Protein AF-A0A453QGR0-F1 (afdb_monomer_lite)

Sequence (540 aa):
MISFAPNSTGDYLLHRFCDADTSASVDKYVRNVTDSYTDTSNESSMVAASVIMFALAGIFFNLNLFSRFSDVSAILDPKVRLFLSSLLSLFLPVMSYLFSEAKNAGKVAAAAGAARREEPDLSLQAGLILLWMLLVELLRKKVDEIRMRGYSGTIQRAGRVVWLGSLVFFNLKRVGRKAVFGIFWVLCATKVVQRIAFTEVGKRSYAHGKNTRLITSYMSQILQQGRPQPQDQQEPHQHHSPSTHVLDVEDVEHRATARNNQGGGGEAMLKSCRFIVMGEEDLVIEPTADGYKLKDISPNDTVLTVGKIWDHAYSNLEQDLRLRLRRLCLSFALFKLLRRRFEHLPPVTKEETRECRDLLFDGIYHDRSEKAAAELFQMMNDEVNFLCEYYHSVIPVVLASPFFLLANYVLLPVVVLGLCLMTVVLCGFGDAGFAFSSITTDNFAIKSGVVNTTMCLLIKSISSPSAFFTTVDFAITFLLLAIFFYEEMWEFIVFLLSNWFMVSLVHNYVTKRWWRDSKMFRSSVHPCQKAPNTPSWNRL

InterPro domains:
  IPR025315 Domain of unknown function DUF4220 [PF13968] (178-537)

Foldseek 3Di:
DPDDDPPDPLVVLCCVQVPPVLVVLLVVVLCLQCVQCPPVVLVVLLVVLLVLLLVVLVVLVCCLVVCPPDLPNPPVPVVSLVVVVVSLVVLLVSLVVSLVVQQVVVQVVVVVPDDDDDGDAGRVSSLLSLLSLLLVLLSCLVSLQQDPPDPVSLVVSLVSLVVSLCVLPVRGQQLQSSLVSLLSSLSSNLSSVVQVVLVVCQCVDCLHNQVLLLQVVVVVVVVVVVDDDPDDDDDDDDDDDDDDDDDDPPVVPVVLVVPLPDPCQQLVLQLVFFQWQDDSVVQFDDADPRGGHGDDDDPQDLTDTSNLLSPPPDPVDDPVVSVVLSLLSVLSSVLSVVVNVVVPHDDDDPVNVVSVVCNLCCHQCVVVDPVSVVSSVVSPVSNVLVVCCSVRNDSLQLVQAPVSCCVPVPVSVVVSVVSSLVSLCVSVVNPSVCSVVSNCVVDSCNVSDVVSSLSNLVSCLVPDVSSVSVNSSSVSSVSSVVSSVVVVVVVSVLNLLHSSNSSNLSSCCSNPPVNVPDPVSVVSVVVSVPPPDSDRSSND

Structure (mmCIF, N/CA/C/O backbone):
data_AF-A0A453QGR0-F1
#
_entry.id   AF-A0A453QGR0-F1
#
loop_
_atom_site.group_PDB
_atom_site.id
_atom_site.type_symbol
_atom_site.label_atom_id
_atom_site.label_alt_id
_atom_site.label_comp_id
_atom_site.label_asym_id
_atom_site.label_entity_id
_atom_site.label_seq_id
_atom_site.pdbx_PDB_ins_code
_atom_site.Cartn_x
_atom_site.Cartn_y
_atom_site.Cartn_z
_atom_site.occupancy
_atom_site.B_iso_or_equiv
_atom_site.auth_seq_id
_atom_site.auth_comp_id
_atom_site.auth_asym_id
_atom_site.auth_atom_id
_atom_site.pdbx_PDB_model_num
ATOM 1 N N . MET A 1 1 ? 41.671 17.217 -18.585 1.00 34.44 1 MET A N 1
ATOM 2 C CA . MET A 1 1 ? 42.363 15.929 -18.369 1.00 34.44 1 MET A CA 1
ATOM 3 C C . MET A 1 1 ? 42.975 15.953 -16.980 1.00 34.44 1 MET A C 1
ATOM 5 O O . MET A 1 1 ? 44.007 16.581 -16.800 1.00 34.44 1 MET A O 1
ATOM 9 N N . ILE A 1 2 ? 42.317 15.354 -15.987 1.00 34.88 2 ILE A N 1
ATOM 10 C CA . ILE A 1 2 ? 42.956 15.101 -14.689 1.00 34.88 2 ILE A CA 1
ATOM 11 C C . ILE A 1 2 ? 43.654 13.750 -14.849 1.00 34.88 2 ILE A C 1
ATOM 13 O O . ILE A 1 2 ? 42.992 12.721 -14.931 1.00 34.88 2 ILE A O 1
ATOM 17 N N . SER A 1 3 ? 44.976 13.770 -15.014 1.00 33.78 3 SER A N 1
ATOM 18 C CA . SER A 1 3 ? 45.786 12.551 -15.034 1.00 33.78 3 SER A CA 1
ATOM 19 C C . SER A 1 3 ? 45.883 12.037 -13.603 1.00 33.78 3 SER A C 1
ATOM 21 O O . SER A 1 3 ? 46.528 12.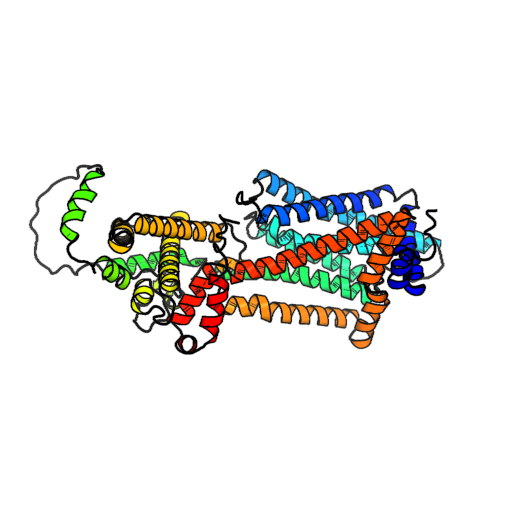671 -12.769 1.00 33.78 3 SER A O 1
ATOM 23 N N . PHE A 1 4 ? 45.234 10.912 -13.305 1.00 41.66 4 PHE A N 1
ATOM 24 C CA . PHE A 1 4 ? 45.495 10.186 -12.065 1.00 41.66 4 PHE A CA 1
ATOM 25 C C . PHE A 1 4 ? 46.917 9.610 -12.128 1.00 41.66 4 PHE A C 1
ATOM 27 O O . PHE A 1 4 ? 47.367 9.153 -13.179 1.00 41.66 4 PHE A O 1
ATOM 34 N N . ALA A 1 5 ? 47.665 9.731 -11.031 1.00 39.62 5 ALA A N 1
ATOM 35 C CA . ALA A 1 5 ? 49.004 9.164 -10.926 1.00 39.62 5 ALA A CA 1
ATOM 36 C C . ALA A 1 5 ? 48.911 7.627 -10.870 1.00 39.62 5 ALA A C 1
ATOM 38 O O . ALA A 1 5 ? 48.032 7.127 -10.160 1.00 39.62 5 ALA A O 1
ATOM 39 N N . PRO A 1 6 ? 49.816 6.892 -11.548 1.00 43.66 6 PRO A N 1
ATOM 40 C CA . PRO A 1 6 ? 49.800 5.434 -11.548 1.00 43.66 6 PRO A CA 1
ATOM 41 C C . PRO A 1 6 ? 50.002 4.923 -10.113 1.00 43.66 6 PRO A C 1
ATOM 43 O O . PRO A 1 6 ? 50.990 5.287 -9.477 1.00 43.66 6 PRO A O 1
ATOM 46 N N . ASN A 1 7 ? 49.066 4.097 -9.626 1.00 52.94 7 ASN A N 1
ATOM 47 C CA . ASN A 1 7 ? 48.919 3.578 -8.244 1.00 52.94 7 ASN A CA 1
ATOM 48 C C . ASN A 1 7 ? 48.096 4.436 -7.265 1.00 52.94 7 ASN A C 1
ATOM 50 O O . ASN A 1 7 ? 48.251 4.315 -6.047 1.00 52.94 7 ASN A O 1
ATOM 54 N N . SER A 1 8 ? 47.173 5.266 -7.747 1.00 59.84 8 SER A N 1
ATOM 55 C CA . SER A 1 8 ? 46.161 5.854 -6.860 1.00 59.84 8 SER A CA 1
ATOM 56 C C . SER A 1 8 ? 45.017 4.870 -6.567 1.00 59.84 8 SER A C 1
ATOM 58 O O . SER A 1 8 ? 44.700 3.990 -7.369 1.00 59.84 8 SER A O 1
ATOM 60 N N . THR A 1 9 ? 44.314 5.051 -5.444 1.00 59.28 9 THR A N 1
ATOM 61 C CA . THR A 1 9 ? 43.050 4.349 -5.138 1.00 59.28 9 THR A CA 1
ATOM 62 C C . THR A 1 9 ? 42.020 4.489 -6.270 1.00 59.28 9 THR A C 1
ATOM 64 O O . THR A 1 9 ? 41.170 3.616 -6.437 1.00 59.28 9 THR A O 1
ATOM 67 N N . GLY A 1 10 ? 42.117 5.557 -7.074 1.00 59.78 10 GLY A N 1
ATOM 68 C CA . GLY A 1 10 ? 41.303 5.791 -8.266 1.00 59.78 10 GLY A CA 1
ATOM 69 C C . GLY A 1 10 ? 41.568 4.797 -9.400 1.00 59.78 10 GLY A C 1
ATOM 70 O O . GLY A 1 10 ? 40.606 4.305 -9.982 1.00 59.78 10 GLY A O 1
ATOM 71 N N . ASP A 1 11 ? 42.825 4.421 -9.659 1.00 60.94 11 ASP A N 1
ATOM 72 C CA . ASP A 1 11 ? 43.172 3.437 -10.702 1.00 60.94 11 ASP A CA 1
ATOM 73 C C . ASP A 1 11 ? 42.670 2.038 -10.338 1.00 60.94 11 ASP A C 1
ATOM 75 O O . ASP A 1 11 ? 42.154 1.309 -11.185 1.00 60.94 11 ASP A O 1
ATOM 79 N N . TYR A 1 12 ? 42.752 1.680 -9.052 1.00 66.44 12 TYR A N 1
ATOM 80 C CA . TYR A 1 12 ? 42.217 0.415 -8.551 1.00 66.44 12 TYR A CA 1
ATOM 81 C C . TYR A 1 12 ? 40.686 0.354 -8.673 1.00 66.44 12 TYR A C 1
ATOM 83 O O . TYR A 1 12 ? 40.136 -0.665 -9.091 1.00 66.44 12 TYR A O 1
ATOM 91 N N . LEU A 1 13 ? 39.979 1.442 -8.345 1.00 65.06 13 LEU A N 1
ATOM 92 C CA . LEU A 1 13 ? 38.522 1.522 -8.505 1.00 65.06 13 LEU A CA 1
ATOM 93 C C . LEU A 1 13 ? 38.103 1.518 -9.981 1.00 65.06 13 LEU A C 1
ATOM 95 O O . LEU A 1 13 ? 37.126 0.855 -10.332 1.00 65.06 13 LEU A O 1
ATOM 99 N N . LEU A 1 14 ? 38.856 2.202 -10.846 1.00 66.44 14 LEU A N 1
ATOM 100 C CA . LEU A 1 14 ? 38.618 2.237 -12.286 1.00 66.44 14 LEU A CA 1
ATOM 101 C C . LEU A 1 14 ? 38.830 0.850 -12.910 1.00 66.44 14 LEU A C 1
ATOM 103 O O . LEU A 1 14 ? 37.952 0.377 -13.619 1.00 66.44 14 LEU A O 1
ATOM 107 N N . HIS A 1 15 ? 39.898 0.131 -12.560 1.00 68.06 15 HIS A N 1
ATOM 108 C CA . HIS A 1 15 ? 40.114 -1.239 -13.042 1.00 68.06 15 HIS A CA 1
ATOM 109 C C . HIS A 1 15 ? 39.107 -2.250 -12.454 1.00 68.06 15 HIS A C 1
ATOM 111 O O . HIS A 1 15 ? 38.796 -3.262 -13.080 1.00 68.06 15 HIS A O 1
ATOM 117 N N . ARG A 1 16 ? 38.575 -2.001 -11.248 1.00 74.31 16 ARG A N 1
ATOM 118 C CA . ARG A 1 16 ? 37.612 -2.897 -10.583 1.00 74.31 16 ARG A CA 1
ATOM 119 C C . ARG A 1 16 ? 36.175 -2.734 -11.081 1.00 74.31 16 ARG A C 1
ATOM 121 O O . ARG A 1 16 ? 35.446 -3.721 -11.131 1.00 74.31 16 ARG A O 1
ATOM 128 N N . PHE A 1 17 ? 35.753 -1.511 -11.401 1.00 74.31 17 PHE A N 1
ATOM 129 C CA . PHE A 1 17 ? 34.364 -1.210 -11.777 1.00 74.31 17 PHE A CA 1
ATOM 130 C C . PHE A 1 17 ? 34.187 -0.786 -13.245 1.00 74.31 17 PHE A C 1
ATOM 132 O O . PHE A 1 17 ? 33.090 -0.944 -13.776 1.00 74.31 17 PHE A O 1
ATOM 139 N N . CYS A 1 18 ? 35.238 -0.304 -13.917 1.00 78.25 18 CYS A N 1
ATOM 140 C CA . CYS A 1 18 ? 35.265 0.034 -15.346 1.00 78.25 18 CYS A CA 1
ATOM 141 C C . CYS A 1 18 ? 36.212 -0.893 -16.128 1.00 78.25 18 CYS A C 1
ATOM 143 O O . CYS A 1 18 ? 37.132 -0.418 -16.796 1.00 78.25 18 CYS A O 1
ATOM 145 N N . ASP A 1 19 ? 35.983 -2.206 -16.090 1.00 81.12 19 ASP A N 1
ATOM 146 C CA . ASP A 1 19 ? 36.697 -3.112 -17.002 1.00 81.12 19 ASP A CA 1
ATOM 147 C C . ASP A 1 19 ? 36.414 -2.739 -18.475 1.00 81.12 19 ASP A C 1
ATOM 149 O O . ASP A 1 19 ? 35.403 -2.090 -18.766 1.00 81.12 19 ASP A O 1
ATOM 153 N N . ALA A 1 20 ? 37.286 -3.128 -19.407 1.00 76.19 20 ALA A N 1
ATOM 154 C CA . ALA A 1 20 ? 37.270 -2.689 -20.805 1.00 76.19 20 ALA A CA 1
ATOM 155 C C . ALA A 1 20 ? 35.892 -2.869 -21.471 1.00 76.19 20 ALA A C 1
ATOM 157 O O . ALA A 1 20 ? 35.375 -1.938 -22.097 1.00 76.19 20 ALA A O 1
ATOM 158 N N . ASP A 1 21 ? 35.249 -4.015 -21.242 1.00 76.44 21 ASP A N 1
ATOM 159 C CA . ASP A 1 21 ? 33.909 -4.311 -21.756 1.00 76.44 21 ASP A CA 1
ATOM 160 C C . ASP A 1 21 ? 32.832 -3.420 -21.127 1.00 76.44 21 ASP A C 1
ATOM 162 O O . ASP A 1 21 ? 31.967 -2.880 -21.823 1.00 76.44 21 ASP A O 1
ATOM 166 N N . THR A 1 22 ? 32.901 -3.200 -19.810 1.00 77.69 22 THR A N 1
ATOM 167 C CA . THR A 1 22 ? 31.953 -2.335 -19.089 1.00 77.69 22 THR A CA 1
ATOM 168 C C . THR A 1 22 ? 32.114 -0.887 -19.542 1.00 77.69 22 THR A C 1
ATOM 170 O O . THR A 1 22 ? 31.129 -0.234 -19.879 1.00 77.69 22 THR A O 1
ATOM 173 N N . SER A 1 23 ? 33.352 -0.408 -19.641 1.00 80.00 23 SER A N 1
ATOM 174 C CA . SER A 1 23 ? 33.710 0.938 -20.085 1.00 80.00 23 SER A CA 1
ATOM 175 C C . SER A 1 23 ? 33.214 1.228 -21.506 1.00 80.00 23 SER A C 1
ATOM 177 O O . SER A 1 23 ? 32.519 2.228 -21.708 1.00 80.00 23 SER A O 1
ATOM 179 N N . ALA A 1 24 ? 33.481 0.329 -22.463 1.00 80.00 24 ALA A N 1
ATOM 180 C CA . ALA A 1 24 ? 33.025 0.460 -23.848 1.00 80.00 24 ALA A CA 1
ATOM 181 C C . ALA A 1 24 ? 31.493 0.419 -23.954 1.00 80.00 24 ALA A C 1
ATOM 183 O O . ALA A 1 24 ? 30.883 1.156 -24.736 1.00 80.00 24 ALA A O 1
ATOM 184 N N . SER A 1 25 ? 30.858 -0.421 -23.133 1.00 77.31 25 SER A N 1
ATOM 185 C CA . SER A 1 25 ? 29.405 -0.505 -23.056 1.00 77.31 25 SER A CA 1
ATOM 186 C C . SER A 1 25 ? 28.798 0.809 -22.531 1.00 77.31 25 SER A C 1
ATOM 188 O O . SER A 1 25 ? 27.865 1.335 -23.142 1.00 77.31 25 SER A O 1
ATOM 190 N N . VAL A 1 26 ? 29.377 1.392 -21.473 1.00 80.62 26 VAL A N 1
ATOM 191 C CA . VAL A 1 26 ? 28.964 2.679 -20.891 1.00 80.62 26 VAL A CA 1
ATOM 192 C C . VAL A 1 26 ? 29.129 3.809 -21.900 1.00 80.62 26 VAL A C 1
ATOM 194 O O . VAL A 1 26 ? 28.202 4.592 -22.069 1.00 80.62 26 VAL A O 1
ATOM 197 N N . ASP A 1 27 ? 30.229 3.858 -22.651 1.00 81.56 27 ASP A N 1
ATOM 198 C CA . ASP A 1 27 ? 30.435 4.902 -23.666 1.00 81.56 27 ASP A CA 1
ATOM 199 C C . ASP A 1 27 ? 29.442 4.812 -24.823 1.00 81.56 27 ASP A C 1
ATOM 201 O O . ASP A 1 27 ? 29.064 5.830 -25.408 1.00 81.56 27 ASP A O 1
ATOM 205 N N . LYS A 1 28 ? 29.014 3.597 -25.179 1.00 81.56 28 LYS A N 1
ATOM 206 C CA . LYS A 1 28 ? 27.957 3.391 -26.174 1.00 81.56 28 LYS A CA 1
ATOM 207 C C . LYS A 1 28 ? 26.598 3.838 -25.639 1.00 81.56 28 LYS A C 1
ATOM 209 O O . LYS A 1 28 ? 25.822 4.435 -26.379 1.00 81.56 28 LYS A O 1
ATOM 214 N N . TYR A 1 29 ? 26.312 3.568 -24.367 1.00 78.56 29 TYR A N 1
ATOM 215 C CA . TYR A 1 29 ? 25.078 4.010 -23.726 1.00 78.56 29 TYR A CA 1
ATOM 216 C C . TYR A 1 29 ? 25.021 5.535 -23.589 1.00 78.56 29 TYR A C 1
ATOM 218 O O . TYR A 1 29 ? 24.040 6.138 -24.012 1.00 78.56 29 TYR A O 1
ATOM 226 N N . VAL A 1 30 ? 26.086 6.157 -23.068 1.00 80.12 30 VAL A N 1
ATOM 227 C CA . VAL A 1 30 ? 26.194 7.616 -22.918 1.00 80.12 30 VAL A CA 1
ATOM 228 C C . VAL A 1 30 ? 26.016 8.294 -24.270 1.00 80.12 30 VAL A C 1
ATOM 230 O O . VAL A 1 30 ? 25.226 9.225 -24.355 1.00 80.12 30 VAL A O 1
ATOM 233 N N . ARG A 1 31 ? 26.657 7.799 -25.338 1.00 77.69 31 ARG A N 1
ATOM 234 C CA . ARG A 1 31 ? 26.425 8.315 -26.696 1.00 77.69 31 ARG A CA 1
ATOM 235 C C . ARG A 1 31 ? 24.973 8.152 -27.125 1.00 77.69 31 ARG A C 1
ATOM 237 O O . ARG A 1 31 ? 24.322 9.149 -27.360 1.00 77.69 31 ARG A O 1
ATOM 244 N N . ASN A 1 32 ? 24.393 6.956 -27.068 1.00 76.62 32 ASN A N 1
ATOM 245 C CA . ASN A 1 32 ? 23.004 6.764 -27.504 1.00 76.62 32 ASN A CA 1
ATOM 246 C C . ASN A 1 32 ? 21.959 7.577 -26.710 1.00 76.62 32 ASN A C 1
ATOM 248 O O . ASN A 1 32 ? 20.872 7.836 -27.225 1.00 76.62 32 ASN A O 1
ATOM 252 N N . VAL A 1 33 ? 22.232 7.913 -25.446 1.00 72.06 33 VAL A N 1
ATOM 253 C CA . VAL A 1 33 ? 21.373 8.796 -24.640 1.00 72.06 33 VAL A CA 1
ATOM 254 C C . VAL A 1 33 ? 21.660 10.270 -24.940 1.00 72.06 33 VAL A C 1
ATOM 256 O O . VAL A 1 33 ? 20.735 11.077 -24.928 1.00 72.06 33 VAL A O 1
ATOM 259 N N . THR A 1 34 ? 22.912 10.614 -25.257 1.00 70.50 34 THR A N 1
ATOM 260 C CA . THR A 1 34 ? 23.364 11.998 -25.459 1.00 70.50 34 THR A CA 1
ATOM 261 C C . THR A 1 34 ? 23.356 12.478 -26.898 1.00 70.50 34 THR A C 1
ATOM 263 O O . THR A 1 34 ? 23.297 13.680 -27.116 1.00 70.50 34 THR A O 1
ATOM 266 N N . ASP A 1 35 ? 23.284 11.591 -27.881 1.00 65.38 35 ASP A N 1
ATOM 267 C CA . ASP A 1 35 ? 23.170 11.964 -29.292 1.00 65.38 35 ASP A CA 1
ATOM 268 C C . ASP A 1 35 ? 21.918 12.833 -29.529 1.00 65.38 35 ASP A C 1
ATOM 270 O O . ASP A 1 35 ? 21.903 13.682 -30.414 1.00 65.38 35 ASP A O 1
ATOM 274 N N . SER A 1 36 ? 20.898 12.698 -28.671 1.00 55.50 36 SER A N 1
ATOM 275 C CA . SER A 1 36 ? 19.724 13.575 -28.657 1.00 55.50 36 SER A CA 1
ATOM 276 C C . SER A 1 36 ? 19.924 14.884 -27.862 1.00 55.50 36 SER A C 1
ATOM 278 O O . SER A 1 36 ? 19.245 15.860 -28.162 1.00 55.50 36 SER A O 1
ATOM 280 N N . TYR A 1 37 ? 20.855 14.953 -26.894 1.00 53.75 37 TYR A N 1
ATOM 281 C CA . TYR A 1 37 ? 21.258 16.212 -26.229 1.00 53.75 37 TYR A CA 1
ATOM 282 C C . TYR A 1 37 ? 22.087 17.108 -27.165 1.00 53.75 37 TYR A C 1
ATOM 284 O O . TYR A 1 37 ? 22.084 18.320 -27.003 1.00 53.75 37 TYR A O 1
ATOM 292 N N . THR A 1 38 ? 22.805 16.527 -28.131 1.00 51.34 38 THR A N 1
ATOM 293 C CA . THR A 1 38 ? 23.657 17.270 -29.076 1.00 51.34 38 THR A CA 1
ATOM 294 C C . THR A 1 38 ? 22.913 17.827 -30.291 1.00 51.34 38 THR A C 1
ATOM 296 O O . THR A 1 38 ? 23.473 18.648 -31.016 1.00 51.34 38 THR A O 1
ATOM 299 N N . ASP A 1 39 ? 21.670 17.395 -30.528 1.00 54.53 39 ASP A N 1
ATOM 300 C CA . ASP A 1 39 ? 20.838 17.903 -31.618 1.00 54.53 39 ASP A CA 1
ATOM 301 C C . ASP A 1 39 ? 20.026 19.117 -31.128 1.00 54.53 39 ASP A C 1
ATOM 303 O O . ASP A 1 39 ? 19.103 19.003 -30.317 1.00 54.53 39 ASP A O 1
ATOM 307 N N . THR A 1 40 ? 20.414 20.308 -31.592 1.00 54.16 40 THR A N 1
ATOM 308 C CA . THR A 1 40 ? 19.971 21.624 -31.073 1.00 54.16 40 THR A CA 1
ATOM 309 C C . THR A 1 40 ? 18.452 21.845 -31.018 1.00 54.16 40 THR A C 1
ATOM 311 O O . THR A 1 40 ? 17.993 22.741 -30.311 1.00 54.16 40 THR A O 1
ATOM 314 N N . SER A 1 41 ? 17.644 21.047 -31.725 1.00 58.66 41 SER A N 1
ATOM 315 C CA . SER A 1 41 ? 16.184 21.193 -31.727 1.00 58.66 41 SER A CA 1
ATOM 316 C C . SER A 1 41 ? 15.498 20.633 -30.477 1.00 58.66 41 SER A C 1
ATOM 318 O O . SER A 1 41 ? 14.414 21.100 -30.138 1.00 58.66 41 SER A O 1
ATOM 320 N N . ASN A 1 42 ? 16.101 19.651 -29.792 1.00 60.53 42 ASN A N 1
ATOM 321 C CA . ASN A 1 42 ? 15.453 18.912 -28.695 1.00 60.53 42 ASN A CA 1
ATOM 322 C C . ASN A 1 42 ? 16.160 19.079 -27.340 1.00 60.53 42 ASN A C 1
ATOM 324 O O . ASN A 1 42 ? 15.610 18.690 -26.316 1.00 60.53 42 ASN A O 1
ATOM 328 N N . GLU A 1 43 ? 17.343 19.697 -27.299 1.00 64.56 43 GLU A N 1
ATOM 329 C CA . GLU A 1 43 ? 18.157 19.870 -26.085 1.00 64.56 43 GLU A CA 1
ATOM 330 C C . GLU A 1 43 ? 17.361 20.451 -24.894 1.00 64.56 43 GLU A C 1
ATOM 332 O O . GLU A 1 43 ? 17.457 19.968 -23.762 1.00 64.56 43 GLU A O 1
ATOM 337 N N . SER A 1 44 ? 16.502 21.442 -25.158 1.00 66.19 44 SER A N 1
ATOM 338 C CA . SER A 1 44 ? 15.732 22.143 -24.123 1.00 66.19 44 SER A CA 1
ATOM 339 C C . SER A 1 44 ? 14.679 21.265 -23.438 1.00 66.19 44 SER A C 1
ATOM 341 O O . SER A 1 44 ? 14.530 21.329 -22.214 1.00 66.19 44 SER A O 1
ATOM 343 N N . SER A 1 45 ? 13.974 20.410 -24.185 1.00 67.81 45 SER A N 1
ATOM 344 C CA . SER A 1 45 ? 12.929 19.546 -23.626 1.00 67.81 45 SER A CA 1
ATOM 345 C C . SER A 1 45 ? 13.522 18.381 -22.830 1.00 67.81 45 SER A C 1
ATOM 347 O O . SER A 1 45 ? 12.959 17.948 -21.821 1.00 67.81 45 SER A O 1
ATOM 349 N N . MET A 1 46 ? 14.718 17.935 -23.211 1.00 69.19 46 MET A N 1
ATOM 350 C CA . MET A 1 46 ? 15.433 16.852 -22.542 1.00 69.19 46 MET A CA 1
ATOM 351 C C . MET A 1 46 ? 15.999 17.263 -21.188 1.00 69.19 46 MET A C 1
ATOM 353 O O . MET A 1 46 ? 15.748 16.590 -20.188 1.00 69.19 46 MET A O 1
ATOM 357 N N . VAL A 1 47 ? 16.698 18.400 -21.134 1.00 74.94 47 VAL A N 1
ATOM 358 C CA . VAL A 1 47 ? 17.207 18.952 -19.871 1.00 74.94 47 VAL A CA 1
ATOM 359 C C . VAL A 1 47 ? 16.043 19.280 -18.933 1.00 74.94 47 VAL A C 1
ATOM 361 O O . VAL A 1 47 ? 16.113 18.990 -17.737 1.00 74.94 47 VAL A O 1
ATOM 364 N N . ALA A 1 48 ? 14.932 19.799 -19.469 1.00 76.88 48 ALA A N 1
ATOM 365 C CA . ALA A 1 48 ? 13.729 20.049 -18.682 1.00 76.88 48 ALA A CA 1
ATOM 366 C C . ALA A 1 48 ? 13.182 18.770 -18.019 1.00 76.88 48 ALA A C 1
ATOM 368 O O . ALA A 1 48 ? 12.819 18.814 -16.843 1.00 76.88 48 ALA A O 1
ATOM 369 N N . ALA A 1 49 ? 13.172 17.626 -18.717 1.00 81.00 49 ALA A N 1
ATOM 370 C CA . ALA A 1 49 ? 12.713 16.349 -18.161 1.00 81.00 49 ALA A CA 1
ATOM 371 C C . ALA A 1 49 ? 13.534 15.929 -16.930 1.00 81.00 49 ALA A C 1
ATOM 373 O O . ALA A 1 49 ? 12.966 15.666 -15.866 1.00 81.00 49 ALA A O 1
ATOM 374 N N . SER A 1 50 ? 14.864 15.909 -17.055 1.00 84.25 50 SER A N 1
ATOM 375 C CA . SER A 1 50 ? 15.765 15.504 -15.970 1.00 84.25 50 SER A CA 1
ATOM 376 C C . SER A 1 50 ? 15.724 16.485 -14.797 1.00 84.25 50 SER A C 1
ATOM 378 O O . SER A 1 50 ? 15.718 16.052 -13.647 1.00 84.25 50 SER A O 1
ATOM 380 N N . VAL A 1 51 ? 15.604 17.794 -15.049 1.00 86.19 51 VAL A N 1
ATOM 381 C CA . VAL A 1 51 ? 15.462 18.812 -13.990 1.00 86.19 51 VAL A CA 1
ATOM 382 C C . VAL A 1 51 ? 14.146 18.649 -13.226 1.00 86.19 51 VAL A C 1
ATOM 384 O O . VAL A 1 51 ? 14.152 18.631 -11.993 1.00 86.19 51 VAL A O 1
ATOM 387 N N . ILE A 1 52 ? 13.021 18.483 -13.933 1.00 85.88 52 ILE A N 1
ATOM 388 C CA . ILE A 1 52 ? 11.709 18.242 -13.311 1.00 85.88 52 ILE A CA 1
ATOM 389 C C . ILE A 1 52 ? 11.764 16.977 -12.453 1.00 85.88 52 ILE A C 1
ATOM 391 O O . ILE A 1 52 ? 11.296 16.973 -11.313 1.00 85.88 52 ILE A O 1
ATOM 395 N N . MET A 1 53 ? 12.361 15.909 -12.980 1.00 88.88 53 MET A N 1
ATOM 396 C CA . MET A 1 53 ? 12.474 14.636 -12.279 1.00 88.88 53 MET A CA 1
ATOM 397 C C . MET A 1 53 ? 13.411 14.691 -11.081 1.00 88.88 53 MET A C 1
ATOM 399 O O . MET A 1 53 ? 13.084 14.116 -10.047 1.00 88.88 53 MET A O 1
ATOM 403 N N . PHE A 1 54 ? 14.531 15.404 -11.179 1.00 88.94 54 PHE A N 1
ATOM 404 C CA . PHE A 1 54 ? 15.438 15.621 -10.059 1.00 88.94 54 PHE A CA 1
ATOM 405 C C . PHE A 1 54 ? 14.740 16.375 -8.925 1.00 88.94 54 PHE A C 1
ATOM 407 O O . PHE A 1 54 ? 14.781 15.938 -7.775 1.00 88.94 54 PHE A O 1
ATOM 414 N N . ALA A 1 55 ? 14.024 17.455 -9.255 1.00 88.12 55 ALA A N 1
ATOM 415 C CA . ALA A 1 55 ? 13.233 18.202 -8.285 1.00 88.12 55 ALA A CA 1
ATOM 416 C C . ALA A 1 55 ? 12.153 17.318 -7.641 1.00 88.12 55 ALA A C 1
ATOM 418 O O . ALA A 1 55 ? 12.020 17.300 -6.420 1.00 88.12 55 ALA A O 1
ATOM 419 N N . LEU A 1 56 ? 11.420 16.532 -8.436 1.00 86.75 56 LEU A N 1
ATOM 420 C CA . LEU A 1 56 ? 10.374 15.636 -7.940 1.00 86.75 56 LEU A CA 1
ATOM 421 C C . LEU A 1 56 ? 10.935 14.524 -7.040 1.00 86.75 56 LEU A C 1
ATOM 423 O O . LEU A 1 56 ? 10.375 14.240 -5.984 1.00 86.75 56 LEU A O 1
ATOM 427 N N . ALA A 1 57 ? 12.044 13.905 -7.443 1.00 87.25 57 ALA A N 1
ATOM 428 C CA . ALA A 1 57 ? 12.713 12.856 -6.686 1.00 87.25 57 ALA A CA 1
ATOM 429 C C . ALA A 1 57 ? 13.264 13.409 -5.362 1.00 87.25 57 ALA A C 1
ATOM 431 O O . ALA A 1 57 ? 13.059 12.799 -4.313 1.00 87.25 57 ALA A O 1
ATOM 432 N N . GLY A 1 58 ? 13.861 14.606 -5.388 1.00 85.75 58 GLY A N 1
ATOM 433 C CA . GLY A 1 58 ? 14.274 15.335 -4.191 1.00 85.75 58 GLY A CA 1
ATOM 434 C C . GLY A 1 58 ? 13.095 15.660 -3.275 1.00 85.75 58 GLY A C 1
ATOM 435 O O . GLY A 1 58 ? 13.171 15.415 -2.074 1.00 85.75 58 GLY A O 1
ATOM 436 N N . ILE A 1 59 ? 11.974 16.138 -3.820 1.00 83.12 59 ILE A N 1
ATOM 437 C CA . ILE A 1 59 ? 10.745 16.381 -3.053 1.00 83.12 59 ILE A CA 1
ATOM 438 C C . ILE A 1 59 ? 10.260 15.084 -2.397 1.00 83.12 59 ILE A C 1
ATOM 440 O O . ILE A 1 59 ? 10.050 15.071 -1.190 1.00 83.12 59 ILE A O 1
ATOM 444 N N . PHE A 1 60 ? 10.131 13.981 -3.141 1.00 81.31 60 PHE A N 1
ATOM 445 C CA . PHE A 1 60 ? 9.720 12.698 -2.564 1.00 81.31 60 PHE A CA 1
ATOM 446 C C . PHE A 1 60 ? 10.687 12.207 -1.490 1.00 81.31 60 PHE A C 1
ATOM 448 O O . PHE A 1 60 ? 10.239 11.752 -0.443 1.00 81.31 60 PHE A O 1
ATOM 455 N N . PHE A 1 61 ? 11.994 12.315 -1.711 1.00 82.19 61 PHE A N 1
ATOM 456 C CA . PHE A 1 61 ? 12.990 11.923 -0.720 1.00 82.19 61 PHE A CA 1
ATOM 457 C C . PHE A 1 61 ? 12.825 12.711 0.582 1.00 82.19 61 PHE A C 1
ATOM 459 O O . PHE A 1 61 ? 12.687 12.120 1.650 1.00 82.19 61 PHE A O 1
ATOM 466 N N . ASN A 1 62 ? 12.756 14.040 0.481 1.00 78.25 62 ASN A N 1
ATOM 467 C CA . ASN A 1 62 ? 12.568 14.913 1.633 1.00 78.25 62 ASN A CA 1
ATOM 468 C C . ASN A 1 62 ? 11.235 14.632 2.330 1.00 78.25 62 ASN A C 1
ATOM 470 O O . ASN A 1 62 ? 11.202 14.532 3.547 1.00 78.25 62 ASN A O 1
ATOM 474 N N . LEU A 1 63 ? 10.142 14.435 1.593 1.00 73.69 63 LEU A N 1
ATOM 475 C CA . LEU A 1 63 ? 8.850 14.111 2.197 1.00 73.69 63 LEU A CA 1
ATOM 476 C C . LEU A 1 63 ? 8.882 12.786 2.950 1.00 73.69 63 LEU A C 1
ATOM 478 O O . LEU A 1 63 ? 8.379 12.724 4.065 1.00 73.69 63 LEU A O 1
ATOM 482 N N . ASN A 1 64 ? 9.473 11.739 2.381 1.00 71.06 64 ASN A N 1
ATOM 483 C CA . ASN A 1 64 ? 9.530 10.436 3.042 1.00 71.06 64 ASN A CA 1
ATOM 484 C C . ASN A 1 64 ? 10.490 10.437 4.240 1.00 71.06 64 ASN A C 1
ATOM 486 O O . ASN A 1 64 ? 10.235 9.731 5.209 1.00 71.06 64 ASN A O 1
ATOM 490 N N . LEU A 1 65 ? 11.543 11.262 4.215 1.00 68.44 65 LEU A N 1
ATOM 491 C CA . LEU A 1 65 ? 12.446 11.454 5.350 1.00 68.44 65 LEU A CA 1
ATOM 492 C C . LEU A 1 65 ? 11.794 12.308 6.455 1.00 68.44 65 LEU A C 1
ATOM 494 O O . LEU A 1 65 ? 11.702 11.879 7.600 1.00 68.44 65 LEU A O 1
ATOM 498 N N . PHE A 1 66 ? 11.296 13.501 6.122 1.00 59.12 66 PHE A N 1
ATOM 499 C CA . PHE A 1 66 ? 10.751 14.454 7.094 1.00 59.12 66 PHE A CA 1
ATOM 500 C C . PHE A 1 66 ? 9.386 14.051 7.645 1.00 59.12 66 PHE A C 1
ATOM 502 O O . PHE A 1 66 ? 9.130 14.298 8.815 1.00 59.12 66 PHE A O 1
ATOM 509 N N . SER A 1 67 ? 8.525 13.384 6.868 1.00 57.38 67 SER A N 1
ATOM 510 C CA . SER A 1 67 ? 7.223 12.920 7.381 1.00 57.38 67 SER A CA 1
ATOM 511 C C . SER A 1 67 ? 7.314 11.857 8.474 1.00 57.38 67 SER A C 1
ATOM 513 O O . SER A 1 67 ? 6.276 11.481 9.002 1.00 57.38 67 SER A O 1
ATOM 515 N N . ARG A 1 68 ? 8.516 11.352 8.777 1.00 56.16 68 ARG A N 1
ATOM 516 C CA . ARG A 1 68 ? 8.716 10.201 9.663 1.00 56.16 68 ARG A CA 1
ATOM 517 C C . ARG A 1 68 ? 9.648 10.459 10.848 1.00 56.16 68 ARG A C 1
ATOM 519 O O . ARG A 1 68 ? 9.763 9.585 11.697 1.00 56.16 68 ARG A O 1
ATOM 526 N N . PHE A 1 69 ? 10.347 11.598 10.891 1.00 50.97 69 PHE A N 1
ATOM 527 C CA . PHE A 1 69 ? 11.300 11.937 11.963 1.00 50.97 69 PHE A CA 1
ATOM 528 C C . PHE A 1 69 ? 10.882 13.142 12.817 1.00 50.97 69 PHE A C 1
ATOM 530 O O . PHE A 1 69 ? 11.532 13.411 13.825 1.00 50.97 69 PHE A O 1
ATOM 537 N N . SER A 1 70 ? 9.830 13.876 12.451 1.00 43.72 70 SER A N 1
ATOM 538 C CA . SER A 1 70 ? 9.327 14.990 13.258 1.00 43.72 70 SER A CA 1
ATOM 539 C C . SER A 1 70 ? 7.976 14.646 13.888 1.00 43.72 70 SER A C 1
ATOM 541 O O . SER A 1 70 ? 7.024 14.417 13.157 1.00 43.72 70 SER A O 1
ATOM 543 N N . ASP A 1 71 ? 7.871 14.732 15.225 1.00 40.50 71 ASP A N 1
ATOM 544 C CA . ASP A 1 71 ? 6.604 14.695 16.000 1.00 40.50 71 ASP A CA 1
ATOM 545 C C . ASP A 1 71 ? 5.587 15.757 15.537 1.00 40.50 71 ASP A C 1
ATOM 547 O O . ASP A 1 71 ? 4.384 15.665 15.782 1.00 40.50 71 ASP A O 1
ATOM 551 N N . VAL A 1 72 ? 6.057 16.768 14.800 1.00 40.97 72 VAL A N 1
ATOM 552 C CA . VAL A 1 72 ? 5.225 17.477 13.830 1.00 40.97 72 VAL A CA 1
ATOM 553 C C . VAL A 1 72 ? 5.029 16.516 12.679 1.00 40.97 72 VAL A C 1
ATOM 555 O O . VAL A 1 72 ? 5.735 16.590 11.672 1.00 40.97 72 VAL A O 1
ATOM 558 N N . SER A 1 73 ? 4.101 15.584 12.873 1.00 39.34 73 SER A N 1
ATOM 559 C CA . SER A 1 73 ? 3.573 14.750 11.818 1.00 39.34 73 SER A CA 1
ATOM 560 C C . SER A 1 73 ? 3.337 15.698 10.654 1.00 39.34 73 SER A C 1
ATOM 562 O O . SER A 1 73 ? 2.433 16.540 10.687 1.00 39.34 73 SER A O 1
ATOM 564 N N . ALA A 1 74 ? 4.190 15.627 9.635 1.00 40.75 74 ALA A N 1
ATOM 565 C CA . ALA A 1 74 ? 3.939 16.276 8.373 1.00 40.75 74 ALA A CA 1
ATOM 566 C C . ALA A 1 74 ? 2.810 15.469 7.712 1.00 40.75 74 ALA A C 1
ATOM 568 O O . ALA A 1 74 ? 2.912 14.967 6.593 1.00 40.75 74 ALA A O 1
ATOM 569 N N . ILE A 1 75 ? 1.635 15.473 8.353 1.00 43.69 75 ILE A N 1
ATOM 570 C CA . ILE A 1 75 ? 0.491 16.228 7.860 1.00 43.69 75 ILE A CA 1
ATOM 571 C C . ILE A 1 75 ? 1.005 17.516 7.233 1.00 43.69 75 ILE A C 1
ATOM 573 O O . ILE A 1 75 ? 0.896 18.616 7.753 1.00 43.69 75 ILE A O 1
ATOM 577 N N . LEU A 1 76 ? 1.617 17.311 6.075 1.00 48.47 76 LEU A N 1
ATOM 578 C CA . LEU A 1 76 ? 1.832 18.242 5.019 1.00 48.47 76 LEU A CA 1
ATOM 579 C C . LEU A 1 76 ? 0.625 19.172 5.092 1.00 48.47 76 LEU A C 1
ATOM 581 O O . LEU A 1 76 ? -0.497 18.670 4.962 1.00 48.47 76 LEU A O 1
ATOM 585 N N . ASP A 1 77 ? 0.838 20.442 5.461 1.00 56.78 77 ASP A N 1
ATOM 586 C CA . ASP A 1 77 ? -0.234 21.438 5.566 1.00 56.78 77 ASP A CA 1
ATOM 587 C C . ASP A 1 77 ? -1.197 21.158 4.400 1.00 56.78 77 ASP A C 1
ATOM 589 O O . ASP A 1 77 ? -0.713 20.873 3.293 1.00 56.78 77 ASP A O 1
ATOM 593 N N . PRO A 1 78 ? -2.526 21.109 4.595 1.00 62.19 78 PRO A N 1
ATOM 594 C CA . PRO A 1 78 ? -3.464 20.905 3.494 1.00 62.19 78 PRO A CA 1
ATOM 595 C C . PRO A 1 78 ? -3.076 21.686 2.223 1.00 62.19 78 PRO A C 1
ATOM 597 O O . PRO A 1 78 ? -3.257 21.171 1.120 1.00 62.19 78 PRO A O 1
ATOM 600 N N . LYS A 1 79 ? -2.429 22.852 2.360 1.00 65.00 79 LYS A N 1
ATOM 601 C CA . LYS A 1 79 ? -1.783 23.602 1.271 1.00 65.00 79 LYS A CA 1
ATOM 602 C C . LYS A 1 79 ? -0.665 22.847 0.545 1.00 65.00 79 LYS A C 1
ATOM 604 O O . LYS A 1 79 ? -0.703 22.747 -0.678 1.00 65.00 79 LYS A O 1
ATOM 609 N N . VAL A 1 80 ? 0.314 22.295 1.257 1.00 69.75 80 VAL A N 1
ATOM 610 C CA . VAL A 1 80 ? 1.415 21.529 0.659 1.00 69.75 80 VAL A CA 1
ATOM 611 C C . VAL A 1 80 ? 0.894 20.202 0.068 1.00 69.75 80 VAL A C 1
ATOM 613 O O . VAL A 1 80 ? 1.338 19.794 -1.003 1.00 69.75 80 VAL A O 1
ATOM 616 N N . ARG A 1 81 ? -0.145 19.582 0.655 1.00 69.25 81 ARG A N 1
ATOM 617 C CA . ARG A 1 81 ? -0.858 18.420 0.060 1.00 69.25 81 ARG A CA 1
ATOM 618 C C . ARG A 1 81 ? -1.519 18.766 -1.266 1.00 69.25 81 ARG A C 1
ATOM 620 O O . ARG A 1 81 ? -1.390 18.025 -2.240 1.00 69.25 81 ARG A O 1
ATOM 627 N N . LEU A 1 82 ? -2.233 19.889 -1.303 1.00 69.62 82 LEU A N 1
ATOM 628 C CA . LEU A 1 82 ? -2.867 20.392 -2.518 1.00 69.62 82 LEU A CA 1
ATOM 629 C C . LEU A 1 82 ? -1.824 20.733 -3.581 1.00 69.62 82 LEU A C 1
ATOM 631 O O . LEU A 1 82 ? -2.011 20.366 -4.740 1.00 69.62 82 LEU A O 1
ATOM 635 N N . PHE A 1 83 ? -0.719 21.362 -3.180 1.00 75.69 83 PHE A N 1
ATOM 636 C CA . PHE A 1 83 ? 0.389 21.687 -4.068 1.00 75.69 83 PHE A CA 1
ATOM 637 C C . PHE A 1 83 ? 0.999 20.430 -4.700 1.00 75.69 83 PHE A C 1
ATOM 639 O O . PHE A 1 83 ? 1.071 20.345 -5.923 1.00 75.69 83 PHE A O 1
ATOM 646 N N . LEU A 1 84 ? 1.343 19.411 -3.904 1.00 74.69 84 LEU A N 1
ATOM 647 C CA . LEU A 1 84 ? 1.888 18.156 -4.435 1.00 74.69 84 LEU A CA 1
ATOM 648 C C . LEU A 1 84 ? 0.889 17.396 -5.305 1.00 74.69 84 LEU A C 1
ATOM 650 O O . LEU A 1 84 ? 1.259 16.876 -6.353 1.00 74.69 84 LEU A O 1
ATOM 654 N N . SER A 1 85 ? -0.380 17.331 -4.895 1.00 75.25 85 SER A N 1
ATOM 655 C CA . SER A 1 85 ? -1.427 16.691 -5.696 1.00 75.25 85 SER A CA 1
ATOM 656 C C . SER A 1 85 ? -1.594 17.399 -7.046 1.00 75.25 85 SER A C 1
ATOM 658 O O . SER A 1 85 ? -1.726 16.735 -8.074 1.00 75.25 85 SER A O 1
ATOM 660 N N . SER A 1 86 ? -1.518 18.734 -7.061 1.00 77.81 86 SER A N 1
ATOM 661 C CA . SER A 1 86 ? -1.536 19.539 -8.285 1.00 77.81 86 SER A CA 1
ATOM 662 C C . SER A 1 86 ? -0.310 19.260 -9.161 1.00 77.81 86 SER A C 1
ATOM 664 O O . SER A 1 86 ? -0.463 18.893 -10.328 1.00 77.81 86 SER A O 1
ATOM 666 N N . LEU A 1 87 ? 0.895 19.308 -8.585 1.00 81.31 87 LEU A N 1
ATOM 667 C CA . LEU A 1 87 ? 2.152 19.033 -9.287 1.00 81.31 87 LEU A CA 1
ATOM 668 C C . LEU A 1 87 ? 2.154 17.630 -9.915 1.00 81.31 87 LEU A C 1
ATOM 670 O O . LEU A 1 87 ? 2.457 17.465 -11.094 1.00 81.31 87 LEU A O 1
ATOM 674 N N . LEU A 1 88 ? 1.723 16.615 -9.163 1.00 82.25 88 LEU A N 1
ATOM 675 C CA . LEU A 1 88 ? 1.596 15.248 -9.668 1.00 82.25 88 LEU A CA 1
ATOM 676 C C . LEU A 1 88 ? 0.487 15.125 -10.717 1.00 82.2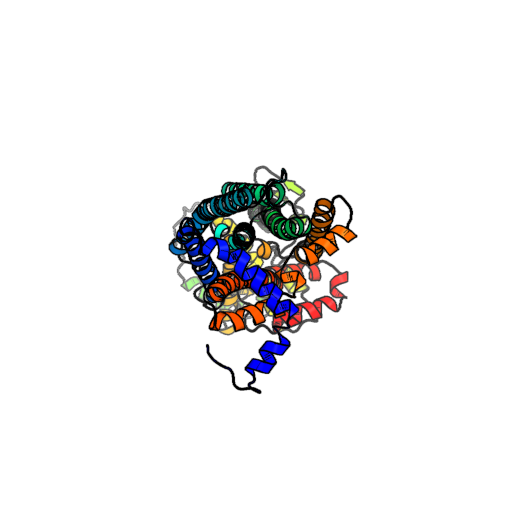5 88 LEU A C 1
ATOM 678 O O . LEU A 1 88 ? 0.613 14.344 -11.660 1.00 82.25 88 LEU A O 1
ATOM 682 N N . SER A 1 89 ? -0.607 15.877 -10.617 1.00 80.56 89 SER A N 1
ATOM 683 C 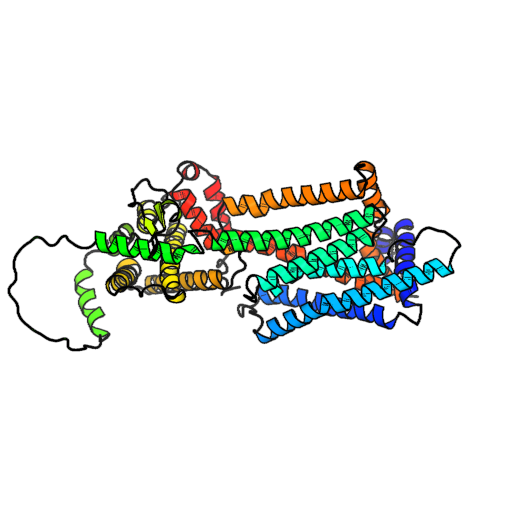CA . SER A 1 89 ? -1.638 15.852 -11.661 1.00 80.56 89 SER A CA 1
ATOM 684 C C . SER A 1 89 ? -1.112 16.360 -13.010 1.00 80.56 89 SER A C 1
ATOM 686 O O . SER A 1 89 ? -1.413 15.748 -14.033 1.00 80.56 89 SER A O 1
ATOM 688 N N . LEU A 1 90 ? -0.253 17.388 -12.996 1.00 84.12 90 LEU A N 1
ATOM 689 C CA . LEU A 1 90 ? 0.404 17.951 -14.183 1.00 84.12 90 LEU A CA 1
ATOM 690 C C . LEU A 1 90 ? 1.573 17.098 -14.688 1.00 84.12 90 LEU A C 1
ATOM 692 O O . LEU A 1 90 ? 1.894 17.133 -15.874 1.00 84.12 90 LEU A O 1
ATOM 696 N N . PHE A 1 91 ? 2.167 16.287 -13.814 1.00 87.88 91 PHE A N 1
ATOM 697 C CA . PHE A 1 91 ? 3.296 15.426 -14.152 1.00 87.88 91 PHE A CA 1
ATOM 698 C C . PHE A 1 91 ? 3.019 14.495 -15.338 1.00 87.88 91 PHE A C 1
ATOM 700 O O . PHE A 1 91 ? 3.812 14.440 -16.272 1.00 87.88 91 PHE A O 1
ATOM 707 N N . LEU A 1 92 ? 1.903 13.754 -15.318 1.00 86.31 92 LEU A N 1
ATOM 708 C CA . LEU A 1 92 ? 1.646 12.756 -16.360 1.00 86.31 92 LEU A CA 1
ATOM 709 C C . LEU A 1 92 ? 1.452 13.407 -17.748 1.00 86.31 92 LEU A C 1
ATOM 711 O O . LEU A 1 92 ? 2.069 12.913 -18.692 1.00 86.31 92 LEU A O 1
ATOM 715 N N . PRO A 1 93 ? 0.673 14.500 -17.905 1.00 88.81 93 PRO A N 1
ATOM 716 C CA . PRO A 1 93 ? 0.608 15.248 -19.163 1.00 88.81 93 PRO A CA 1
ATOM 717 C C . PRO A 1 93 ? 1.970 15.746 -19.660 1.00 88.81 93 PRO A C 1
ATOM 719 O O . PRO A 1 93 ? 2.322 15.480 -20.807 1.00 88.81 93 PRO A O 1
ATOM 722 N N . VAL A 1 94 ? 2.754 16.407 -18.799 1.00 89.06 94 VAL A N 1
ATOM 723 C CA . VAL A 1 94 ? 4.067 16.966 -19.172 1.00 89.06 94 VAL A CA 1
ATOM 724 C C . VAL A 1 94 ? 5.025 15.858 -19.605 1.00 89.06 94 VAL A C 1
ATOM 726 O O . VAL A 1 94 ? 5.616 15.931 -20.677 1.00 89.06 94 VAL A O 1
ATOM 729 N N . MET A 1 95 ? 5.123 14.775 -18.834 1.00 88.94 95 MET A N 1
ATOM 730 C CA . MET A 1 95 ? 5.999 13.656 -19.185 1.00 88.94 95 MET A CA 1
ATOM 731 C C . MET A 1 95 ? 5.512 12.883 -20.411 1.00 88.94 95 MET A C 1
ATOM 733 O O . MET A 1 95 ? 6.334 12.365 -21.158 1.00 88.94 95 MET A O 1
ATOM 737 N N . SER A 1 96 ? 4.200 12.834 -20.669 1.00 89.25 96 SER A N 1
ATOM 738 C CA . SER A 1 96 ? 3.662 12.234 -21.900 1.00 89.25 96 SER A CA 1
ATOM 739 C C . SER A 1 96 ? 4.023 13.059 -23.140 1.00 89.25 96 SER A C 1
ATOM 741 O O . SER A 1 96 ? 4.314 12.478 -24.184 1.00 89.25 96 SER A O 1
ATOM 743 N N . TYR A 1 97 ? 4.046 14.393 -23.027 1.00 89.38 97 TYR A N 1
ATOM 744 C CA . TYR A 1 97 ? 4.541 15.277 -24.086 1.00 89.38 97 TYR A CA 1
ATOM 745 C C . TYR A 1 97 ? 6.030 15.030 -24.356 1.00 89.38 97 TYR A C 1
ATOM 747 O O . TYR A 1 97 ? 6.405 14.719 -25.485 1.00 89.38 97 TYR A O 1
ATOM 755 N N . LEU A 1 98 ? 6.855 15.061 -23.304 1.00 87.06 98 LEU A N 1
ATOM 756 C CA . LEU A 1 98 ? 8.303 14.835 -23.403 1.00 87.06 98 LEU A CA 1
ATOM 757 C C . LEU A 1 98 ? 8.628 13.434 -23.943 1.00 87.06 98 LEU A C 1
ATOM 759 O O . LEU A 1 98 ? 9.528 13.265 -24.762 1.00 87.06 98 LEU A O 1
ATOM 763 N N . PHE A 1 99 ? 7.845 12.426 -23.549 1.00 87.56 99 PHE A N 1
ATOM 764 C CA . PHE A 1 99 ? 7.915 11.080 -24.113 1.00 87.56 99 PHE A CA 1
ATOM 765 C C . PHE A 1 99 ? 7.622 11.073 -25.618 1.00 87.56 99 PHE A C 1
ATOM 767 O O . PHE A 1 99 ? 8.323 10.409 -26.382 1.00 87.56 99 PHE A O 1
ATOM 774 N N . SER A 1 100 ? 6.590 11.800 -26.055 1.00 87.12 100 SER A N 1
ATOM 775 C CA . SER A 1 100 ? 6.213 11.878 -27.467 1.00 87.12 100 SER A CA 1
ATOM 776 C C . SER A 1 100 ? 7.288 12.565 -28.312 1.00 87.12 100 SER A C 1
ATOM 778 O O . SER A 1 100 ? 7.590 12.078 -29.401 1.00 87.12 100 SER A O 1
ATOM 780 N N . GLU A 1 101 ? 7.895 13.649 -27.824 1.00 84.00 101 GLU A N 1
ATOM 781 C CA . GLU A 1 101 ? 9.026 14.292 -28.506 1.00 84.00 101 GLU A CA 1
ATOM 782 C C . GLU A 1 101 ? 10.231 13.357 -28.610 1.00 84.00 101 GLU A C 1
ATOM 784 O O . GLU A 1 101 ? 10.713 13.104 -29.715 1.00 84.00 101 GLU A O 1
ATOM 789 N N . ALA A 1 102 ? 10.659 12.757 -27.494 1.00 80.31 102 ALA A N 1
ATOM 790 C CA . ALA A 1 102 ? 11.801 11.841 -27.469 1.00 80.31 102 ALA A CA 1
ATOM 791 C C . ALA A 1 102 ? 11.588 10.604 -28.364 1.00 80.31 102 ALA A C 1
ATOM 793 O O . ALA A 1 102 ? 12.536 10.051 -28.935 1.00 80.31 102 ALA A O 1
ATOM 794 N N . LYS A 1 103 ? 10.334 10.157 -28.510 1.00 82.06 103 LYS A N 1
ATOM 795 C CA . LYS A 1 103 ? 9.947 9.094 -29.445 1.00 82.06 103 LYS A CA 1
ATOM 796 C C . LYS A 1 103 ? 10.056 9.555 -30.901 1.00 82.06 103 LYS A C 1
ATOM 798 O O . LYS A 1 103 ? 10.574 8.808 -31.732 1.00 82.06 103 LYS A O 1
ATOM 803 N N . ASN A 1 104 ? 9.558 10.748 -31.223 1.00 81.19 104 ASN A N 1
ATOM 804 C CA . ASN A 1 104 ? 9.560 11.274 -32.588 1.00 81.19 104 ASN A CA 1
ATOM 805 C C . ASN A 1 104 ? 10.977 11.608 -33.069 1.00 81.19 104 ASN A C 1
ATOM 807 O O . ASN A 1 104 ? 11.322 11.254 -34.195 1.00 81.19 104 ASN A O 1
ATOM 811 N N . ALA A 1 105 ? 11.821 12.171 -32.201 1.00 73.00 105 ALA A N 1
ATOM 812 C CA . ALA A 1 105 ? 13.238 12.407 -32.475 1.00 73.00 105 ALA A CA 1
ATOM 813 C C . ALA A 1 105 ? 13.963 11.112 -32.887 1.00 73.00 105 ALA A C 1
ATOM 815 O O . ALA A 1 105 ? 14.644 11.065 -33.910 1.00 73.00 105 ALA A O 1
ATOM 816 N N . GLY A 1 106 ? 13.719 10.016 -32.157 1.00 68.44 106 GLY A N 1
ATOM 817 C CA . GLY A 1 106 ? 14.279 8.703 -32.489 1.00 68.44 106 GLY A CA 1
ATOM 818 C C . GLY A 1 106 ? 13.812 8.154 -33.844 1.00 68.44 106 GLY A C 1
ATOM 819 O O . GLY A 1 106 ? 14.592 7.513 -34.548 1.00 68.44 106 GLY A O 1
ATOM 820 N N . LYS A 1 107 ? 12.562 8.429 -34.247 1.00 72.44 107 LYS A N 1
ATOM 821 C CA . LYS A 1 107 ? 12.052 8.046 -35.576 1.00 72.44 107 LYS A CA 1
ATOM 822 C C . LYS A 1 107 ? 12.720 8.840 -36.701 1.00 72.44 107 LYS A C 1
ATOM 824 O O . LYS A 1 107 ? 13.048 8.251 -37.727 1.00 72.44 107 LYS A O 1
ATOM 829 N N . VAL A 1 108 ? 12.936 10.142 -36.507 1.00 71.44 108 VAL A N 1
ATOM 830 C CA . VAL A 1 108 ? 13.588 11.018 -37.495 1.00 71.44 108 VAL A CA 1
ATOM 831 C C . VAL A 1 108 ? 15.055 10.627 -37.691 1.00 71.44 108 VAL A C 1
ATOM 833 O O . VAL A 1 108 ? 15.483 10.434 -38.828 1.00 71.44 108 VAL A O 1
ATOM 836 N N . ALA A 1 109 ? 15.797 10.398 -36.602 1.00 65.31 109 ALA A N 1
ATOM 837 C CA . ALA A 1 109 ? 17.190 9.949 -36.664 1.00 65.31 109 ALA A CA 1
ATOM 838 C C . ALA A 1 109 ? 17.342 8.590 -37.377 1.00 65.31 109 ALA A C 1
ATOM 840 O O . ALA A 1 109 ? 18.251 8.399 -38.183 1.00 65.31 109 ALA A O 1
ATOM 841 N N . ALA A 1 110 ? 16.419 7.652 -37.140 1.00 65.00 110 ALA A N 1
ATOM 842 C CA . ALA A 1 110 ? 16.419 6.357 -37.820 1.00 65.00 110 ALA A CA 1
ATOM 843 C C . ALA A 1 110 ? 16.097 6.467 -39.322 1.00 65.00 110 ALA A C 1
ATOM 845 O O . ALA A 1 110 ? 16.671 5.733 -40.126 1.00 65.00 110 ALA A O 1
ATOM 846 N N . ALA A 1 111 ? 15.208 7.390 -39.709 1.00 64.88 111 ALA A N 1
ATOM 847 C CA . ALA A 1 111 ? 14.850 7.630 -41.106 1.00 64.88 111 ALA A CA 1
ATOM 848 C C . ALA A 1 111 ? 15.994 8.271 -41.915 1.00 64.88 111 ALA A C 1
ATOM 850 O O . ALA A 1 111 ? 16.113 8.008 -43.110 1.00 64.88 111 ALA A O 1
ATOM 851 N N . ALA A 1 112 ? 16.858 9.062 -41.269 1.00 64.31 112 ALA A N 1
ATOM 852 C CA . ALA A 1 112 ? 18.026 9.681 -41.900 1.00 64.31 112 ALA A CA 1
ATOM 853 C C . ALA A 1 112 ? 19.189 8.696 -42.165 1.00 64.31 112 ALA A C 1
ATOM 855 O O . ALA A 1 112 ? 20.066 8.994 -42.974 1.00 64.31 112 ALA A O 1
ATOM 856 N N . GLY A 1 113 ? 19.213 7.531 -41.499 1.00 60.19 113 GLY A N 1
ATOM 857 C CA . GLY A 1 113 ? 20.378 6.637 -41.458 1.00 60.19 113 GLY A CA 1
ATOM 858 C C . GLY A 1 113 ? 20.391 5.429 -42.409 1.00 60.19 113 GLY A C 1
ATOM 859 O O . GLY A 1 113 ? 21.480 4.974 -42.749 1.00 60.19 113 GLY A O 1
ATOM 860 N N . ALA A 1 114 ? 19.254 4.868 -42.846 1.00 50.50 114 ALA A N 1
ATOM 861 C CA . ALA A 1 114 ? 19.247 3.747 -43.805 1.00 50.50 114 ALA A CA 1
ATOM 862 C C . ALA A 1 114 ? 17.861 3.413 -44.384 1.00 50.50 114 ALA A C 1
ATOM 864 O O . ALA A 1 114 ? 16.844 3.426 -43.695 1.00 50.50 114 ALA A O 1
ATOM 865 N N . ALA A 1 115 ? 17.860 2.960 -45.641 1.00 50.12 115 ALA A N 1
ATOM 866 C CA . ALA A 1 115 ? 16.741 2.316 -46.320 1.00 50.12 115 ALA A CA 1
ATOM 867 C C . ALA A 1 115 ? 16.404 0.936 -45.709 1.00 50.12 115 ALA A C 1
ATOM 869 O O . ALA A 1 115 ? 16.917 -0.079 -46.175 1.00 50.12 115 ALA A O 1
ATOM 870 N N . ARG A 1 116 ? 15.527 0.852 -44.695 1.00 42.47 116 ARG A N 1
ATOM 871 C CA . ARG A 1 116 ? 14.851 -0.407 -44.300 1.00 42.47 116 ARG A CA 1
ATOM 872 C C . ARG A 1 116 ? 13.426 -0.187 -43.778 1.00 42.47 116 ARG A C 1
ATOM 874 O O . ARG A 1 116 ? 13.115 0.815 -43.153 1.00 42.47 116 ARG A O 1
ATOM 881 N N . ARG A 1 117 ? 12.577 -1.184 -44.057 1.00 44.78 117 ARG A N 1
ATOM 882 C CA . ARG A 1 117 ? 11.115 -1.271 -43.845 1.00 44.78 117 ARG A CA 1
ATOM 883 C C . ARG A 1 117 ? 10.667 -1.605 -42.406 1.00 44.78 117 ARG A C 1
ATOM 885 O O . ARG A 1 117 ? 9.481 -1.836 -42.199 1.00 44.78 117 ARG A O 1
ATOM 892 N N . GLU A 1 118 ? 11.567 -1.651 -41.425 1.00 49.94 118 GLU A N 1
ATOM 893 C CA . GLU A 1 118 ? 11.231 -1.978 -40.028 1.00 49.94 118 GLU A CA 1
ATOM 894 C C . GLU A 1 118 ? 11.220 -0.703 -39.180 1.00 49.94 118 GLU A C 1
ATOM 896 O O . GLU A 1 118 ? 12.229 0.002 -39.146 1.00 49.94 118 GLU A O 1
ATOM 901 N N . GLU A 1 119 ? 10.110 -0.367 -38.495 1.00 55.53 119 GLU A N 1
ATOM 902 C CA . GLU A 1 119 ? 10.164 0.838 -37.656 1.00 55.53 119 GLU A CA 1
ATOM 903 C C . GLU A 1 119 ? 11.103 0.627 -36.454 1.00 55.53 119 GLU A C 1
ATOM 905 O O . GLU A 1 119 ? 10.981 -0.403 -35.774 1.00 55.53 119 GLU A O 1
ATOM 910 N N . PRO A 1 120 ? 11.937 1.629 -36.131 1.00 63.22 120 PRO A N 1
ATOM 911 C CA . PRO A 1 120 ? 12.922 1.566 -35.058 1.00 63.22 120 PRO A CA 1
ATOM 912 C C . PRO A 1 120 ? 12.283 1.293 -33.691 1.00 63.22 120 PRO A C 1
ATOM 914 O O . PRO A 1 120 ? 11.158 1.712 -33.403 1.00 63.22 120 PRO A O 1
ATOM 917 N N . ASP A 1 121 ? 13.036 0.600 -32.837 1.00 67.44 121 ASP A N 1
ATOM 918 C CA . ASP A 1 121 ? 12.731 0.469 -31.414 1.00 67.44 121 ASP A CA 1
ATOM 919 C C . ASP A 1 121 ? 12.644 1.838 -30.725 1.00 67.44 121 ASP A C 1
ATOM 921 O O . ASP A 1 121 ? 13.253 2.819 -31.154 1.00 67.44 121 ASP A O 1
ATOM 925 N N . LEU A 1 122 ? 11.934 1.887 -29.595 1.00 78.19 122 LEU A N 1
ATOM 926 C CA . LEU A 1 122 ? 11.868 3.077 -28.751 1.00 78.19 122 LEU A CA 1
ATOM 927 C C . LEU A 1 122 ? 13.279 3.549 -28.355 1.00 78.19 122 LEU A C 1
ATOM 929 O O . LEU A 1 122 ? 14.078 2.745 -27.857 1.00 78.19 122 LEU A O 1
ATOM 933 N N . SER A 1 123 ? 13.561 4.849 -28.501 1.00 79.81 123 SER A N 1
ATOM 934 C CA . SER A 1 123 ? 14.830 5.444 -28.062 1.00 79.81 123 SER A CA 1
ATOM 935 C C . SER A 1 123 ? 15.104 5.119 -26.584 1.00 79.81 123 SER A C 1
ATOM 937 O O . SER A 1 123 ? 14.180 4.908 -25.785 1.00 79.81 123 SER A O 1
ATOM 939 N N . LEU A 1 124 ? 16.382 5.002 -26.200 1.00 78.50 124 LEU A N 1
ATOM 940 C CA . LEU A 1 124 ? 16.752 4.697 -24.807 1.00 78.50 124 LEU A CA 1
ATOM 941 C C . LEU A 1 124 ? 16.205 5.760 -23.849 1.00 78.50 124 LEU A C 1
ATOM 943 O O . LEU A 1 124 ? 15.679 5.428 -22.790 1.00 78.50 124 LEU A O 1
ATOM 947 N N . GLN A 1 125 ? 16.232 7.013 -24.288 1.00 79.00 125 GLN A N 1
ATOM 948 C CA . GLN A 1 125 ? 15.718 8.156 -23.556 1.00 79.00 125 GLN A CA 1
ATOM 949 C C . GLN A 1 125 ? 14.192 8.137 -23.381 1.00 79.00 125 GLN A C 1
ATOM 951 O O . GLN A 1 125 ? 13.709 8.311 -22.265 1.00 79.00 125 GLN A O 1
ATOM 956 N N . ALA A 1 126 ? 13.411 7.871 -24.436 1.00 84.56 126 ALA A N 1
ATOM 957 C CA . ALA A 1 126 ? 11.962 7.719 -24.279 1.00 84.56 126 ALA A CA 1
ATOM 958 C C . ALA A 1 126 ? 11.630 6.531 -23.353 1.00 84.56 126 ALA A C 1
ATOM 960 O O . ALA A 1 126 ? 10.668 6.581 -22.587 1.00 84.56 126 ALA A O 1
ATOM 961 N N . GLY A 1 127 ? 12.471 5.490 -23.356 1.00 87.38 127 GLY A N 1
ATOM 962 C CA . GLY A 1 127 ? 12.427 4.422 -22.358 1.00 87.38 127 GLY A CA 1
ATOM 963 C C . GLY A 1 127 ? 12.647 4.925 -20.927 1.00 87.38 127 GLY A C 1
ATOM 964 O O . GLY A 1 127 ? 11.871 4.583 -20.042 1.00 87.38 127 GLY A O 1
ATOM 965 N N . LEU A 1 128 ? 13.661 5.756 -20.688 1.00 87.69 128 LEU A N 1
ATOM 966 C CA . LEU A 1 128 ? 13.944 6.330 -19.368 1.00 87.69 128 LEU A CA 1
ATOM 967 C C . LEU A 1 128 ? 12.783 7.200 -18.851 1.00 87.69 128 LEU A C 1
ATOM 969 O O . LEU A 1 128 ? 12.348 7.029 -17.714 1.00 87.69 128 LEU A O 1
ATOM 973 N N . ILE A 1 129 ? 12.216 8.056 -19.707 1.00 89.38 129 ILE A N 1
ATOM 974 C CA . ILE A 1 129 ? 11.035 8.872 -19.380 1.00 89.38 129 ILE A CA 1
ATOM 975 C C . ILE A 1 129 ? 9.856 7.975 -18.983 1.00 89.38 129 ILE A C 1
ATOM 977 O O . ILE A 1 129 ? 9.212 8.208 -17.960 1.00 89.38 129 ILE A O 1
ATOM 981 N N . LEU A 1 130 ? 9.595 6.912 -19.749 1.00 91.88 130 LEU A N 1
ATOM 982 C CA . LEU A 1 130 ? 8.530 5.958 -19.439 1.00 91.88 130 LEU A CA 1
ATOM 983 C C . LEU A 1 130 ? 8.775 5.225 -18.108 1.00 91.88 130 LEU A C 1
ATOM 985 O O . LEU A 1 130 ? 7.830 4.987 -17.355 1.00 91.88 130 LEU A O 1
ATOM 989 N N . LEU A 1 131 ? 10.032 4.901 -17.786 1.00 92.44 131 LEU A N 1
ATOM 990 C CA . LEU A 1 131 ? 10.399 4.282 -16.512 1.00 92.44 131 LEU A CA 1
ATOM 991 C C . LEU A 1 131 ? 10.112 5.235 -15.348 1.00 92.44 131 LEU A C 1
ATOM 993 O O . LEU A 1 131 ? 9.494 4.832 -14.364 1.00 92.44 131 LEU A O 1
ATOM 997 N N . TRP A 1 132 ? 10.487 6.507 -15.475 1.00 93.12 132 TRP A N 1
ATOM 998 C CA . TRP A 1 132 ? 10.153 7.532 -14.489 1.00 93.12 132 TRP A CA 1
ATOM 999 C C . TRP A 1 132 ? 8.648 7.705 -14.315 1.00 93.12 132 TRP A C 1
ATOM 1001 O O . TRP A 1 132 ? 8.178 7.801 -13.184 1.00 93.12 132 TRP A O 1
ATOM 1011 N N . MET A 1 133 ? 7.875 7.677 -15.402 1.00 92.94 133 MET A N 1
ATOM 1012 C CA . MET A 1 133 ? 6.415 7.737 -15.321 1.00 92.94 133 MET A CA 1
ATOM 1013 C C . MET A 1 133 ? 5.833 6.570 -14.509 1.00 92.94 133 MET A C 1
ATOM 1015 O O . MET A 1 133 ? 4.946 6.788 -13.683 1.00 92.94 133 MET A O 1
ATOM 1019 N N . LEU A 1 134 ? 6.352 5.352 -14.696 1.00 93.81 134 LEU A N 1
ATOM 1020 C CA . LEU A 1 134 ? 5.941 4.169 -13.932 1.00 93.81 134 LEU A CA 1
ATOM 1021 C C . LEU A 1 134 ? 6.349 4.268 -12.454 1.00 93.81 134 LEU A C 1
ATOM 1023 O O . LEU A 1 134 ? 5.513 4.063 -11.576 1.00 93.81 134 LEU A O 1
ATOM 1027 N N . LEU A 1 135 ? 7.602 4.636 -12.168 1.00 92.19 135 LEU A N 1
ATOM 1028 C CA . LEU A 1 135 ? 8.109 4.784 -10.797 1.00 92.19 135 LEU A CA 1
ATOM 1029 C C . LEU A 1 135 ? 7.358 5.870 -10.022 1.00 92.19 135 LEU A C 1
ATOM 1031 O O . LEU A 1 135 ? 6.978 5.669 -8.870 1.00 92.19 135 LEU A O 1
ATOM 1035 N N . VAL A 1 136 ? 7.084 7.008 -10.657 1.00 90.75 136 VAL A N 1
ATOM 1036 C CA . VAL A 1 136 ? 6.310 8.081 -10.032 1.00 90.75 136 VAL A CA 1
ATOM 1037 C C . VAL A 1 136 ? 4.863 7.654 -9.798 1.00 90.75 136 VAL A C 1
ATOM 1039 O O . VAL A 1 136 ? 4.307 8.020 -8.768 1.00 90.75 136 VAL A O 1
ATOM 1042 N N . GLU A 1 137 ? 4.235 6.865 -10.679 1.00 89.56 137 GLU A N 1
ATOM 1043 C CA . GLU A 1 137 ? 2.882 6.345 -10.415 1.00 89.56 137 GLU A CA 1
ATOM 1044 C C . GLU A 1 137 ? 2.865 5.333 -9.251 1.00 89.56 137 GLU A C 1
ATOM 1046 O O . GLU A 1 137 ? 1.912 5.353 -8.469 1.00 89.56 137 GLU A O 1
ATOM 1051 N N . LEU A 1 138 ? 3.928 4.536 -9.055 1.00 87.75 138 LEU A N 1
ATOM 1052 C CA . LEU A 1 138 ? 4.093 3.701 -7.851 1.00 87.75 138 LEU A CA 1
ATOM 1053 C C . LEU A 1 138 ? 4.181 4.554 -6.578 1.00 87.75 138 LEU A C 1
ATOM 1055 O O . LEU A 1 138 ? 3.472 4.295 -5.603 1.00 87.75 138 LEU A O 1
ATOM 1059 N N . LEU A 1 139 ? 4.997 5.610 -6.602 1.00 83.88 139 LEU A N 1
ATOM 1060 C CA . LEU A 1 139 ? 5.200 6.515 -5.463 1.00 83.88 139 LEU A CA 1
ATOM 1061 C C . LEU A 1 139 ? 4.006 7.440 -5.197 1.00 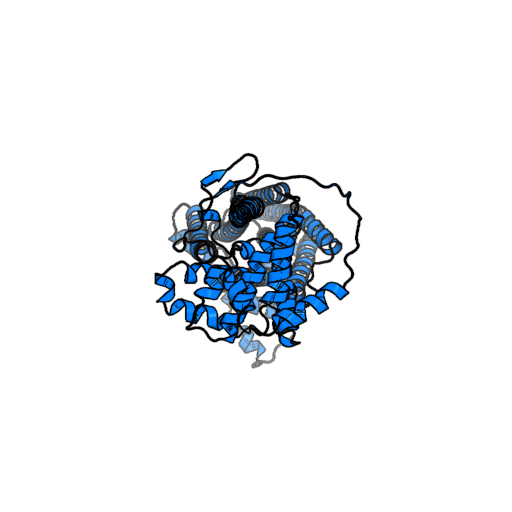83.88 139 LEU A C 1
ATOM 1063 O O . LEU A 1 139 ? 3.788 7.890 -4.071 1.00 83.88 139 LEU A O 1
ATOM 1067 N N . ARG A 1 140 ? 3.162 7.683 -6.207 1.00 77.75 140 ARG A N 1
ATOM 1068 C CA . ARG A 1 140 ? 1.951 8.505 -6.088 1.00 77.75 140 ARG A CA 1
ATOM 1069 C C . ARG A 1 140 ? 0.954 7.927 -5.078 1.00 77.75 140 ARG A C 1
ATOM 1071 O O . ARG A 1 140 ? 0.052 8.653 -4.647 1.00 77.75 140 ARG A O 1
ATOM 1078 N N . LYS A 1 141 ? 1.083 6.644 -4.688 1.00 66.56 141 LYS A N 1
ATOM 1079 C CA . LYS A 1 141 ? 0.172 5.937 -3.765 1.00 66.56 141 LYS A CA 1
ATOM 1080 C C . LYS A 1 141 ? -0.163 6.767 -2.525 1.00 66.56 141 LYS A C 1
ATOM 1082 O O . LYS A 1 141 ? -1.342 7.052 -2.336 1.00 66.56 141 LYS A O 1
ATOM 1087 N N . LYS A 1 142 ? 0.848 7.251 -1.800 1.00 56.16 142 LYS A N 1
ATOM 1088 C CA . LYS A 1 142 ? 0.691 8.030 -0.560 1.00 56.16 142 LYS A CA 1
ATOM 1089 C C . LYS A 1 142 ? 0.117 9.438 -0.773 1.00 56.16 142 LYS A C 1
ATOM 1091 O O . LYS A 1 142 ? -0.698 9.880 0.028 1.00 56.16 142 LYS A O 1
ATOM 1096 N N . VAL A 1 143 ? 0.481 10.138 -1.855 1.00 55.56 143 VAL A N 1
ATOM 1097 C CA . VAL A 1 143 ? 0.070 11.546 -2.067 1.00 55.56 143 VAL A CA 1
ATOM 1098 C C . VAL A 1 143 ? -1.406 11.680 -2.474 1.00 55.56 143 VAL A C 1
ATOM 1100 O O . VAL A 1 143 ? -2.091 12.589 -2.008 1.00 55.56 143 VAL A O 1
ATOM 1103 N N . ASP A 1 144 ? -1.932 10.753 -3.284 1.00 51.84 144 ASP A N 1
ATOM 1104 C CA . ASP A 1 144 ? -3.354 10.746 -3.687 1.00 51.84 144 ASP A CA 1
ATOM 1105 C C . ASP A 1 144 ? -4.286 10.101 -2.634 1.00 51.84 144 ASP A C 1
ATOM 1107 O O . ASP A 1 144 ? -5.511 10.197 -2.748 1.00 51.84 144 ASP A O 1
ATOM 1111 N N . GLU A 1 145 ? -3.745 9.393 -1.636 1.00 50.34 145 GLU A N 1
ATOM 1112 C CA . GLU A 1 14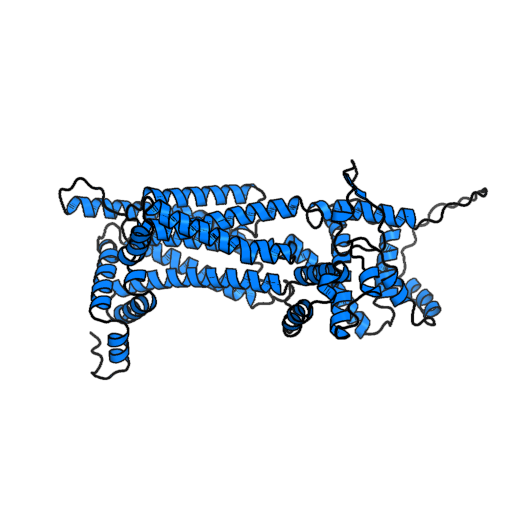5 ? -4.528 8.699 -0.596 1.00 50.34 145 GLU A CA 1
ATOM 1113 C C . GLU A 1 145 ? -5.007 9.609 0.534 1.00 50.34 145 GLU A C 1
ATOM 1115 O O . GLU A 1 145 ? -6.024 9.326 1.157 1.00 50.34 145 GLU A O 1
ATOM 1120 N N . ILE A 1 146 ? -4.353 10.750 0.719 1.00 47.38 146 ILE A N 1
ATOM 1121 C CA . ILE A 1 146 ? -4.666 11.723 1.770 1.00 47.38 146 ILE A CA 1
ATOM 1122 C C . ILE A 1 146 ? -5.925 12.548 1.451 1.00 47.38 146 ILE A C 1
ATOM 1124 O O . ILE A 1 146 ? -6.547 13.157 2.323 1.00 47.38 146 ILE A O 1
ATOM 1128 N N . ARG A 1 147 ? -6.336 12.570 0.183 1.00 42.38 147 ARG A N 1
ATOM 1129 C CA . ARG A 1 147 ? -7.570 13.215 -0.245 1.00 42.38 147 ARG A CA 1
ATOM 1130 C C . ARG A 1 147 ? -8.648 12.141 -0.275 1.00 42.38 147 ARG A C 1
ATOM 1132 O O . ARG A 1 147 ? -8.640 11.302 -1.173 1.00 42.38 147 ARG A O 1
ATOM 1139 N N . MET A 1 148 ? -9.595 12.187 0.664 1.00 43.25 148 MET A N 1
ATOM 1140 C CA . MET A 1 148 ? -10.847 11.412 0.631 1.00 43.25 148 MET A CA 1
ATOM 1141 C C . MET A 1 148 ? -11.724 11.819 -0.576 1.00 43.25 148 MET A C 1
ATOM 1143 O O . MET A 1 148 ? -12.867 12.240 -0.444 1.00 43.25 148 MET A O 1
ATOM 1147 N N . ARG A 1 149 ? -11.206 11.713 -1.802 1.00 43.72 149 ARG A N 1
ATOM 1148 C CA . ARG A 1 149 ? -11.929 11.927 -3.061 1.00 43.72 149 ARG A CA 1
ATOM 1149 C C . ARG A 1 149 ? -12.607 10.628 -3.514 1.00 43.72 149 ARG A C 1
ATOM 1151 O O . ARG A 1 149 ? -12.544 10.278 -4.687 1.00 43.72 149 ARG A O 1
ATOM 1158 N N . GLY A 1 150 ? -13.244 9.918 -2.579 1.00 53.66 150 GLY A N 1
ATOM 1159 C CA . GLY A 1 150 ? -14.134 8.776 -2.827 1.00 53.66 150 GLY A CA 1
ATOM 1160 C C . GLY A 1 150 ? -13.720 7.824 -3.964 1.00 53.66 150 GLY A C 1
ATOM 1161 O O . GLY A 1 150 ? -12.543 7.552 -4.189 1.00 53.66 150 GLY A O 1
ATOM 1162 N N . TYR A 1 151 ? -14.710 7.310 -4.701 1.00 60.06 151 TYR A N 1
ATOM 1163 C CA . TYR A 1 151 ? -14.489 6.445 -5.872 1.00 60.06 151 TYR A CA 1
ATOM 1164 C C . TYR A 1 151 ? -13.839 7.183 -7.060 1.00 60.06 151 TYR A C 1
ATOM 1166 O O . TYR A 1 151 ? -13.132 6.562 -7.852 1.00 60.06 151 TYR A O 1
ATOM 1174 N N . SER A 1 152 ? -14.021 8.505 -7.170 1.00 67.31 152 SER A N 1
ATOM 1175 C CA . SER A 1 152 ? -13.548 9.312 -8.307 1.00 67.31 152 SER A CA 1
ATOM 1176 C C . SER A 1 152 ? -12.018 9.316 -8.442 1.00 67.31 152 SER A C 1
ATOM 1178 O O . SER A 1 152 ? -11.495 9.109 -9.539 1.00 67.31 152 SER A O 1
ATOM 1180 N N . GLY A 1 153 ? -11.281 9.456 -7.332 1.00 72.38 153 GLY A N 1
ATOM 1181 C CA . GLY A 1 153 ? -9.813 9.448 -7.362 1.00 72.38 153 GLY A CA 1
ATOM 1182 C C . GLY A 1 153 ? -9.218 8.098 -7.782 1.00 72.38 153 GLY A C 1
ATOM 1183 O O . GLY A 1 153 ? -8.211 8.047 -8.490 1.00 72.38 153 GLY A O 1
ATOM 1184 N N . THR A 1 154 ? -9.860 6.996 -7.391 1.00 77.50 154 THR A N 1
ATOM 1185 C CA . THR A 1 154 ? -9.412 5.637 -7.725 1.00 77.50 154 THR A CA 1
ATOM 1186 C C . THR A 1 154 ? -9.635 5.312 -9.200 1.00 77.50 154 THR A C 1
ATOM 1188 O O . THR A 1 154 ? -8.751 4.735 -9.831 1.00 77.50 154 THR A O 1
ATOM 1191 N N . ILE A 1 155 ? -10.760 5.751 -9.775 1.00 82.69 155 ILE A N 1
ATOM 1192 C CA . ILE A 1 155 ? -11.047 5.598 -11.210 1.00 82.69 155 ILE A CA 1
ATOM 1193 C C . ILE A 1 155 ? -10.037 6.392 -12.046 1.00 82.69 155 ILE A C 1
ATOM 1195 O O . ILE A 1 155 ? -9.477 5.862 -13.004 1.00 82.69 155 ILE A O 1
ATOM 1199 N N . GLN A 1 156 ? -9.734 7.634 -11.651 1.00 83.12 156 GLN A N 1
ATOM 1200 C CA . GLN A 1 156 ? -8.738 8.444 -12.354 1.00 83.12 156 GLN A CA 1
ATOM 1201 C C . GLN A 1 156 ? -7.349 7.785 -12.325 1.00 83.12 156 GLN A C 1
ATOM 1203 O O . GLN A 1 156 ? -6.654 7.773 -13.339 1.00 83.12 156 GLN A O 1
ATOM 1208 N N . ARG A 1 157 ? -6.950 7.197 -11.188 1.00 84.38 157 ARG A N 1
ATOM 1209 C CA . ARG A 1 157 ? -5.703 6.421 -11.085 1.00 84.38 157 ARG A CA 1
ATOM 1210 C C . ARG A 1 157 ? -5.719 5.184 -11.986 1.00 84.38 157 ARG A C 1
ATOM 1212 O O . ARG A 1 157 ? -4.739 4.952 -12.688 1.00 84.38 157 ARG A O 1
ATOM 1219 N N . ALA A 1 158 ? -6.810 4.420 -12.003 1.00 89.19 158 ALA A N 1
ATOM 1220 C CA . ALA A 1 158 ? -6.937 3.253 -12.875 1.00 89.19 158 ALA A CA 1
ATOM 1221 C C . ALA A 1 158 ? -6.767 3.637 -14.355 1.00 89.19 158 ALA A C 1
ATOM 1223 O O . ALA A 1 158 ? -5.995 2.997 -15.065 1.00 89.19 158 ALA A O 1
ATOM 1224 N N . GLY A 1 159 ? -7.388 4.741 -14.791 1.00 90.31 159 GLY A N 1
ATOM 1225 C CA . GLY A 1 159 ? -7.224 5.272 -16.146 1.00 90.31 159 GLY A CA 1
ATOM 1226 C C . GLY A 1 159 ? -5.768 5.597 -16.500 1.00 90.31 159 GLY A C 1
ATOM 1227 O O . GLY A 1 159 ? -5.299 5.219 -17.572 1.00 90.31 159 GLY A O 1
ATOM 1228 N N . ARG A 1 160 ? -5.013 6.220 -15.581 1.00 90.50 160 ARG A N 1
ATOM 1229 C CA . ARG A 1 160 ? -3.576 6.494 -15.784 1.00 90.50 160 ARG A CA 1
ATOM 1230 C C . ARG A 1 160 ? -2.751 5.215 -15.918 1.00 90.50 160 ARG A C 1
ATOM 1232 O O . ARG A 1 160 ? -1.886 5.145 -16.783 1.00 90.50 160 ARG A O 1
ATOM 1239 N N . VAL A 1 161 ? -3.020 4.199 -15.099 1.00 93.38 161 VAL A N 1
ATOM 1240 C CA . VAL A 1 161 ? -2.292 2.920 -15.167 1.00 93.38 161 VAL A CA 1
ATOM 1241 C C . VAL A 1 161 ? -2.610 2.160 -16.454 1.00 93.38 161 VAL A C 1
ATOM 1243 O O . VAL A 1 161 ? -1.702 1.601 -17.067 1.00 93.38 161 VAL A O 1
ATOM 1246 N N . VAL A 1 162 ? -3.863 2.184 -16.919 1.00 94.38 162 VAL A N 1
ATOM 1247 C CA . VAL A 1 162 ? -4.239 1.619 -18.227 1.00 94.38 162 VAL A CA 1
ATOM 1248 C C . VAL A 1 162 ? -3.512 2.348 -19.361 1.00 94.38 162 VAL A C 1
ATOM 1250 O O . VAL A 1 162 ? -2.938 1.699 -20.236 1.00 94.38 162 VAL A O 1
ATOM 1253 N N . TRP A 1 163 ? -3.456 3.682 -19.312 1.00 93.50 163 TRP A N 1
ATOM 1254 C CA . TRP A 1 163 ? -2.698 4.487 -20.272 1.00 93.50 163 TRP A CA 1
ATOM 1255 C C . TRP A 1 163 ? -1.203 4.133 -20.285 1.00 93.50 163 TRP A C 1
ATOM 1257 O O . TRP A 1 163 ? -0.643 3.872 -21.348 1.00 93.50 163 TRP A O 1
ATOM 1267 N N . LEU A 1 164 ? -0.564 4.043 -19.114 1.00 93.50 164 LEU A N 1
ATOM 1268 C CA . LEU A 1 164 ? 0.841 3.635 -18.999 1.00 93.50 164 LEU A CA 1
ATOM 1269 C C . LEU A 1 164 ? 1.078 2.224 -19.554 1.00 93.50 164 LEU A C 1
ATOM 1271 O O . LEU A 1 164 ? 2.083 1.994 -20.220 1.00 93.50 164 LEU A O 1
ATOM 1275 N N . GLY A 1 165 ? 0.141 1.296 -19.340 1.00 93.31 165 GLY A N 1
ATOM 1276 C CA . GLY A 1 165 ? 0.204 -0.050 -19.916 1.00 93.31 165 GLY A CA 1
ATOM 1277 C C . GLY A 1 165 ? 0.179 -0.029 -21.437 1.00 93.31 165 GLY A C 1
ATOM 1278 O O . GLY A 1 165 ? 1.003 -0.678 -22.077 1.00 93.31 165 GLY A O 1
ATOM 1279 N N . SER A 1 166 ? -0.704 0.787 -22.017 1.00 92.69 166 SER A N 1
ATOM 1280 C CA . SER A 1 166 ? -0.729 1.026 -23.461 1.00 92.69 166 SER A CA 1
ATOM 1281 C C . SER A 1 166 ? 0.631 1.539 -23.955 1.00 92.69 166 SER A C 1
ATOM 1283 O O . SER A 1 166 ? 1.204 0.988 -24.898 1.00 92.69 166 SER A O 1
ATOM 1285 N N . LEU A 1 167 ? 1.232 2.514 -23.262 1.00 91.56 167 LEU A N 1
ATOM 1286 C CA . LEU A 1 167 ? 2.555 3.016 -23.638 1.00 91.56 167 LEU A CA 1
ATOM 1287 C C . LEU A 1 167 ? 3.634 1.923 -23.608 1.00 91.56 167 LEU A C 1
ATOM 1289 O O . LEU A 1 167 ? 4.412 1.827 -24.556 1.00 91.56 167 LEU A O 1
ATOM 1293 N N . VAL A 1 168 ? 3.649 1.075 -22.579 1.00 91.75 168 VAL A N 1
ATOM 1294 C CA . VAL A 1 168 ? 4.604 -0.036 -22.448 1.00 91.75 168 VAL A CA 1
ATOM 1295 C C . VAL A 1 168 ? 4.442 -1.053 -23.579 1.00 91.75 168 VAL A C 1
ATOM 1297 O O . VAL A 1 168 ? 5.406 -1.344 -24.288 1.00 91.75 168 VAL A O 1
ATOM 1300 N N . PHE A 1 169 ? 3.236 -1.588 -23.778 1.00 90.50 169 PHE A N 1
ATOM 1301 C CA . PHE A 1 169 ? 3.043 -2.749 -24.648 1.00 90.50 169 PHE A CA 1
ATOM 1302 C C . PHE A 1 169 ? 2.985 -2.414 -26.145 1.00 90.50 169 PHE A C 1
ATOM 1304 O O . PHE A 1 169 ? 3.323 -3.288 -26.948 1.00 90.50 169 PHE A O 1
ATOM 1311 N N . PHE A 1 170 ? 2.608 -1.184 -26.520 1.00 88.19 170 PHE A N 1
ATOM 1312 C CA . PHE A 1 170 ? 2.558 -0.754 -27.925 1.00 88.19 170 PHE A CA 1
ATOM 1313 C C . PHE A 1 170 ? 3.853 -0.109 -28.432 1.00 88.19 170 PHE A C 1
ATOM 1315 O O . PHE A 1 170 ? 4.100 -0.139 -29.635 1.00 88.19 170 PHE A O 1
ATOM 1322 N N . ASN A 1 171 ? 4.686 0.481 -27.563 1.00 87.00 171 ASN A N 1
ATOM 1323 C CA . ASN A 1 171 ? 5.889 1.199 -28.012 1.00 87.00 171 ASN A CA 1
ATOM 1324 C C . ASN A 1 171 ? 7.188 0.391 -27.878 1.00 87.00 171 ASN A C 1
ATOM 1326 O O . ASN A 1 171 ? 8.153 0.688 -28.581 1.00 87.00 171 ASN A O 1
ATOM 1330 N N . LEU A 1 172 ? 7.244 -0.615 -27.000 1.00 85.75 172 LEU A N 1
ATOM 1331 C CA . LEU A 1 172 ? 8.425 -1.468 -26.836 1.00 85.75 172 LEU A CA 1
ATOM 1332 C C . LEU A 1 172 ? 8.297 -2.722 -27.707 1.00 85.75 172 LEU A C 1
ATOM 1334 O O . LEU A 1 172 ? 7.406 -3.541 -27.477 1.00 85.75 172 LEU A O 1
ATOM 1338 N N . LYS A 1 173 ? 9.199 -2.889 -28.686 1.00 83.38 173 LYS A N 1
ATOM 1339 C CA . LYS A 1 173 ? 9.213 -4.072 -29.565 1.00 83.38 173 LYS A CA 1
ATOM 1340 C C . LYS A 1 173 ? 10.160 -5.161 -29.060 1.00 83.38 173 LYS A C 1
ATOM 1342 O O . LYS A 1 173 ? 9.795 -6.331 -29.112 1.00 83.38 173 LYS A O 1
ATOM 1347 N N . ARG A 1 174 ? 11.326 -4.798 -28.502 1.00 84.62 174 ARG A N 1
ATOM 1348 C CA . ARG A 1 174 ? 12.231 -5.776 -27.862 1.00 84.62 174 ARG A CA 1
ATOM 1349 C C . ARG A 1 174 ? 11.573 -6.496 -26.699 1.00 84.62 174 ARG A C 1
ATOM 1351 O O . ARG A 1 174 ? 11.116 -5.852 -25.752 1.00 84.62 174 ARG A O 1
ATOM 1358 N N . VAL A 1 175 ? 11.644 -7.822 -26.735 1.00 85.88 175 VAL A N 1
ATOM 1359 C CA . VAL A 1 175 ? 11.090 -8.724 -25.722 1.00 85.88 175 VAL A CA 1
ATOM 1360 C C . VAL A 1 175 ? 11.630 -8.395 -24.330 1.00 85.88 175 VAL A C 1
ATOM 1362 O O . VAL A 1 175 ? 10.843 -8.152 -23.417 1.00 85.88 175 VAL A O 1
ATOM 1365 N N . GLY A 1 176 ? 12.951 -8.274 -24.174 1.00 84.31 176 GLY A N 1
ATOM 1366 C CA . GLY A 1 176 ? 13.580 -8.041 -22.875 1.00 84.31 176 GLY A CA 1
ATOM 1367 C C . GLY A 1 176 ? 13.244 -6.685 -22.255 1.00 84.31 176 GLY A C 1
ATOM 1368 O O . GLY A 1 176 ? 13.010 -6.594 -21.049 1.00 84.31 176 GLY A O 1
ATOM 1369 N N . ARG A 1 177 ? 13.161 -5.619 -23.063 1.00 86.94 177 ARG A N 1
ATOM 1370 C CA . ARG A 1 177 ? 12.735 -4.291 -22.576 1.00 86.94 177 ARG A CA 1
ATOM 1371 C C . ARG A 1 177 ? 11.245 -4.285 -22.249 1.00 86.94 177 ARG A C 1
ATOM 1373 O O . ARG A 1 177 ? 10.856 -3.814 -21.185 1.00 86.94 177 ARG A O 1
ATOM 1380 N N . LYS A 1 178 ? 10.410 -4.843 -23.129 1.00 90.00 178 LYS A N 1
ATOM 1381 C CA . LYS A 1 178 ? 8.961 -4.957 -22.920 1.00 90.00 178 LYS A CA 1
ATOM 1382 C C . LYS A 1 178 ? 8.639 -5.726 -21.637 1.00 90.00 178 LYS A C 1
ATOM 1384 O O . LYS A 1 178 ? 7.777 -5.293 -20.881 1.00 90.00 178 LYS A O 1
ATOM 1389 N N . ALA A 1 179 ? 9.385 -6.791 -21.346 1.00 91.19 179 ALA A N 1
ATOM 1390 C CA . ALA A 1 179 ? 9.247 -7.575 -20.125 1.00 91.19 179 ALA A CA 1
ATOM 1391 C C . ALA A 1 179 ? 9.569 -6.762 -18.855 1.00 91.19 179 ALA A C 1
ATOM 1393 O O . ALA A 1 179 ? 8.755 -6.731 -17.935 1.00 91.19 179 ALA A O 1
ATOM 1394 N N . VAL A 1 180 ? 10.702 -6.045 -18.810 1.00 91.00 180 VAL A N 1
ATOM 1395 C CA . VAL A 1 180 ? 11.088 -5.229 -17.637 1.00 91.00 180 VAL A CA 1
ATOM 1396 C C . VAL A 1 180 ? 10.079 -4.112 -17.363 1.00 91.00 180 VAL A C 1
ATOM 1398 O O . VAL A 1 180 ? 9.638 -3.931 -16.229 1.00 91.00 180 VAL A O 1
ATOM 1401 N N . PHE A 1 181 ? 9.659 -3.383 -18.396 1.00 93.38 181 PHE A N 1
ATOM 1402 C CA . PHE A 1 181 ? 8.642 -2.339 -18.245 1.00 93.38 181 PHE A CA 1
ATOM 1403 C C . PHE A 1 181 ? 7.263 -2.924 -17.912 1.00 93.38 181 PHE A C 1
ATOM 1405 O O . PHE A 1 181 ? 6.510 -2.329 -17.142 1.00 93.38 181 PHE A O 1
ATOM 1412 N N . GLY A 1 182 ? 6.957 -4.113 -18.438 1.00 93.62 182 GLY A N 1
ATOM 1413 C CA . GLY A 1 182 ? 5.773 -4.889 -18.086 1.00 93.62 182 GLY A CA 1
ATOM 1414 C C . GLY A 1 182 ? 5.724 -5.224 -16.596 1.00 93.62 182 GLY A C 1
ATOM 1415 O O . GLY A 1 182 ? 4.679 -5.051 -15.981 1.00 93.62 182 GLY A O 1
ATOM 1416 N N . ILE A 1 183 ? 6.854 -5.604 -15.986 1.00 94.25 183 ILE A N 1
ATOM 1417 C CA . ILE A 1 183 ? 6.956 -5.843 -14.535 1.00 94.25 183 ILE A CA 1
ATOM 1418 C C . ILE A 1 183 ? 6.592 -4.579 -13.748 1.00 94.25 183 ILE A C 1
ATOM 1420 O O . ILE A 1 183 ? 5.727 -4.630 -12.874 1.00 94.25 183 ILE A O 1
ATOM 1424 N N . PHE A 1 184 ? 7.188 -3.428 -14.077 1.00 94.31 184 PHE A N 1
ATOM 1425 C CA . PHE A 1 184 ? 6.847 -2.160 -13.417 1.00 94.31 184 PHE A CA 1
ATOM 1426 C C . PHE A 1 184 ? 5.366 -1.799 -13.579 1.00 94.31 184 PHE A C 1
ATOM 1428 O O . PHE A 1 184 ? 4.729 -1.347 -12.627 1.00 94.31 184 PHE A O 1
ATOM 1435 N N . TRP A 1 185 ? 4.790 -2.048 -14.756 1.00 95.75 185 TRP A N 1
ATOM 1436 C CA . TRP A 1 185 ? 3.362 -1.848 -14.981 1.00 95.75 185 TRP A CA 1
ATOM 1437 C C . TRP A 1 185 ? 2.486 -2.794 -14.140 1.00 95.75 185 TRP A C 1
ATOM 1439 O O . TRP A 1 185 ? 1.499 -2.340 -13.558 1.00 95.75 185 TRP A O 1
ATOM 1449 N N . VAL A 1 186 ? 2.855 -4.074 -14.007 1.00 96.06 186 VAL A N 1
ATOM 1450 C CA . VAL A 1 186 ? 2.155 -5.041 -13.139 1.00 96.06 186 VAL A CA 1
ATOM 1451 C C . VAL A 1 186 ? 2.185 -4.586 -11.681 1.00 96.06 186 VAL A C 1
ATOM 1453 O O . VAL A 1 186 ? 1.162 -4.671 -10.996 1.00 96.06 186 VAL A O 1
ATOM 1456 N N . LEU A 1 187 ? 3.312 -4.046 -11.205 1.00 93.62 187 LEU A N 1
ATOM 1457 C CA . LEU A 1 187 ? 3.401 -3.459 -9.864 1.00 93.62 187 LEU A CA 1
ATOM 1458 C C . LEU A 1 187 ? 2.419 -2.285 -9.707 1.00 93.62 187 LEU A C 1
ATOM 1460 O O . LEU A 1 187 ? 1.675 -2.243 -8.724 1.00 93.62 187 LEU A O 1
ATOM 1464 N N . CYS A 1 188 ? 2.342 -1.382 -10.693 1.00 92.69 188 CYS A N 1
ATOM 1465 C CA . CYS A 1 188 ? 1.371 -0.281 -10.691 1.00 92.69 188 CYS A CA 1
ATOM 1466 C C . CYS A 1 188 ? -0.069 -0.803 -10.632 1.00 92.69 188 CYS A C 1
ATOM 1468 O O . CYS A 1 188 ? -0.847 -0.381 -9.775 1.00 92.69 188 CYS A O 1
ATOM 1470 N N . ALA A 1 189 ? -0.424 -1.739 -11.516 1.00 93.38 189 ALA A N 1
ATOM 1471 C CA . ALA A 1 189 ? -1.762 -2.318 -11.596 1.00 93.38 189 ALA A CA 1
ATOM 1472 C C . ALA A 1 189 ? -2.159 -3.010 -10.286 1.00 93.38 189 ALA A C 1
ATOM 1474 O O . ALA A 1 189 ? -3.245 -2.763 -9.759 1.00 93.38 189 ALA A O 1
ATOM 1475 N N . THR A 1 190 ? -1.246 -3.792 -9.708 1.00 92.06 190 THR A N 1
ATOM 1476 C CA . THR A 1 190 ? -1.444 -4.457 -8.416 1.00 92.06 190 THR A CA 1
ATOM 1477 C C . THR A 1 190 ? -1.768 -3.444 -7.325 1.00 92.06 190 THR A C 1
ATOM 1479 O O . THR A 1 190 ? -2.734 -3.632 -6.591 1.00 92.06 190 THR A O 1
ATOM 1482 N N . LYS A 1 191 ? -1.021 -2.337 -7.232 1.00 87.88 191 LYS A N 1
ATOM 1483 C CA . LYS A 1 191 ? -1.260 -1.299 -6.216 1.00 87.88 191 LYS A CA 1
ATOM 1484 C C . LYS A 1 191 ? -2.639 -0.647 -6.356 1.00 87.88 191 LYS A C 1
ATOM 1486 O O . LYS A 1 191 ? -3.273 -0.342 -5.344 1.00 87.88 191 LYS A O 1
ATOM 1491 N N . VAL A 1 192 ? -3.140 -0.465 -7.582 1.00 88.00 192 VAL A N 1
ATOM 1492 C CA . VAL A 1 192 ? -4.514 0.021 -7.817 1.00 88.00 192 VAL A CA 1
ATOM 1493 C C . VAL A 1 192 ? -5.544 -0.994 -7.333 1.00 88.00 192 VAL A C 1
ATOM 1495 O O . VAL A 1 192 ? -6.453 -0.630 -6.585 1.00 88.00 192 VAL A O 1
ATOM 1498 N N . VAL A 1 193 ? -5.389 -2.260 -7.726 1.00 88.69 193 VAL A N 1
ATOM 1499 C CA . VAL A 1 193 ? -6.301 -3.347 -7.341 1.00 88.69 193 VAL A CA 1
ATOM 1500 C C . VAL A 1 193 ? -6.318 -3.527 -5.826 1.00 88.69 193 VAL A C 1
ATOM 1502 O O . VAL A 1 193 ? -7.391 -3.598 -5.235 1.00 88.69 193 VAL A O 1
ATOM 1505 N N . GLN A 1 194 ? -5.150 -3.508 -5.185 1.00 86.88 194 GLN A N 1
ATOM 1506 C CA . GLN A 1 194 ? -4.994 -3.593 -3.736 1.00 86.88 194 GLN A CA 1
ATOM 1507 C C . GLN A 1 194 ? -5.768 -2.467 -3.031 1.00 86.88 194 GLN A C 1
ATOM 1509 O O . GLN A 1 194 ? -6.535 -2.729 -2.106 1.00 86.88 194 GLN A O 1
ATOM 1514 N N . ARG A 1 195 ? -5.656 -1.220 -3.512 1.00 82.62 195 ARG A N 1
ATOM 1515 C CA . ARG A 1 195 ? -6.403 -0.080 -2.954 1.00 82.62 195 ARG A CA 1
ATOM 1516 C C . ARG A 1 195 ? -7.918 -0.249 -3.092 1.00 82.62 195 ARG A C 1
ATOM 1518 O O . ARG A 1 195 ? -8.651 0.040 -2.143 1.00 82.62 195 ARG A O 1
ATOM 1525 N N . ILE A 1 196 ? -8.393 -0.703 -4.255 1.00 83.19 196 ILE A N 1
ATOM 1526 C CA . ILE A 1 196 ? -9.821 -0.974 -4.493 1.00 83.19 196 ILE A CA 1
ATOM 1527 C C . ILE A 1 196 ? -10.307 -2.072 -3.545 1.00 83.19 196 ILE A C 1
ATOM 1529 O O . ILE A 1 196 ? -11.300 -1.876 -2.846 1.00 83.19 196 ILE A O 1
ATOM 1533 N N . ALA A 1 197 ? -9.578 -3.188 -3.480 1.00 84.81 197 ALA A N 1
ATOM 1534 C CA . ALA A 1 197 ? -9.912 -4.332 -2.644 1.00 84.81 197 ALA A CA 1
ATOM 1535 C C . ALA A 1 197 ? -10.000 -3.936 -1.166 1.00 84.81 197 ALA A C 1
ATOM 1537 O O . ALA A 1 197 ? -10.999 -4.224 -0.517 1.00 84.81 197 ALA A O 1
ATOM 1538 N N . PHE A 1 198 ? -9.015 -3.206 -0.643 1.00 83.50 198 PHE A N 1
ATOM 1539 C CA . PHE A 1 198 ? -9.022 -2.764 0.752 1.00 83.50 198 PHE A CA 1
ATOM 1540 C C . PHE A 1 198 ? -10.144 -1.786 1.069 1.00 83.50 198 PHE A C 1
ATOM 1542 O O . PHE A 1 198 ? -10.773 -1.893 2.119 1.00 83.50 198 PHE A O 1
ATOM 1549 N N . THR A 1 199 ? -10.427 -0.859 0.154 1.00 79.00 199 THR A N 1
ATOM 1550 C CA . THR A 1 199 ? -11.540 0.081 0.317 1.00 79.00 199 THR A CA 1
ATOM 1551 C C . THR A 1 199 ? -12.873 -0.665 0.382 1.00 79.00 199 THR A C 1
ATOM 1553 O O . THR A 1 199 ? -13.721 -0.348 1.213 1.00 79.00 199 THR A O 1
ATOM 1556 N N . GLU A 1 200 ? -13.065 -1.666 -0.475 1.00 81.19 200 GLU A N 1
ATOM 1557 C CA . GLU A 1 200 ? -14.302 -2.445 -0.521 1.00 81.19 200 GLU A CA 1
ATOM 1558 C C . GLU A 1 200 ? -14.437 -3.383 0.686 1.00 81.19 200 GLU A C 1
ATOM 1560 O O . GLU A 1 200 ? -15.490 -3.422 1.325 1.00 81.19 200 GLU A O 1
ATOM 1565 N N . VAL A 1 201 ? -13.360 -4.086 1.052 1.00 82.75 201 VAL A N 1
ATOM 1566 C CA . VAL A 1 201 ? -13.308 -4.948 2.243 1.00 82.75 201 VAL A CA 1
ATOM 1567 C C . VAL A 1 201 ? -13.570 -4.127 3.503 1.00 82.75 201 VAL A C 1
ATOM 1569 O O . VAL A 1 201 ? -14.414 -4.512 4.309 1.00 82.75 201 VAL A O 1
ATOM 1572 N N . GLY A 1 202 ? -12.924 -2.967 3.648 1.00 78.44 202 GLY A N 1
ATOM 1573 C CA . GLY A 1 202 ? -13.137 -2.063 4.777 1.00 78.44 202 GLY A CA 1
ATOM 1574 C C . GLY A 1 202 ? -14.592 -1.605 4.894 1.00 78.44 202 GLY A C 1
ATOM 1575 O O . GLY A 1 202 ? -15.169 -1.684 5.976 1.00 78.44 202 GLY A O 1
ATOM 1576 N N . LYS A 1 203 ? -15.225 -1.213 3.778 1.00 79.44 203 LYS A N 1
ATOM 1577 C CA . LYS A 1 203 ? -16.642 -0.800 3.748 1.00 79.44 203 LYS A CA 1
ATOM 1578 C C . LYS A 1 203 ? -17.610 -1.926 4.095 1.00 79.44 203 LYS A C 1
ATOM 1580 O O . LYS A 1 203 ? -18.596 -1.690 4.789 1.00 79.44 203 LYS A O 1
ATOM 1585 N N . ARG A 1 204 ? -17.368 -3.137 3.585 1.00 79.44 204 ARG A N 1
ATOM 1586 C CA . ARG A 1 204 ? -18.268 -4.282 3.795 1.00 79.44 204 ARG A CA 1
ATOM 1587 C C . ARG A 1 204 ? -18.073 -4.964 5.145 1.00 79.44 204 ARG A C 1
ATOM 1589 O O . ARG A 1 204 ? -19.000 -5.630 5.600 1.00 79.44 204 ARG A O 1
ATOM 1596 N N . SER A 1 205 ? -16.906 -4.806 5.765 1.00 80.69 205 SER A N 1
ATOM 1597 C CA . SER A 1 205 ? -16.557 -5.443 7.033 1.00 80.69 205 SER A CA 1
ATOM 1598 C C . SER A 1 205 ? -17.437 -4.955 8.190 1.00 80.69 205 SER A C 1
ATOM 1600 O O . SER A 1 205 ? -17.618 -3.750 8.389 1.00 80.69 205 SER A O 1
ATOM 1602 N N . TYR A 1 206 ? -17.942 -5.904 8.983 1.00 79.56 206 TYR A N 1
ATOM 1603 C CA . TYR A 1 206 ? -18.667 -5.644 10.234 1.00 79.56 206 TYR A CA 1
ATOM 1604 C C . TYR A 1 206 ? -17.762 -5.124 11.355 1.00 79.56 206 TYR A C 1
ATOM 1606 O O . TYR A 1 206 ? -18.223 -4.360 12.198 1.00 79.56 206 TYR A O 1
ATOM 1614 N N . ALA A 1 207 ? -16.467 -5.439 11.312 1.00 75.50 207 ALA A N 1
ATOM 1615 C CA . ALA A 1 207 ? -15.487 -4.918 12.261 1.00 75.50 207 ALA A CA 1
ATOM 1616 C C . ALA A 1 207 ? -15.099 -3.452 11.986 1.00 75.50 207 ALA A C 1
ATOM 1618 O O . ALA A 1 207 ? -14.666 -2.737 12.885 1.00 75.50 207 ALA A O 1
ATOM 1619 N N . HIS A 1 208 ? -15.301 -2.969 10.752 1.00 77.50 208 HIS A N 1
ATOM 1620 C CA . HIS A 1 208 ? -14.852 -1.641 10.323 1.00 77.50 208 HIS A CA 1
ATOM 1621 C C . HIS A 1 208 ? -16.008 -0.800 9.776 1.00 77.50 208 HIS A C 1
ATOM 1623 O O . HIS A 1 208 ? -16.636 -0.067 10.535 1.00 77.50 208 HIS A O 1
ATOM 1629 N N . GLY A 1 209 ? -16.341 -0.899 8.488 1.00 75.31 209 GLY A N 1
ATOM 1630 C CA . GLY A 1 209 ? -17.313 -0.017 7.838 1.00 75.31 209 GLY A CA 1
ATOM 1631 C C . GLY A 1 209 ? -18.716 -0.068 8.443 1.00 75.31 209 GLY A C 1
ATOM 1632 O O . GLY A 1 209 ? -19.304 0.975 8.703 1.00 75.31 209 GLY A O 1
ATOM 1633 N N . LYS A 1 210 ? -19.240 -1.263 8.731 1.00 82.19 210 LYS A N 1
ATOM 1634 C CA . LYS A 1 210 ? -20.592 -1.448 9.301 1.00 82.19 210 LYS A CA 1
ATOM 1635 C C . LYS A 1 210 ? -20.626 -1.446 10.835 1.00 82.19 210 LYS A C 1
ATOM 1637 O O . LYS A 1 210 ? -21.694 -1.619 11.425 1.00 82.19 210 LYS A O 1
ATOM 1642 N N . ASN A 1 211 ? -19.469 -1.265 11.466 1.00 86.06 211 ASN A N 1
ATOM 1643 C CA . ASN A 1 211 ? -19.265 -1.515 12.886 1.00 86.06 211 ASN A CA 1
ATOM 1644 C C . ASN A 1 211 ? -20.122 -0.651 13.799 1.00 86.06 211 ASN A C 1
ATOM 1646 O O . ASN A 1 211 ? -20.772 -1.149 14.704 1.00 86.06 211 ASN A O 1
ATOM 1650 N N . THR A 1 212 ? -20.171 0.645 13.545 1.00 84.06 212 THR A N 1
ATOM 1651 C CA . THR A 1 212 ? -20.854 1.616 14.406 1.00 84.06 212 THR A CA 1
ATOM 1652 C C . THR A 1 212 ? -22.348 1.336 14.555 1.00 84.06 212 THR A C 1
ATOM 1654 O O . THR A 1 212 ? -22.883 1.413 15.664 1.00 84.06 212 THR A O 1
ATOM 1657 N N . ARG A 1 213 ? -23.019 0.936 13.467 1.00 84.69 213 ARG A N 1
ATOM 1658 C CA . ARG A 1 213 ? -24.418 0.477 13.488 1.00 84.69 213 ARG A CA 1
ATOM 1659 C C . ARG A 1 213 ? -24.578 -0.801 14.306 1.00 84.69 213 ARG A C 1
ATOM 1661 O O . ARG A 1 213 ? -25.488 -0.883 15.120 1.00 84.69 213 ARG A O 1
ATOM 1668 N N . LEU A 1 214 ? -23.670 -1.761 14.128 1.00 86.56 214 LEU A N 1
ATOM 1669 C CA . LEU A 1 214 ? -23.664 -3.015 14.881 1.00 86.56 214 LEU A CA 1
ATOM 1670 C C . LEU A 1 214 ? -23.486 -2.767 16.383 1.00 86.56 214 LEU A C 1
ATOM 1672 O O . LEU A 1 214 ? -24.295 -3.238 17.178 1.00 86.56 214 LEU A O 1
ATOM 1676 N N . ILE A 1 215 ? -22.485 -1.975 16.773 1.00 87.88 215 ILE A N 1
ATOM 1677 C CA . ILE A 1 215 ? -22.230 -1.626 18.175 1.00 87.88 215 ILE A CA 1
ATOM 1678 C C . ILE A 1 215 ? -23.412 -0.852 18.772 1.00 87.88 215 ILE A C 1
ATOM 1680 O O . ILE A 1 215 ? -23.742 -1.050 19.936 1.00 87.88 215 ILE A O 1
ATOM 1684 N N . THR A 1 216 ? -24.097 -0.015 17.989 1.00 86.62 216 THR A N 1
ATOM 1685 C CA . THR A 1 216 ? -25.309 0.679 18.455 1.00 86.62 216 THR A CA 1
ATOM 1686 C C . THR A 1 216 ? -26.432 -0.310 18.786 1.00 86.62 216 THR A C 1
ATOM 1688 O O . THR A 1 216 ? -27.002 -0.233 19.873 1.00 86.62 216 THR A O 1
ATOM 1691 N N . SER A 1 217 ? -26.712 -1.279 17.904 1.00 86.44 217 SER A N 1
ATOM 1692 C CA . SER A 1 217 ? -27.694 -2.338 18.186 1.00 86.44 217 SER A CA 1
ATOM 1693 C C . SER A 1 217 ? -27.290 -3.170 19.406 1.00 86.44 217 SER A C 1
ATOM 1695 O O . SER A 1 217 ? -28.111 -3.412 20.289 1.00 86.44 217 SER A O 1
ATOM 1697 N N . TYR A 1 218 ? -26.009 -3.521 19.514 1.00 87.44 218 TYR A N 1
ATOM 1698 C CA . TYR A 1 218 ? -25.474 -4.280 20.641 1.00 87.44 218 TYR A CA 1
ATOM 1699 C C . TYR A 1 218 ? -25.655 -3.574 21.986 1.00 87.44 218 TYR A C 1
ATOM 1701 O O . TYR A 1 218 ? -26.156 -4.167 22.942 1.00 87.44 218 TYR A O 1
ATOM 1709 N N . MET A 1 219 ? -25.290 -2.295 22.064 1.00 87.19 219 MET A N 1
ATOM 1710 C CA . MET A 1 219 ? -25.411 -1.544 23.310 1.00 87.19 219 MET A CA 1
ATOM 1711 C C . MET A 1 219 ? -26.876 -1.387 23.731 1.00 87.19 219 MET A C 1
ATOM 1713 O O . MET A 1 219 ? -27.188 -1.516 24.912 1.00 87.19 219 MET A O 1
ATOM 1717 N N . SER A 1 220 ? -27.795 -1.223 22.772 1.00 83.94 220 SER A N 1
ATOM 1718 C CA . SER A 1 220 ? -29.231 -1.192 23.076 1.00 83.94 220 SER A CA 1
ATOM 1719 C C . SER A 1 220 ? -29.743 -2.507 23.689 1.00 83.94 220 SER A C 1
ATOM 1721 O O . SER A 1 220 ? -30.525 -2.474 24.638 1.00 83.94 220 SER A O 1
ATOM 1723 N N . GLN A 1 221 ? -29.250 -3.659 23.220 1.00 84.25 221 GLN A N 1
ATOM 1724 C CA . GLN A 1 221 ? -29.606 -4.982 23.747 1.00 84.25 221 GLN A CA 1
ATOM 1725 C C . GLN A 1 221 ? -29.040 -5.212 25.154 1.00 84.25 221 GLN A C 1
ATOM 1727 O O . GLN A 1 221 ? -29.750 -5.695 26.036 1.00 84.25 221 GLN A O 1
ATOM 1732 N N . ILE A 1 222 ? -27.785 -4.820 25.396 1.00 82.44 222 ILE A N 1
ATOM 1733 C CA . ILE A 1 222 ? -27.150 -4.910 26.720 1.00 82.44 222 ILE A CA 1
ATOM 1734 C C . ILE A 1 222 ? -27.934 -4.139 27.777 1.00 82.44 222 ILE A C 1
ATOM 1736 O O . ILE A 1 222 ? -28.152 -4.674 28.867 1.00 82.44 222 ILE A O 1
ATOM 1740 N N . LEU A 1 223 ? -28.340 -2.905 27.463 1.00 78.31 223 LEU A N 1
ATOM 1741 C CA . LEU A 1 223 ? -29.068 -2.038 28.391 1.00 78.31 223 LEU A CA 1
ATOM 1742 C C . LEU A 1 223 ? -30.464 -2.586 28.694 1.00 78.31 223 LEU A C 1
ATOM 1744 O O . LEU A 1 223 ? -30.922 -2.507 29.831 1.00 78.31 223 LEU A O 1
ATOM 1748 N N . GLN A 1 224 ? -31.134 -3.177 27.698 1.00 75.25 224 GLN A N 1
ATOM 1749 C CA . GLN A 1 224 ? -32.428 -3.833 27.903 1.00 75.25 224 GLN A CA 1
ATOM 1750 C C . GLN A 1 224 ? -32.308 -5.052 28.822 1.00 75.25 224 GLN A C 1
ATOM 1752 O O . GLN A 1 224 ? -33.136 -5.220 29.711 1.00 75.25 224 GLN A O 1
ATOM 1757 N N . GLN A 1 225 ? -31.255 -5.858 28.667 1.00 69.88 225 GLN A N 1
ATOM 1758 C CA . GLN A 1 225 ? -30.982 -6.999 29.549 1.00 69.88 225 GLN A CA 1
ATOM 1759 C C . GLN A 1 225 ? -30.590 -6.587 30.976 1.00 69.88 225 GLN A C 1
ATOM 1761 O O . GLN A 1 225 ? -30.792 -7.357 31.909 1.00 69.88 225 GLN A O 1
ATOM 1766 N N . GLY A 1 226 ? -30.014 -5.393 31.151 1.00 57.72 226 GLY A N 1
ATOM 1767 C CA . GLY A 1 226 ? -29.655 -4.842 32.460 1.00 57.72 226 GLY A CA 1
ATOM 1768 C C . GLY A 1 226 ? -30.822 -4.205 33.222 1.00 57.72 226 GLY A C 1
ATOM 1769 O O . GLY A 1 226 ? -30.659 -3.861 34.392 1.00 57.72 226 GLY A O 1
ATOM 1770 N N . ARG A 1 227 ? -31.995 -4.031 32.593 1.00 46.62 227 ARG A N 1
ATOM 1771 C CA . ARG A 1 227 ? -33.174 -3.449 33.244 1.00 46.62 227 ARG A CA 1
ATOM 1772 C C . ARG A 1 227 ? -33.877 -4.529 34.088 1.00 46.62 227 ARG A C 1
ATOM 1774 O O . ARG A 1 227 ? -34.272 -5.551 33.528 1.00 46.62 227 ARG A O 1
ATOM 1781 N N . PRO A 1 228 ? -34.075 -4.329 35.406 1.00 37.31 228 PRO A N 1
ATOM 1782 C CA . PRO A 1 228 ? -34.902 -5.225 36.210 1.00 37.31 228 PRO A CA 1
ATOM 1783 C C . PRO A 1 228 ? -36.308 -5.318 35.604 1.00 37.31 228 PRO A C 1
ATOM 1785 O O . PRO A 1 228 ? -36.890 -4.290 35.249 1.00 37.31 228 PRO A O 1
ATOM 1788 N N . GLN A 1 229 ? -36.853 -6.533 35.478 1.00 28.72 229 GLN A N 1
ATOM 1789 C CA . GLN A 1 229 ? -38.274 -6.720 35.171 1.00 28.72 229 GLN A CA 1
ATOM 1790 C C . GLN A 1 229 ? -39.103 -5.932 36.198 1.00 28.72 229 GLN A C 1
ATOM 1792 O O . GLN A 1 229 ? -38.847 -6.079 37.397 1.00 28.72 229 GLN A O 1
ATOM 1797 N N . PRO A 1 230 ? -40.079 -5.107 35.779 1.00 33.34 230 PRO A N 1
ATOM 1798 C CA . PRO A 1 230 ? -41.024 -4.542 36.723 1.00 33.34 230 PRO A CA 1
ATOM 1799 C C . PRO A 1 230 ? -41.830 -5.704 37.306 1.00 33.34 230 PRO A C 1
ATOM 1801 O O . PRO A 1 230 ? -42.613 -6.341 36.607 1.00 33.34 230 PRO A O 1
ATOM 1804 N N . GLN A 1 231 ? -41.585 -6.019 38.577 1.00 29.89 231 GLN A N 1
ATOM 1805 C CA . GLN A 1 231 ? -42.549 -6.766 39.367 1.00 29.89 231 GLN A CA 1
ATOM 1806 C C . GLN A 1 231 ? -43.792 -5.887 39.482 1.00 29.89 231 GLN A C 1
ATOM 1808 O O . GLN A 1 231 ? -43.711 -4.744 39.934 1.00 29.89 231 GLN A O 1
ATOM 1813 N N . ASP A 1 232 ? -44.917 -6.417 39.015 1.00 30.72 232 ASP A N 1
ATOM 1814 C CA . ASP A 1 232 ? -46.234 -5.818 39.161 1.00 30.72 232 ASP A CA 1
ATOM 1815 C C . ASP A 1 232 ? -46.495 -5.451 40.626 1.00 30.72 232 ASP A C 1
ATOM 1817 O O . ASP A 1 232 ? -46.626 -6.342 41.466 1.00 30.72 232 ASP A O 1
ATOM 1821 N N . GLN A 1 233 ? -46.602 -4.152 40.927 1.00 27.09 233 GLN A N 1
ATOM 1822 C CA . GLN A 1 233 ? -47.393 -3.637 42.048 1.00 27.09 233 GLN A CA 1
ATOM 1823 C C . GLN A 1 233 ? -47.612 -2.116 41.935 1.00 27.09 233 GLN A C 1
ATOM 1825 O O . GLN A 1 233 ? -46.726 -1.309 42.190 1.00 27.09 233 GLN A O 1
ATOM 1830 N N . GLN A 1 234 ? -48.826 -1.793 41.475 1.00 27.17 234 GLN A N 1
ATOM 1831 C CA . GLN A 1 234 ? -49.694 -0.636 41.756 1.00 27.17 234 GLN A CA 1
ATOM 1832 C C . GLN A 1 234 ? -49.073 0.670 42.299 1.00 27.17 234 GLN A C 1
ATOM 1834 O O . GLN A 1 234 ? -48.563 0.731 43.414 1.00 27.17 234 GLN A O 1
ATOM 1839 N N . GLU A 1 235 ? -49.272 1.754 41.535 1.00 25.06 235 GLU A N 1
ATOM 1840 C CA . GLU A 1 235 ? -49.158 3.151 41.988 1.00 25.06 235 GLU A CA 1
ATOM 1841 C C . GLU A 1 235 ? -50.155 3.479 43.134 1.00 25.06 235 GLU A C 1
ATOM 1843 O O . GLU A 1 235 ? -51.140 2.758 43.325 1.00 25.06 235 GLU A O 1
ATOM 1848 N N . PRO A 1 236 ? -49.961 4.601 43.863 1.00 27.62 236 PRO A N 1
ATOM 1849 C CA . PRO A 1 236 ? -50.526 5.864 43.368 1.00 27.62 236 PRO A CA 1
ATOM 1850 C C . PRO A 1 236 ? -49.588 7.089 43.442 1.00 27.62 236 PRO A C 1
ATOM 1852 O O . PRO A 1 236 ? -48.910 7.347 44.431 1.00 27.62 236 PRO A O 1
ATOM 1855 N N . HIS A 1 237 ? -49.644 7.850 42.348 1.00 26.14 237 HIS A N 1
ATOM 1856 C CA . HIS A 1 237 ? -49.353 9.267 42.091 1.00 26.14 237 HIS A CA 1
ATOM 1857 C C . HIS A 1 237 ? -48.821 10.190 43.209 1.00 26.14 237 HIS A C 1
ATOM 1859 O O . HIS A 1 237 ? -49.484 10.402 44.221 1.00 26.14 237 HIS A O 1
ATOM 1865 N N . GLN A 1 238 ? -47.780 10.972 42.876 1.00 25.19 238 GLN A N 1
ATOM 1866 C CA . GLN A 1 238 ? -47.769 12.416 43.161 1.00 25.19 238 GLN A CA 1
ATOM 1867 C C . GLN A 1 238 ? -46.851 13.214 42.214 1.00 25.19 238 GLN A C 1
ATOM 1869 O O . GLN A 1 238 ? -45.731 12.822 41.902 1.00 25.19 238 GLN A O 1
ATOM 1874 N N . HIS A 1 239 ? -47.383 14.344 41.743 1.00 26.20 239 HIS A N 1
ATOM 1875 C CA . HIS A 1 239 ? -46.779 15.318 40.834 1.00 26.20 239 HIS A CA 1
ATOM 1876 C C . HIS A 1 239 ? -45.511 15.985 41.390 1.00 26.20 239 HIS A C 1
ATOM 1878 O O . HIS A 1 239 ? -45.577 16.611 42.444 1.00 26.20 239 HIS A O 1
ATOM 1884 N N . HIS A 1 240 ? -44.436 16.055 40.592 1.00 23.52 240 HIS A N 1
ATOM 1885 C CA . HIS A 1 240 ? -43.619 17.272 40.539 1.00 23.52 240 HIS A CA 1
ATOM 1886 C C . HIS A 1 240 ? -42.868 17.442 39.206 1.00 23.52 240 HIS A C 1
ATOM 1888 O O . HIS A 1 240 ? -42.272 16.508 38.675 1.00 23.52 240 HIS A O 1
ATOM 1894 N N . SER A 1 241 ? -42.957 18.656 38.658 1.00 24.94 241 SER A N 1
ATOM 1895 C CA . SER A 1 241 ? -42.328 19.120 37.415 1.00 24.94 241 SER A CA 1
ATOM 1896 C C . SER A 1 241 ? -40.799 19.263 37.550 1.00 24.94 241 SER A C 1
ATOM 1898 O O . SER A 1 241 ? -40.300 19.381 38.668 1.00 24.94 241 SER A O 1
ATOM 1900 N N . PRO A 1 242 ? -40.034 19.271 36.439 1.00 25.77 242 PRO A N 1
ATOM 1901 C CA . PRO A 1 242 ? -38.581 19.143 36.477 1.00 25.77 242 PRO A CA 1
ATOM 1902 C C . PRO A 1 242 ? -37.887 20.498 36.668 1.00 25.77 242 PRO A C 1
ATOM 1904 O O . PRO A 1 242 ? -37.994 21.386 35.823 1.00 25.77 242 PRO A O 1
ATOM 1907 N N . SER A 1 243 ? -37.117 20.627 37.746 1.00 25.16 243 SER A N 1
ATOM 1908 C CA . SER A 1 243 ? -36.164 21.724 37.932 1.00 25.16 243 SER A CA 1
ATOM 1909 C C . SER A 1 243 ? -34.804 21.316 37.375 1.00 25.16 243 SER A C 1
ATOM 1911 O O . SER A 1 243 ? -34.188 20.348 37.820 1.00 25.16 243 SER A O 1
ATOM 1913 N N . THR A 1 244 ? -34.341 22.070 36.386 1.00 34.12 244 THR A N 1
ATOM 1914 C CA . THR A 1 244 ? -32.981 22.064 35.849 1.00 34.12 244 THR A CA 1
ATOM 1915 C C . THR A 1 244 ? -31.984 22.355 36.972 1.00 34.12 244 THR A C 1
ATOM 1917 O O . THR A 1 244 ? -31.876 23.499 37.401 1.00 34.12 244 THR A O 1
ATOM 1920 N N . HIS A 1 245 ? -31.255 21.343 37.448 1.00 28.45 245 HIS A N 1
ATOM 1921 C CA . HIS A 1 245 ? -30.099 21.548 38.320 1.00 28.45 245 HIS A CA 1
ATOM 1922 C C . HIS A 1 245 ? -28.826 21.217 37.545 1.00 28.45 245 HIS A C 1
ATOM 1924 O O . HIS A 1 245 ? -28.631 20.101 37.056 1.00 28.45 245 HIS A O 1
ATOM 1930 N N . VAL A 1 246 ? -28.002 22.248 37.386 1.00 33.78 246 VAL A N 1
ATOM 1931 C CA . VAL A 1 246 ? -26.616 22.165 36.938 1.00 33.78 246 VAL A CA 1
ATOM 1932 C C . VAL A 1 246 ? -25.879 21.268 37.939 1.00 33.78 246 VAL A C 1
ATOM 1934 O O . VAL A 1 246 ? -26.052 21.414 39.146 1.00 33.78 246 VAL A O 1
ATOM 1937 N N . LEU A 1 247 ? -25.155 20.272 37.427 1.00 34.19 247 LEU A N 1
ATOM 1938 C CA . LEU A 1 247 ? -24.332 19.367 38.228 1.00 34.19 247 LEU A CA 1
ATOM 1939 C C . LEU A 1 247 ? -23.066 20.117 38.643 1.00 34.19 247 LEU A C 1
ATOM 1941 O O . LEU A 1 247 ? -22.166 20.300 37.823 1.00 34.19 247 LEU A O 1
ATOM 1945 N N . ASP A 1 248 ? -23.032 20.542 39.901 1.00 29.69 248 ASP A N 1
ATOM 1946 C CA . ASP A 1 248 ? -21.837 21.061 40.550 1.00 29.69 248 ASP A CA 1
ATOM 1947 C C . ASP A 1 248 ? -20.833 19.927 40.810 1.00 29.69 248 ASP A C 1
ATOM 1949 O O . ASP A 1 248 ? -21.179 18.783 41.115 1.00 29.69 248 ASP A O 1
ATOM 1953 N N . VAL A 1 249 ? -19.557 20.264 40.638 1.00 43.62 249 VAL A N 1
ATOM 1954 C CA . VAL A 1 249 ? -18.388 19.367 40.649 1.00 43.62 249 VAL A CA 1
ATOM 1955 C C . VAL A 1 249 ? -18.122 18.755 42.039 1.00 43.62 249 VAL A C 1
ATOM 1957 O O . VAL A 1 249 ? -17.387 17.777 42.153 1.00 43.62 249 VAL A O 1
ATOM 1960 N N . GLU A 1 250 ? -18.776 19.260 43.084 1.00 37.25 250 GLU A N 1
ATOM 1961 C CA . GLU A 1 250 ? -18.541 18.889 44.486 1.00 37.25 250 GLU A CA 1
ATOM 1962 C C . GLU A 1 250 ? -19.276 17.602 44.927 1.00 37.25 250 GLU A C 1
ATOM 1964 O O . GLU A 1 250 ? -18.836 16.914 45.850 1.00 37.25 250 GLU A O 1
ATOM 1969 N N . ASP A 1 251 ? -20.328 17.174 44.217 1.00 35.62 251 ASP A N 1
ATOM 1970 C CA . ASP A 1 251 ? -21.102 15.963 44.566 1.00 35.62 251 ASP A CA 1
ATOM 1971 C C . ASP A 1 251 ? -20.369 14.639 44.249 1.00 35.62 251 ASP A C 1
ATOM 1973 O O . ASP A 1 251 ? -20.754 13.554 44.704 1.00 35.62 251 ASP A O 1
ATOM 1977 N N . VAL A 1 252 ? -19.284 14.702 43.469 1.00 46.00 252 VAL A N 1
ATOM 1978 C CA . VAL A 1 252 ? -18.456 13.537 43.108 1.00 46.00 252 VAL A CA 1
ATOM 1979 C C . VAL A 1 252 ? -17.523 13.133 44.255 1.00 46.00 252 VAL A C 1
ATOM 1981 O O . VAL A 1 252 ? -17.140 11.965 44.371 1.00 46.00 252 VAL A O 1
ATOM 1984 N N . GLU A 1 253 ? -17.175 14.071 45.134 1.00 38.97 253 GLU A N 1
ATOM 1985 C CA . GLU A 1 253 ? -16.163 13.870 46.171 1.00 38.97 253 GLU A CA 1
ATOM 1986 C C . GLU A 1 253 ? -16.761 13.257 47.449 1.00 38.97 253 GLU A C 1
ATOM 1988 O O . GLU A 1 253 ? -16.167 12.360 48.052 1.00 38.97 253 GLU A O 1
ATOM 1993 N N . HIS A 1 254 ? -18.006 13.607 47.792 1.00 33.91 254 HIS A N 1
ATOM 1994 C CA . HIS A 1 254 ? -18.695 13.052 48.963 1.00 33.91 254 HIS A CA 1
ATOM 1995 C C . HIS A 1 254 ? -19.247 11.633 48.769 1.00 33.91 254 HIS A C 1
ATOM 1997 O O . HIS A 1 254 ? -19.372 10.887 49.741 1.00 33.91 254 HIS A O 1
ATOM 2003 N N . ARG A 1 255 ? -19.519 11.196 47.531 1.00 37.34 255 ARG A N 1
ATOM 2004 C CA . ARG A 1 255 ? -19.923 9.801 47.260 1.00 37.34 255 ARG A CA 1
ATOM 2005 C C . ARG A 1 255 ? -18.732 8.834 47.199 1.00 37.34 255 ARG A C 1
ATOM 2007 O O . ARG A 1 255 ? -18.918 7.627 47.353 1.00 37.34 255 ARG A O 1
ATOM 2014 N N . ALA A 1 256 ? -17.520 9.359 47.004 1.00 42.50 256 ALA A N 1
ATOM 2015 C CA . ALA A 1 256 ? -16.285 8.590 46.865 1.00 42.50 256 ALA A CA 1
ATOM 2016 C C . ALA A 1 256 ? -15.737 8.067 48.203 1.00 42.50 256 ALA A C 1
ATOM 2018 O O . ALA A 1 256 ? -15.203 6.961 48.272 1.00 42.50 256 ALA A O 1
ATOM 2019 N N . THR A 1 257 ? -15.912 8.819 49.289 1.00 37.19 257 THR A N 1
ATOM 2020 C CA . THR A 1 257 ? -15.375 8.452 50.609 1.00 37.19 257 THR A CA 1
ATOM 2021 C C . THR A 1 257 ? -16.115 7.283 51.265 1.00 37.19 257 THR A C 1
ATOM 2023 O O . THR A 1 257 ? -15.514 6.545 52.042 1.00 37.19 257 THR A O 1
ATOM 2026 N N . ALA A 1 258 ? -17.377 7.025 50.902 1.00 37.59 258 ALA A N 1
ATOM 2027 C CA . ALA A 1 258 ? -18.170 5.927 51.467 1.00 37.59 258 ALA A CA 1
ATOM 2028 C C . ALA A 1 258 ? -17.865 4.534 50.868 1.00 37.59 258 ALA A C 1
ATOM 2030 O O . ALA A 1 258 ? -18.292 3.524 51.428 1.00 37.59 258 ALA A O 1
ATOM 2031 N N . ARG A 1 259 ? -17.133 4.448 49.743 1.00 42.62 259 ARG A N 1
ATOM 2032 C CA . ARG A 1 259 ? -16.869 3.180 49.023 1.00 42.62 259 ARG A CA 1
ATOM 2033 C C . ARG A 1 259 ? -15.435 2.651 49.167 1.00 42.62 259 ARG A C 1
ATOM 2035 O O . ARG A 1 259 ? -15.169 1.516 48.781 1.00 42.62 259 ARG A O 1
ATOM 2042 N N . ASN A 1 260 ? -14.543 3.426 49.789 1.00 40.50 260 ASN A N 1
ATOM 2043 C CA . ASN A 1 260 ? -13.104 3.145 49.920 1.00 40.50 260 ASN A CA 1
ATOM 2044 C C . ASN A 1 260 ? -12.727 1.921 50.787 1.00 40.50 260 ASN A C 1
ATOM 2046 O O . ASN A 1 260 ? -11.549 1.593 50.883 1.00 40.50 260 ASN A O 1
ATOM 2050 N N . ASN A 1 261 ? -13.690 1.208 51.383 1.00 42.44 261 ASN A N 1
ATOM 2051 C CA . ASN A 1 261 ? -13.428 0.016 52.205 1.00 42.44 261 ASN A CA 1
ATOM 2052 C C . ASN A 1 261 ? -13.527 -1.328 51.451 1.00 42.44 261 ASN A C 1
ATOM 2054 O O . ASN A 1 261 ? -13.441 -2.381 52.080 1.00 42.44 261 ASN A O 1
ATOM 2058 N N . GLN A 1 262 ? -13.689 -1.339 50.123 1.00 43.34 262 GLN A N 1
ATOM 2059 C CA . GLN A 1 262 ? -13.676 -2.577 49.329 1.00 43.34 262 GLN A CA 1
ATOM 2060 C C . GLN A 1 262 ? -12.580 -2.540 48.258 1.00 43.34 262 GLN A C 1
ATOM 2062 O O . GLN A 1 262 ? -12.838 -2.215 47.100 1.00 43.34 262 GLN A O 1
ATOM 2067 N N . GLY A 1 263 ? -11.363 -2.948 48.632 1.00 43.78 263 GLY A N 1
ATOM 2068 C CA . GLY A 1 263 ? -10.179 -3.066 47.760 1.00 43.78 263 GLY A CA 1
ATOM 2069 C C . GLY A 1 263 ? -10.263 -4.119 46.638 1.00 43.78 263 GLY A C 1
ATOM 2070 O O . GLY A 1 263 ? -9.249 -4.683 46.251 1.00 43.78 263 GLY A O 1
ATOM 2071 N N . GLY A 1 264 ? -11.462 -4.414 46.127 1.00 56.75 264 GLY A N 1
ATOM 2072 C CA . GLY A 1 264 ? -11.709 -5.328 45.004 1.00 56.75 264 GLY A CA 1
ATOM 2073 C C . GLY A 1 264 ? -12.837 -4.892 44.056 1.00 56.75 264 GLY A C 1
ATOM 2074 O O . GLY A 1 264 ? -13.135 -5.608 43.101 1.00 56.75 264 GLY A O 1
ATOM 2075 N N . GLY A 1 265 ? -13.472 -3.735 44.291 1.00 69.31 265 GLY A N 1
ATOM 2076 C CA . GLY A 1 265 ? -14.628 -3.278 43.505 1.00 69.31 265 GLY A CA 1
ATOM 2077 C C . GLY A 1 265 ? -14.301 -2.930 42.047 1.00 69.31 265 GLY A C 1
ATOM 2078 O O . GLY A 1 265 ? -15.034 -3.334 41.143 1.00 69.31 265 GLY A O 1
ATOM 2079 N N . GLY A 1 266 ? -13.178 -2.244 41.804 1.00 76.44 266 GLY A N 1
ATOM 2080 C CA . GLY A 1 266 ? -12.790 -1.801 40.459 1.00 76.44 266 GLY A CA 1
ATOM 2081 C C . GLY A 1 266 ? -12.453 -2.957 39.513 1.00 76.44 266 GLY A C 1
ATOM 2082 O O . GLY A 1 266 ? -12.933 -3.010 38.379 1.00 76.44 266 GLY A O 1
ATOM 2083 N N . GLU A 1 267 ? -11.704 -3.954 39.996 1.00 79.50 267 GLU A N 1
ATOM 2084 C CA . GLU A 1 267 ? -11.372 -5.142 39.200 1.00 79.50 267 GLU A CA 1
ATOM 2085 C C . GLU A 1 267 ? -12.612 -5.998 38.898 1.00 79.50 267 GLU A C 1
ATOM 2087 O O . GLU A 1 267 ? -12.760 -6.506 37.784 1.00 79.50 267 GLU A O 1
ATOM 2092 N N . ALA A 1 268 ? -13.525 -6.138 39.865 1.00 82.44 268 ALA A N 1
ATOM 2093 C CA . ALA A 1 268 ? -14.782 -6.857 39.672 1.00 82.44 268 ALA A CA 1
ATOM 2094 C C . ALA A 1 268 ? -15.661 -6.196 38.597 1.00 82.44 268 ALA A C 1
ATOM 2096 O O . ALA A 1 268 ? -16.259 -6.894 37.777 1.00 82.44 268 ALA A O 1
ATOM 2097 N N . MET A 1 269 ? -15.683 -4.861 38.546 1.00 83.31 269 MET A N 1
ATOM 2098 C CA . MET A 1 269 ? -16.418 -4.109 37.528 1.00 83.31 269 MET A CA 1
ATOM 2099 C C . MET A 1 269 ? -15.810 -4.262 36.124 1.00 83.31 269 MET A C 1
ATOM 2101 O O . MET A 1 269 ? -16.531 -4.396 35.137 1.00 83.31 269 MET A O 1
ATOM 2105 N N . LEU A 1 270 ? -14.480 -4.316 36.013 1.00 85.62 270 LEU A N 1
ATOM 2106 C CA . LEU A 1 270 ? -13.809 -4.577 34.734 1.00 85.62 270 LEU A CA 1
ATOM 2107 C C . LEU A 1 270 ? -14.047 -6.012 34.241 1.00 85.62 270 LEU A C 1
ATOM 2109 O O . LEU A 1 270 ? -14.214 -6.221 33.040 1.00 85.62 270 LEU A O 1
ATOM 2113 N N . LYS A 1 271 ? -14.134 -6.993 35.152 1.00 86.00 271 LYS A N 1
ATOM 2114 C CA . LYS A 1 271 ? -14.493 -8.389 34.832 1.00 86.00 271 LYS A CA 1
ATOM 2115 C C . LYS A 1 271 ? -15.938 -8.541 34.361 1.00 86.00 271 LYS A C 1
ATOM 2117 O O . LYS A 1 271 ? -16.202 -9.371 33.494 1.00 86.00 271 LYS A O 1
ATOM 2122 N N . SER A 1 272 ? -16.865 -7.739 34.883 1.00 84.06 272 SER A N 1
ATOM 2123 C CA . SER A 1 272 ? -18.269 -7.749 34.451 1.00 84.06 272 SER A CA 1
ATOM 2124 C C . SER A 1 272 ? -18.538 -6.890 33.207 1.00 84.06 272 SER A C 1
ATOM 2126 O O . SER A 1 272 ? -19.629 -6.962 32.637 1.00 84.06 272 SER A O 1
ATOM 2128 N N . CYS A 1 273 ? -17.556 -6.113 32.738 1.00 86.38 273 CYS A N 1
ATOM 2129 C CA . CYS A 1 273 ? -17.711 -5.227 31.589 1.00 86.38 273 CYS A CA 1
ATOM 2130 C C . CYS A 1 273 ? -17.958 -6.003 30.281 1.00 86.38 273 CYS A C 1
ATOM 2132 O O . CYS A 1 273 ? -17.130 -6.794 29.815 1.00 86.38 273 CYS A O 1
ATOM 2134 N N . ARG A 1 274 ? -19.097 -5.730 29.637 1.00 87.44 274 ARG A N 1
ATOM 2135 C CA . ARG A 1 274 ? -19.531 -6.396 28.397 1.00 87.44 274 ARG A CA 1
ATOM 2136 C C . ARG A 1 274 ? -19.189 -5.623 27.118 1.00 87.44 274 ARG A C 1
ATOM 2138 O O . ARG A 1 274 ? -19.681 -5.978 26.052 1.00 87.44 274 ARG A O 1
ATOM 2145 N N . PHE A 1 275 ? -18.354 -4.587 27.170 1.00 89.81 275 PHE A N 1
ATOM 2146 C CA . PHE A 1 275 ? -17.979 -3.851 25.956 1.00 89.81 275 PHE A CA 1
ATOM 2147 C C . PHE A 1 275 ? -17.187 -4.745 24.994 1.00 89.81 275 PHE A C 1
ATOM 2149 O O . PHE A 1 275 ? -16.292 -5.481 25.419 1.00 89.81 275 PHE A O 1
ATOM 2156 N N . ILE A 1 276 ? -17.535 -4.705 23.703 1.00 90.12 276 ILE A N 1
ATOM 2157 C CA . ILE A 1 276 ? -16.898 -5.539 22.676 1.00 90.12 276 ILE A CA 1
ATOM 2158 C C . ILE A 1 276 ? -15.575 -4.919 22.243 1.00 90.12 276 ILE A C 1
ATOM 2160 O O . ILE A 1 276 ? -15.507 -3.751 21.865 1.00 90.12 276 ILE A O 1
ATOM 2164 N N . VAL A 1 277 ? -14.545 -5.758 22.212 1.00 89.81 277 VAL A N 1
ATOM 2165 C CA . VAL A 1 277 ? -13.226 -5.432 21.680 1.00 89.81 277 VAL A CA 1
ATOM 2166 C C . VAL A 1 277 ? -13.092 -5.929 20.242 1.00 89.81 277 VAL A C 1
ATOM 2168 O O . VAL A 1 277 ? -12.735 -5.140 19.378 1.00 89.81 277 VAL A O 1
ATOM 2171 N N . MET A 1 278 ? -13.400 -7.193 19.933 1.00 88.94 278 MET A N 1
ATOM 2172 C CA . MET A 1 278 ? -13.296 -7.742 18.565 1.00 88.94 278 MET A CA 1
ATOM 2173 C C . MET A 1 278 ? -14.131 -9.026 18.403 1.00 88.94 278 MET A C 1
ATOM 2175 O O . MET A 1 278 ? -14.419 -9.696 19.399 1.00 88.94 278 MET A O 1
ATOM 2179 N N . GLY A 1 279 ? -14.477 -9.399 17.167 1.00 85.12 279 GLY A N 1
ATOM 2180 C CA . GLY A 1 279 ? -15.252 -10.604 16.839 1.00 85.12 279 GLY A CA 1
ATOM 2181 C C . GLY A 1 279 ? -16.758 -10.361 16.724 1.00 85.12 279 GLY A C 1
ATOM 2182 O O . GLY A 1 279 ? -17.536 -11.306 16.684 1.00 85.12 279 GLY A O 1
ATOM 2183 N N . GLU A 1 280 ? -17.189 -9.100 16.702 1.00 86.12 280 GLU A N 1
ATOM 2184 C CA . GLU A 1 280 ? -18.591 -8.708 16.558 1.00 86.12 280 GLU A CA 1
ATOM 2185 C C . GLU A 1 280 ? -19.278 -9.222 15.283 1.00 86.12 280 GLU A C 1
ATOM 2187 O O . GLU A 1 280 ? -20.503 -9.317 15.247 1.00 86.12 280 GLU A O 1
ATOM 2192 N N . GLU A 1 281 ? -18.518 -9.566 14.244 1.00 83.38 281 GLU A N 1
ATOM 2193 C CA . GLU A 1 281 ? -19.030 -10.178 13.019 1.00 83.38 281 GLU A CA 1
ATOM 2194 C C . GLU A 1 281 ? -19.793 -11.485 13.276 1.00 83.38 281 GLU A C 1
ATOM 2196 O O . GLU A 1 281 ? -20.778 -11.749 12.588 1.00 83.38 281 GLU A O 1
ATOM 2201 N N . ASP A 1 282 ? -19.399 -12.246 14.300 1.00 81.12 282 ASP A N 1
ATOM 2202 C CA . ASP A 1 282 ? -20.005 -13.535 14.647 1.00 81.12 282 ASP A CA 1
ATOM 2203 C C . ASP A 1 282 ? -21.340 -13.377 15.398 1.00 81.12 282 ASP A C 1
ATOM 2205 O O . ASP A 1 282 ? -22.074 -14.348 15.588 1.00 81.12 282 ASP A O 1
ATOM 2209 N N . LEU A 1 283 ? -21.677 -12.152 15.824 1.00 81.69 283 LEU A N 1
ATOM 2210 C CA . LEU A 1 283 ? -22.943 -11.853 16.496 1.00 81.69 283 LEU A CA 1
ATOM 2211 C C . LEU A 1 283 ? -24.085 -11.570 15.527 1.00 81.69 283 LEU A C 1
ATOM 2213 O O . LEU A 1 283 ? -25.241 -11.614 15.944 1.00 81.69 283 LEU A O 1
ATOM 2217 N N . VAL A 1 284 ? -23.794 -11.248 14.266 1.00 82.31 284 VAL A N 1
ATOM 2218 C CA . VAL A 1 284 ? -24.807 -10.789 13.310 1.00 82.31 284 VAL A CA 1
ATOM 2219 C C . VAL A 1 284 ? -25.672 -11.956 12.842 1.00 82.31 284 VAL A C 1
ATOM 2221 O O . VAL A 1 284 ? -25.184 -12.858 12.168 1.00 82.31 284 VAL A O 1
ATOM 2224 N N . ILE A 1 285 ? -26.972 -11.904 13.146 1.00 82.25 285 ILE A N 1
ATOM 2225 C CA . ILE A 1 285 ? -27.962 -12.858 12.628 1.00 82.25 285 ILE A CA 1
ATOM 2226 C C . ILE A 1 285 ? -28.572 -12.307 11.338 1.00 82.25 285 ILE A C 1
ATOM 2228 O O . ILE A 1 285 ? -28.454 -12.913 10.276 1.00 82.25 285 ILE A O 1
ATOM 2232 N N . GLU A 1 286 ? -29.214 -11.140 11.427 1.00 81.50 286 GLU A N 1
ATOM 2233 C CA . GLU A 1 286 ? -29.916 -10.514 10.304 1.00 81.50 286 GLU A CA 1
ATOM 2234 C C . GLU A 1 286 ? -29.829 -8.979 10.362 1.00 81.50 286 GLU A C 1
ATOM 2236 O O . GLU A 1 286 ? -29.797 -8.397 11.453 1.00 81.50 286 GLU A O 1
ATOM 2241 N N . PRO A 1 287 ? -29.760 -8.297 9.203 1.00 81.75 287 PRO A N 1
ATOM 2242 C CA . PRO A 1 287 ? -29.892 -6.848 9.136 1.00 81.75 287 PRO A CA 1
ATOM 2243 C C . PRO A 1 287 ? -31.359 -6.430 9.330 1.00 81.75 287 PRO A C 1
ATOM 2245 O O . PRO A 1 287 ? -32.253 -6.958 8.674 1.00 81.75 287 PRO A O 1
ATOM 2248 N N . THR A 1 288 ? -31.592 -5.436 10.183 1.00 77.69 288 THR A N 1
ATOM 2249 C CA . THR A 1 288 ? -32.910 -4.841 10.465 1.00 77.69 288 THR A CA 1
ATOM 2250 C C . THR A 1 288 ? -32.945 -3.401 9.937 1.00 77.69 288 THR A C 1
ATOM 2252 O O . THR A 1 288 ? -31.894 -2.795 9.727 1.00 77.69 288 THR A O 1
ATOM 2255 N N . ALA A 1 289 ? -34.136 -2.820 9.744 1.00 70.00 289 ALA A N 1
ATOM 2256 C CA . ALA A 1 289 ? -34.301 -1.427 9.301 1.00 70.00 289 ALA A CA 1
ATOM 2257 C C . ALA A 1 289 ? -33.477 -0.421 10.136 1.00 70.00 289 ALA A C 1
ATOM 2259 O O . ALA A 1 289 ? -32.860 0.483 9.573 1.00 70.00 289 ALA A O 1
ATOM 2260 N N . ASP A 1 290 ? -33.378 -0.660 11.448 1.00 68.69 290 ASP A N 1
ATOM 2261 C CA . ASP A 1 290 ? -32.696 0.222 12.403 1.00 68.69 290 ASP A CA 1
ATOM 2262 C C . ASP A 1 290 ? -31.316 -0.292 12.863 1.00 68.69 290 ASP A C 1
ATOM 2264 O O . ASP A 1 290 ? -30.718 0.264 13.785 1.00 68.69 290 ASP A O 1
ATOM 2268 N N . GLY A 1 291 ? -30.776 -1.354 12.248 1.00 80.31 291 GLY A N 1
ATOM 2269 C CA . GLY A 1 291 ? -29.480 -1.912 12.649 1.00 80.31 291 GLY A CA 1
ATOM 2270 C C . GLY A 1 291 ? -29.340 -3.408 12.390 1.00 80.31 291 GLY A C 1
ATOM 2271 O O . GLY A 1 291 ? -29.485 -3.858 11.257 1.00 80.31 291 GLY A O 1
ATOM 2272 N N . TYR A 1 292 ? -29.011 -4.179 13.425 1.00 82.56 292 TYR A N 1
ATOM 2273 C CA . TYR A 1 292 ? -28.799 -5.624 13.325 1.00 82.56 292 TYR A CA 1
ATOM 2274 C C . TYR A 1 292 ? -29.465 -6.358 14.479 1.00 82.56 292 TYR A C 1
ATOM 2276 O O . TYR A 1 292 ? -29.410 -5.908 15.623 1.00 82.56 292 TYR A O 1
ATOM 2284 N N . LYS A 1 293 ? -30.036 -7.525 14.189 1.00 82.19 293 LYS A N 1
ATOM 2285 C CA . LYS A 1 293 ? -30.402 -8.494 15.218 1.00 82.19 293 LYS A CA 1
ATOM 2286 C C . LYS A 1 293 ? -29.178 -9.328 15.560 1.00 82.19 293 LYS A C 1
ATOM 2288 O O . LYS A 1 293 ? -28.549 -9.910 14.671 1.00 82.19 293 LYS A O 1
ATOM 2293 N N . LEU A 1 294 ? -28.851 -9.365 16.845 1.00 85.12 294 LEU A N 1
ATOM 2294 C CA . LEU A 1 294 ? -27.633 -9.985 17.341 1.00 85.12 294 LEU A CA 1
ATOM 2295 C C . LEU A 1 294 ? -27.951 -11.205 18.201 1.00 85.12 294 LEU A C 1
ATOM 2297 O O . LEU A 1 294 ? -28.961 -11.246 18.905 1.00 85.12 294 LEU A O 1
ATOM 2301 N N . LYS A 1 295 ? -27.072 -12.204 18.139 1.00 84.31 295 LYS A N 1
ATOM 2302 C CA . LYS A 1 295 ? -27.095 -13.357 19.040 1.00 84.31 295 LYS A CA 1
ATOM 2303 C C . LYS A 1 295 ? -26.709 -12.914 20.455 1.00 84.31 295 LYS A C 1
ATOM 2305 O O . LYS A 1 295 ? -25.854 -12.047 20.623 1.00 84.31 295 LYS A O 1
ATOM 2310 N N . ASP A 1 296 ? -27.298 -13.539 21.470 1.00 78.19 296 ASP A N 1
ATOM 2311 C CA . ASP A 1 296 ? -26.818 -13.382 22.842 1.00 78.19 296 ASP A CA 1
ATOM 2312 C C . ASP A 1 296 ? -25.417 -13.978 23.011 1.00 78.19 296 ASP A C 1
ATOM 2314 O O . ASP A 1 296 ? -25.110 -15.050 22.483 1.00 78.19 296 ASP A O 1
ATOM 2318 N N . ILE A 1 297 ? -24.574 -13.281 23.776 1.00 74.44 297 ILE A N 1
ATOM 2319 C CA . ILE A 1 297 ? -23.196 -13.704 24.030 1.00 74.44 297 ILE A CA 1
ATOM 2320 C C . ILE A 1 297 ? -23.193 -14.893 24.987 1.00 74.44 297 ILE A C 1
ATOM 2322 O O . ILE A 1 297 ? -23.500 -14.767 26.171 1.00 74.44 297 ILE A O 1
ATOM 2326 N N . SER A 1 298 ? -22.748 -16.035 24.480 1.00 70.31 298 SER A N 1
ATOM 2327 C CA . SER A 1 298 ? -22.395 -17.210 25.267 1.00 70.31 298 SER A CA 1
ATOM 2328 C C . SER A 1 298 ? -20.940 -17.125 25.758 1.00 70.31 298 SER A C 1
ATOM 2330 O O . SER A 1 298 ? -20.072 -16.574 25.064 1.00 70.31 298 SER A O 1
ATOM 2332 N N . PRO A 1 299 ? -20.603 -17.703 26.929 1.00 64.00 299 PRO A N 1
ATOM 2333 C CA . PRO A 1 299 ? -19.220 -17.780 27.410 1.00 64.00 299 PRO A CA 1
ATOM 2334 C C . PRO A 1 299 ? -18.262 -18.446 26.406 1.00 64.00 299 PRO A C 1
ATOM 2336 O O . PRO A 1 299 ? -17.096 -18.058 26.339 1.00 64.00 299 PRO A O 1
ATOM 2339 N N . ASN A 1 300 ? -18.760 -19.367 25.572 1.00 63.84 300 ASN A N 1
ATOM 2340 C CA . ASN A 1 300 ? -17.974 -20.065 24.547 1.00 63.84 300 ASN A CA 1
ATOM 2341 C C . ASN A 1 300 ? -17.883 -19.328 23.199 1.00 63.84 300 ASN A C 1
ATOM 2343 O O . ASN A 1 300 ? -17.232 -19.834 22.286 1.00 63.84 300 ASN A O 1
ATOM 2347 N N . ASP A 1 301 ? -18.520 -18.164 23.045 1.00 70.38 301 ASP A N 1
ATOM 2348 C CA . ASP A 1 301 ? -18.485 -17.435 21.777 1.00 70.38 301 ASP A CA 1
ATOM 2349 C C . ASP A 1 301 ? -17.108 -16.803 21.512 1.00 70.38 301 ASP A C 1
ATOM 2351 O O . ASP A 1 301 ? -16.388 -16.385 22.428 1.00 70.38 301 ASP A O 1
ATOM 2355 N N . THR A 1 302 ? -16.784 -16.679 20.225 1.00 79.19 302 THR A N 1
ATOM 2356 C CA . THR A 1 302 ? -15.565 -16.082 19.645 1.00 79.19 302 THR A CA 1
ATOM 2357 C C . THR A 1 302 ? -15.474 -14.562 19.812 1.00 79.19 302 THR A C 1
ATOM 2359 O O . THR A 1 302 ? -14.462 -13.954 19.460 1.00 79.19 302 THR A O 1
ATOM 2362 N N . VAL A 1 303 ? -16.497 -13.934 20.389 1.00 85.31 303 VAL A N 1
ATOM 2363 C CA . VAL A 1 303 ? -16.513 -12.501 20.691 1.00 85.31 303 VAL A CA 1
ATOM 2364 C C . VAL A 1 303 ? -15.647 -12.213 21.909 1.00 85.31 303 VAL A C 1
ATOM 2366 O O . VAL A 1 303 ? -15.853 -12.781 22.991 1.00 85.31 303 VAL A O 1
ATOM 2369 N N . LEU A 1 304 ? -14.707 -11.287 21.744 1.00 86.94 304 LEU A N 1
ATOM 2370 C CA . LEU A 1 304 ? -13.869 -10.775 22.817 1.00 86.94 304 LEU A CA 1
ATOM 2371 C C . LEU A 1 304 ? -14.517 -9.544 23.452 1.00 86.94 304 LEU A C 1
ATOM 2373 O O . LEU A 1 304 ? -14.649 -8.505 22.805 1.00 86.94 304 LEU A O 1
ATOM 2377 N N . THR A 1 305 ? -14.857 -9.650 24.734 1.00 89.75 305 THR A N 1
ATOM 2378 C CA . THR A 1 305 ? -15.299 -8.524 25.567 1.00 89.75 305 THR A CA 1
ATOM 2379 C C . THR A 1 305 ? -14.213 -8.114 26.557 1.00 89.75 305 THR A C 1
ATOM 2381 O O . THR A 1 305 ? -13.332 -8.915 26.880 1.00 89.75 305 THR A O 1
ATOM 2384 N N . VAL A 1 306 ? -14.292 -6.887 27.078 1.00 88.88 306 VAL A N 1
ATOM 2385 C CA . VAL A 1 306 ? -13.376 -6.385 28.122 1.00 88.88 306 VAL A CA 1
ATOM 2386 C C . VAL A 1 306 ? -13.334 -7.332 29.327 1.00 88.88 306 VAL A C 1
ATOM 2388 O O . VAL A 1 306 ? -12.249 -7.706 29.771 1.00 88.88 306 VAL A O 1
ATOM 2391 N N . GLY A 1 307 ? -14.493 -7.812 29.783 1.00 86.06 307 GLY A N 1
ATOM 2392 C CA . GLY A 1 307 ? -14.598 -8.770 30.882 1.00 86.06 307 GLY A CA 1
ATOM 2393 C C . GLY A 1 307 ? -13.839 -10.071 30.635 1.00 86.06 307 GLY A C 1
ATOM 2394 O O . GLY A 1 307 ? -13.067 -10.497 31.491 1.00 86.06 307 GLY A O 1
ATOM 2395 N N . LYS A 1 308 ? -13.942 -10.658 29.429 1.00 85.12 308 LYS A N 1
ATOM 2396 C CA . LYS A 1 308 ? -13.183 -11.876 29.075 1.00 85.12 308 LYS A CA 1
ATOM 2397 C C . LYS A 1 308 ? -11.672 -11.636 29.127 1.00 85.12 308 LYS A C 1
ATOM 2399 O O . LYS A 1 308 ? -10.925 -12.519 29.537 1.00 85.12 308 LYS A O 1
ATOM 2404 N N . ILE A 1 309 ? -11.209 -10.445 28.748 1.00 86.94 309 ILE A N 1
ATOM 2405 C CA . ILE A 1 309 ? -9.790 -10.073 28.838 1.00 86.94 309 ILE A CA 1
ATOM 2406 C C . ILE A 1 309 ? -9.376 -9.923 30.302 1.00 86.94 309 ILE A C 1
ATOM 2408 O O . ILE A 1 309 ? -8.306 -10.385 30.693 1.00 86.94 309 ILE A O 1
ATOM 2412 N N . TRP A 1 310 ? -10.204 -9.300 31.136 1.00 84.31 310 TRP A N 1
ATOM 2413 C CA . TRP A 1 310 ? -9.872 -9.124 32.547 1.00 84.31 310 TRP A CA 1
ATOM 2414 C C . TRP A 1 310 ? -9.895 -10.441 33.333 1.00 84.31 310 TRP A C 1
ATOM 2416 O O . TRP A 1 310 ? -9.094 -10.615 34.250 1.00 84.31 310 TRP A O 1
ATOM 2426 N N . ASP A 1 311 ? -10.731 -11.390 32.919 1.00 79.00 311 ASP A N 1
ATOM 2427 C CA . ASP A 1 311 ? -10.921 -12.680 33.582 1.00 79.00 311 ASP A CA 1
ATOM 2428 C C . ASP A 1 311 ? -9.932 -13.766 33.107 1.00 79.00 311 ASP A C 1
ATOM 2430 O O . ASP A 1 311 ? -9.352 -14.486 33.914 1.00 79.00 311 ASP A O 1
ATOM 2434 N N . HIS A 1 312 ? -9.655 -13.848 31.799 1.00 66.56 312 HIS A N 1
ATOM 2435 C CA . HIS A 1 312 ? -8.880 -14.945 31.195 1.00 66.56 312 HIS A CA 1
ATOM 2436 C C . HIS A 1 312 ? -7.488 -14.540 30.671 1.00 66.56 312 HIS A C 1
ATOM 2438 O O . HIS A 1 312 ? -6.811 -15.350 30.027 1.00 66.56 312 HIS A O 1
ATOM 2444 N N . ALA A 1 313 ? -7.039 -13.297 30.883 1.00 59.75 313 ALA A N 1
ATOM 2445 C CA . ALA A 1 313 ? -5.794 -12.814 30.282 1.00 59.75 313 ALA A CA 1
ATOM 2446 C C . ALA A 1 313 ? -4.564 -13.614 30.727 1.00 59.75 313 ALA A C 1
ATOM 2448 O O . ALA A 1 313 ? -4.145 -13.503 31.876 1.00 59.75 313 ALA A O 1
ATOM 2449 N N . TYR A 1 314 ? -3.942 -14.306 29.762 1.00 62.94 314 TYR A N 1
ATOM 2450 C CA . TYR A 1 314 ? -2.499 -14.556 29.637 1.00 62.94 314 TYR A CA 1
ATOM 2451 C C . TYR A 1 314 ? -1.734 -14.570 30.965 1.00 62.94 314 TYR A C 1
ATOM 2453 O O . TYR A 1 314 ? -0.789 -13.800 31.158 1.00 62.94 314 TYR A O 1
ATOM 2461 N N . SER A 1 315 ? -2.127 -15.439 31.896 1.00 60.88 315 SER A N 1
ATOM 2462 C CA . SER A 1 315 ? -1.496 -15.538 33.220 1.00 60.88 315 SER A CA 1
ATOM 2463 C C . SER A 1 315 ? 0.004 -15.851 33.129 1.00 60.88 315 SER A C 1
ATOM 2465 O O . SER A 1 315 ? 0.760 -15.556 34.050 1.00 60.88 315 SER A O 1
ATOM 2467 N N . ASN A 1 316 ? 0.431 -16.366 31.974 1.00 65.12 316 ASN A N 1
ATOM 2468 C CA . ASN A 1 316 ? 1.803 -16.715 31.623 1.00 65.12 316 ASN A CA 1
ATOM 2469 C C . ASN A 1 316 ? 2.633 -15.549 31.042 1.00 65.12 316 ASN A C 1
ATOM 2471 O O . ASN A 1 316 ? 3.812 -15.746 30.752 1.00 65.12 316 ASN A O 1
ATOM 2475 N N . LEU A 1 317 ? 2.035 -14.375 30.801 1.00 69.75 317 LEU A N 1
ATOM 2476 C CA . LEU A 1 317 ? 2.743 -13.164 30.363 1.00 69.75 317 LEU A CA 1
ATOM 2477 C C . LEU A 1 317 ? 3.225 -12.344 31.564 1.00 69.75 317 LEU A C 1
ATOM 2479 O O . LEU A 1 317 ? 2.590 -12.355 32.620 1.00 69.75 317 LEU A O 1
ATOM 2483 N N . GLU A 1 318 ? 4.301 -11.585 31.361 1.00 77.06 318 GLU A N 1
ATOM 2484 C CA . GLU A 1 318 ? 4.803 -10.595 32.315 1.00 77.06 318 GLU A CA 1
ATOM 2485 C C . GLU A 1 318 ? 3.697 -9.608 32.729 1.00 77.06 318 GLU A C 1
ATOM 2487 O O . GLU A 1 318 ? 2.853 -9.217 31.915 1.00 77.06 318 GLU A O 1
ATOM 2492 N N . GLN A 1 319 ? 3.673 -9.233 34.010 1.00 77.94 319 GLN A N 1
ATOM 2493 C CA . GLN A 1 319 ? 2.570 -8.472 34.603 1.00 77.94 319 GLN A CA 1
ATOM 2494 C C . GLN A 1 319 ? 2.372 -7.105 33.937 1.00 77.94 319 GLN A C 1
ATOM 2496 O O . GLN A 1 319 ? 1.235 -6.726 33.656 1.00 77.94 319 GLN A O 1
ATOM 2501 N N . ASP A 1 320 ? 3.459 -6.401 33.623 1.00 76.44 320 ASP A N 1
ATOM 2502 C CA . ASP A 1 320 ? 3.398 -5.084 32.983 1.00 76.44 320 ASP A CA 1
ATOM 2503 C C . ASP A 1 320 ? 2.814 -5.160 31.561 1.00 76.44 320 ASP A C 1
ATOM 2505 O O . ASP A 1 320 ? 1.882 -4.436 31.202 1.00 76.44 320 ASP A O 1
ATOM 2509 N N . LEU A 1 321 ? 3.265 -6.143 30.776 1.00 76.25 321 LEU A N 1
ATOM 2510 C CA . LEU A 1 321 ? 2.739 -6.406 29.438 1.00 76.25 321 LEU A CA 1
ATOM 2511 C C . LEU A 1 321 ? 1.248 -6.772 29.477 1.00 76.25 321 LEU A C 1
ATOM 2513 O O . LEU A 1 321 ? 0.470 -6.316 28.638 1.00 76.25 321 LEU A O 1
ATOM 2517 N N . ARG A 1 322 ? 0.826 -7.560 30.472 1.00 80.50 322 ARG A N 1
ATOM 2518 C CA . ARG A 1 322 ? -0.584 -7.919 30.670 1.00 80.50 322 ARG A CA 1
ATOM 2519 C C . ARG A 1 322 ? -1.447 -6.690 30.949 1.00 80.50 322 ARG A C 1
ATOM 2521 O O . ARG A 1 322 ? -2.509 -6.560 30.343 1.00 80.50 322 ARG A O 1
ATOM 2528 N N . LEU A 1 323 ? -0.999 -5.803 31.840 1.00 82.50 323 LEU A N 1
ATOM 2529 C CA . LEU A 1 323 ? -1.699 -4.558 32.170 1.00 82.50 323 LEU A CA 1
ATOM 2530 C C . LEU A 1 323 ? -1.788 -3.631 30.953 1.00 82.50 323 LEU A C 1
ATOM 2532 O O . LEU A 1 323 ? -2.856 -3.093 30.666 1.00 82.50 323 LEU A O 1
ATOM 2536 N N . ARG A 1 324 ? -0.707 -3.521 30.174 1.00 84.31 324 ARG A N 1
ATOM 2537 C CA . ARG A 1 324 ? -0.692 -2.740 28.932 1.00 84.31 324 ARG A CA 1
ATOM 2538 C C . ARG A 1 324 ? -1.694 -3.261 27.899 1.00 84.31 324 ARG A C 1
ATOM 2540 O O . ARG A 1 324 ? -2.463 -2.471 27.364 1.00 84.31 324 ARG A O 1
ATOM 2547 N N . LEU A 1 325 ? -1.722 -4.570 27.632 1.00 85.81 325 LEU A N 1
ATOM 2548 C CA . LEU A 1 325 ? -2.661 -5.170 26.668 1.00 85.81 325 LEU A CA 1
ATOM 2549 C C . LEU A 1 325 ? -4.121 -5.007 27.111 1.00 85.81 325 LEU A C 1
ATOM 2551 O O . LEU A 1 325 ? -4.994 -4.736 26.289 1.00 85.81 325 LEU A O 1
ATOM 2555 N N . ARG A 1 326 ? -4.370 -5.137 28.417 1.00 87.88 326 ARG A N 1
ATOM 2556 C CA . ARG A 1 326 ? -5.666 -4.885 29.053 1.00 87.88 326 ARG A CA 1
ATOM 2557 C C . ARG A 1 326 ? -6.157 -3.456 28.811 1.00 87.88 326 ARG A C 1
ATOM 2559 O O . ARG A 1 326 ? -7.267 -3.284 28.311 1.00 87.88 326 ARG A O 1
ATOM 2566 N N . ARG A 1 327 ? -5.316 -2.453 29.096 1.00 88.44 327 ARG A N 1
ATOM 2567 C CA . ARG A 1 327 ? -5.626 -1.038 28.828 1.00 88.44 327 ARG A CA 1
ATOM 2568 C C . ARG A 1 327 ? -5.841 -0.779 27.339 1.00 88.44 327 ARG A C 1
ATOM 2570 O O . ARG A 1 327 ? -6.841 -0.175 26.980 1.00 88.44 327 ARG A O 1
ATOM 2577 N N . LEU A 1 328 ? -4.981 -1.322 26.476 1.00 90.19 328 LEU A N 1
ATOM 2578 C CA . LEU A 1 328 ? -5.088 -1.157 25.024 1.00 90.19 328 LEU A CA 1
ATOM 2579 C C . LEU A 1 328 ? -6.420 -1.682 24.468 1.00 90.19 328 LEU A C 1
ATOM 2581 O O . LEU A 1 328 ? -7.059 -1.030 23.645 1.00 90.19 328 LEU A O 1
ATOM 2585 N N . CYS A 1 329 ? -6.860 -2.856 24.922 1.00 91.12 329 CYS A N 1
ATOM 2586 C CA . CYS A 1 329 ? -8.133 -3.430 24.492 1.00 91.12 329 CYS A CA 1
ATOM 2587 C C . CYS A 1 329 ? -9.336 -2.634 25.012 1.00 91.12 329 CYS A C 1
ATOM 2589 O O . CYS A 1 329 ? -10.338 -2.520 24.307 1.00 91.12 329 CYS A O 1
ATOM 2591 N N . LEU A 1 330 ? -9.237 -2.067 26.219 1.00 91.50 330 LEU A N 1
ATOM 2592 C CA . LEU A 1 330 ? -10.255 -1.164 26.746 1.00 91.50 330 LEU A CA 1
ATOM 2593 C C . LEU A 1 330 ? -10.317 0.135 25.926 1.00 91.50 330 LEU A C 1
ATOM 2595 O O . LEU A 1 330 ? -11.401 0.487 25.467 1.00 91.50 330 LEU A O 1
ATOM 2599 N N . SER A 1 331 ? -9.177 0.775 25.635 1.00 92.56 331 SER A N 1
ATOM 2600 C CA . SER A 1 331 ? -9.095 1.917 24.708 1.00 92.56 331 SER A CA 1
ATOM 2601 C C . SER A 1 331 ? -9.733 1.605 23.357 1.00 92.56 331 SER A C 1
ATOM 2603 O O . SER A 1 331 ? -10.457 2.431 22.811 1.00 92.56 331 SER A O 1
ATOM 2605 N N . PHE A 1 332 ? -9.505 0.403 22.820 1.00 92.25 332 PHE A N 1
ATOM 2606 C CA . PHE A 1 332 ? -10.084 -0.023 21.546 1.00 92.25 332 PHE A CA 1
ATOM 2607 C C . PHE A 1 332 ? -11.614 -0.153 21.604 1.00 92.25 332 PHE A C 1
ATOM 2609 O O . PHE A 1 332 ? -12.308 0.265 20.677 1.00 92.25 332 PHE A O 1
ATOM 2616 N N . ALA A 1 333 ? -12.159 -0.699 22.695 1.00 91.69 333 ALA A N 1
ATOM 2617 C CA . ALA A 1 333 ? -13.606 -0.767 22.901 1.00 91.69 333 ALA A CA 1
ATOM 2618 C C . ALA A 1 333 ? -14.232 0.631 23.037 1.00 91.69 333 ALA A C 1
ATOM 2620 O O . ALA A 1 333 ? -15.269 0.903 22.429 1.00 91.69 333 ALA A O 1
ATOM 2621 N N . LEU A 1 334 ? -13.586 1.531 23.785 1.00 91.12 334 LEU A N 1
ATOM 2622 C CA . LEU A 1 334 ? -14.032 2.919 23.939 1.00 91.12 334 LEU A CA 1
ATOM 2623 C C . LEU A 1 334 ? -13.975 3.680 22.614 1.00 91.12 334 LEU A C 1
ATOM 2625 O O . LEU A 1 334 ? -14.943 4.346 22.257 1.00 91.12 334 LEU A O 1
ATOM 2629 N N . PHE A 1 335 ? -12.926 3.472 21.815 1.00 91.25 335 PHE A N 1
ATOM 2630 C CA . PHE A 1 335 ? -12.804 4.037 20.471 1.00 91.25 335 PHE A CA 1
ATOM 2631 C C . PHE A 1 335 ? -14.022 3.690 19.597 1.00 91.25 335 PHE A C 1
ATOM 2633 O O . PHE A 1 335 ? -14.566 4.560 18.910 1.00 91.25 335 PHE A O 1
ATOM 2640 N N . LYS A 1 336 ? -14.509 2.442 19.649 1.00 89.88 336 LYS A N 1
ATOM 2641 C CA . LYS A 1 336 ? -15.715 2.035 18.906 1.00 89.88 336 LYS A CA 1
ATOM 2642 C C . LYS A 1 336 ? -16.963 2.785 19.369 1.00 89.88 336 LYS A C 1
ATOM 2644 O O . LYS A 1 336 ? -17.796 3.155 18.538 1.00 89.88 336 LYS A O 1
ATOM 2649 N N . LEU A 1 337 ? -17.093 3.032 20.673 1.00 88.50 337 LEU A N 1
ATOM 2650 C CA . LEU A 1 337 ? -18.186 3.835 21.223 1.00 88.50 337 LEU A CA 1
ATOM 2651 C C . LEU A 1 337 ? -18.067 5.299 20.790 1.00 88.50 337 LEU A C 1
ATOM 2653 O O . LEU A 1 337 ? -19.043 5.867 20.301 1.00 88.50 337 LEU A O 1
ATOM 2657 N N . LEU A 1 338 ? -16.870 5.883 20.881 1.00 88.00 338 LEU A N 1
ATOM 2658 C CA . LEU A 1 338 ? -16.595 7.254 20.458 1.00 88.00 338 LEU A CA 1
ATOM 2659 C C . LEU A 1 338 ? -16.937 7.461 18.980 1.00 88.00 338 LEU A C 1
ATOM 2661 O O . LEU A 1 338 ? -17.556 8.461 18.610 1.00 88.00 338 LEU A O 1
ATOM 2665 N N . ARG A 1 339 ? -16.626 6.480 18.129 1.00 87.12 339 ARG A N 1
ATOM 2666 C CA . ARG A 1 339 ? -16.913 6.529 16.693 1.00 87.12 339 ARG A CA 1
ATOM 2667 C C . ARG A 1 339 ? -18.410 6.658 16.376 1.00 87.12 339 ARG A C 1
ATOM 2669 O O . ARG A 1 339 ? -18.752 7.325 15.400 1.00 87.12 339 ARG A O 1
ATOM 2676 N N . ARG A 1 340 ? -19.312 6.122 17.214 1.00 85.81 340 ARG A N 1
ATOM 2677 C CA . ARG A 1 340 ? -20.776 6.296 17.052 1.00 85.81 340 ARG A CA 1
ATOM 2678 C C . ARG A 1 340 ? -21.178 7.773 17.052 1.00 85.81 340 ARG A C 1
ATOM 2680 O O . ARG A 1 340 ? -22.060 8.163 16.291 1.00 85.81 340 ARG A O 1
ATOM 2687 N N . ARG A 1 341 ? -20.496 8.602 17.852 1.00 82.75 341 ARG A N 1
ATOM 2688 C CA . ARG A 1 341 ? -20.741 10.050 17.933 1.00 82.75 341 ARG A CA 1
ATOM 2689 C C . ARG A 1 341 ? -20.341 10.781 16.649 1.00 82.75 341 ARG A C 1
ATOM 2691 O O . ARG A 1 341 ? -21.014 11.731 16.264 1.00 82.75 341 ARG A O 1
ATOM 2698 N N . PHE A 1 342 ? -19.273 10.335 15.987 1.00 81.31 342 PHE A N 1
ATOM 2699 C CA . PHE A 1 342 ? -18.782 10.935 14.741 1.00 81.31 342 PHE A CA 1
ATOM 2700 C C . PHE A 1 342 ? -19.604 10.536 13.508 1.00 81.31 342 PHE A C 1
ATOM 2702 O O . PHE A 1 342 ? -19.627 11.277 12.533 1.00 81.31 342 PHE A O 1
ATOM 2709 N N . GLU A 1 343 ? -20.303 9.399 13.545 1.00 78.56 343 GLU A N 1
ATOM 2710 C CA . GLU A 1 343 ? -21.106 8.900 12.417 1.00 78.56 343 GLU A CA 1
ATOM 2711 C C . GLU A 1 343 ? -22.603 9.258 12.498 1.00 78.56 343 GLU A C 1
ATOM 2713 O O . GLU A 1 343 ? -23.415 8.678 11.781 1.00 78.56 343 GLU A O 1
ATOM 2718 N N . HIS A 1 344 ? -22.975 10.221 13.352 1.00 71.50 344 HIS A N 1
ATOM 2719 C CA . HIS A 1 344 ? -24.355 10.712 13.523 1.00 71.50 344 HIS A CA 1
ATOM 2720 C C . HIS A 1 344 ? -25.393 9.613 13.817 1.00 71.50 344 HIS A C 1
ATOM 2722 O O . HIS A 1 344 ? -26.558 9.713 13.431 1.00 71.50 344 HIS A O 1
ATOM 2728 N N . LEU A 1 345 ? -24.970 8.554 14.506 1.00 76.19 345 LEU A N 1
ATOM 2729 C CA . LEU A 1 345 ? -25.864 7.518 15.017 1.00 76.19 345 LEU A CA 1
ATOM 2730 C C . LEU A 1 345 ? -26.630 8.020 16.252 1.00 76.19 345 LEU A C 1
ATOM 2732 O O . LEU A 1 345 ? -26.268 9.069 16.796 1.00 76.19 345 LEU A O 1
ATOM 2736 N N . PRO A 1 346 ? -27.684 7.301 16.697 1.00 70.31 346 PRO A N 1
ATOM 2737 C CA . PRO A 1 346 ? -28.465 7.693 17.862 1.00 70.31 346 PRO A CA 1
ATOM 2738 C C . PRO A 1 346 ? -27.565 8.085 19.040 1.00 70.31 346 PRO A C 1
ATOM 2740 O O . PRO A 1 346 ? -26.582 7.380 19.311 1.00 70.31 346 PRO A O 1
ATOM 2743 N N . PRO A 1 347 ? -27.866 9.212 19.711 1.00 67.62 347 PRO A N 1
ATOM 2744 C CA . PRO A 1 347 ? -27.020 9.734 20.768 1.00 67.62 347 PRO A CA 1
ATOM 2745 C C . PRO A 1 347 ? -26.858 8.697 21.877 1.00 67.62 347 PRO A C 1
ATOM 2747 O O . PRO A 1 347 ? -27.795 7.970 22.210 1.00 67.62 347 PRO A O 1
ATOM 2750 N N . VAL A 1 348 ? -25.652 8.652 22.444 1.00 75.06 348 VAL A N 1
ATOM 2751 C CA . VAL A 1 348 ? -25.337 7.818 23.606 1.00 75.06 348 VAL A CA 1
ATOM 2752 C C . VAL A 1 348 ? -26.316 8.168 24.728 1.00 75.06 348 VAL A C 1
ATOM 2754 O O . VAL A 1 348 ? -26.518 9.342 25.047 1.00 75.06 348 VAL A O 1
ATOM 2757 N N . THR A 1 349 ? -26.957 7.153 25.296 1.00 79.56 349 THR A N 1
ATOM 2758 C CA . THR A 1 349 ? -27.943 7.315 26.368 1.00 79.56 349 THR A CA 1
ATOM 2759 C C . THR A 1 349 ? -27.271 7.790 27.661 1.00 79.56 349 THR A C 1
ATOM 2761 O O . THR A 1 349 ? -26.052 7.667 27.850 1.00 79.56 349 THR A O 1
ATOM 2764 N N . LYS A 1 350 ? -28.054 8.362 28.586 1.00 80.75 350 LYS A N 1
ATOM 2765 C CA . LYS A 1 350 ? -27.519 8.822 29.881 1.00 80.75 350 LYS A CA 1
ATOM 2766 C C . LYS A 1 350 ? -26.985 7.645 30.697 1.00 80.75 350 LYS A C 1
ATOM 2768 O O . LYS A 1 350 ? -26.014 7.800 31.429 1.00 80.75 350 LYS A O 1
ATOM 2773 N N . GLU A 1 351 ? -27.605 6.485 30.541 1.00 80.19 351 GLU A N 1
ATOM 2774 C CA . GLU A 1 351 ? -27.257 5.223 31.180 1.00 80.19 351 GLU A CA 1
ATOM 2775 C C . GLU A 1 351 ? -25.902 4.716 30.674 1.00 80.19 351 GLU A C 1
ATOM 2777 O O . GLU A 1 351 ? -25.002 4.520 31.486 1.00 80.19 351 GLU A O 1
ATOM 2782 N N . GLU A 1 352 ? -25.695 4.640 29.352 1.00 81.19 352 GLU A N 1
ATOM 2783 C CA . GLU A 1 352 ? -24.389 4.287 28.760 1.00 81.19 352 GLU A CA 1
ATOM 2784 C C . GLU A 1 352 ? -23.280 5.249 29.202 1.00 81.19 352 GLU A C 1
ATOM 2786 O O . GLU A 1 352 ? -22.154 4.840 29.481 1.00 81.19 352 GLU A O 1
ATOM 2791 N N . THR A 1 353 ? -23.595 6.545 29.274 1.00 82.62 353 THR A N 1
ATOM 2792 C CA . THR A 1 353 ? -22.631 7.569 29.695 1.00 82.62 353 THR A CA 1
ATOM 2793 C C . THR A 1 353 ? -22.227 7.380 31.158 1.00 82.62 353 THR A C 1
ATOM 2795 O O . THR A 1 353 ? -21.054 7.535 31.495 1.00 82.62 353 THR A O 1
ATOM 2798 N N . ARG A 1 354 ? -23.182 7.028 32.029 1.00 84.06 354 ARG A N 1
ATOM 2799 C CA . ARG A 1 354 ? -22.913 6.718 33.439 1.00 84.06 354 ARG A CA 1
ATOM 2800 C C . ARG A 1 354 ? -22.089 5.445 33.573 1.00 84.06 354 ARG A C 1
ATOM 2802 O O . ARG A 1 354 ? -21.073 5.498 34.245 1.00 84.06 354 ARG A O 1
ATOM 2809 N N . GLU A 1 355 ? -22.452 4.365 32.882 1.00 82.56 355 GLU A N 1
ATOM 2810 C CA . GLU A 1 355 ? -21.673 3.118 32.905 1.00 82.56 355 GLU A CA 1
ATOM 2811 C C . GLU A 1 355 ? -20.230 3.335 32.438 1.00 82.56 355 GLU A C 1
ATOM 2813 O O . GLU A 1 355 ? -19.297 2.844 33.068 1.00 82.56 355 GLU A O 1
ATOM 2818 N N . CYS A 1 356 ? -20.027 4.105 31.366 1.00 83.94 356 CYS A N 1
ATOM 2819 C CA . CYS A 1 356 ? -18.689 4.433 30.880 1.00 83.94 356 CYS A CA 1
ATOM 2820 C C . CYS A 1 356 ? -17.906 5.268 31.903 1.00 83.94 356 CYS A C 1
ATOM 2822 O O . CYS A 1 356 ? -16.762 4.951 32.217 1.00 83.94 356 CYS A O 1
ATOM 2824 N N . ARG A 1 357 ? -18.527 6.308 32.474 1.00 86.50 357 ARG A N 1
ATOM 2825 C CA . ARG A 1 357 ? -17.897 7.144 33.504 1.00 86.50 357 ARG A CA 1
ATOM 2826 C C . ARG A 1 357 ? -17.522 6.320 34.733 1.00 86.50 357 ARG A C 1
ATOM 2828 O O . ARG A 1 357 ? -16.394 6.424 35.203 1.00 86.50 357 ARG A O 1
ATOM 2835 N N . ASP A 1 358 ? -18.440 5.504 35.229 1.00 87.12 358 ASP A N 1
ATOM 2836 C CA . ASP A 1 358 ? -18.214 4.677 36.406 1.00 87.12 358 ASP A CA 1
ATOM 2837 C C . ASP A 1 358 ? -17.079 3.674 36.104 1.00 87.12 358 ASP A C 1
ATOM 2839 O O . ASP A 1 358 ? -16.138 3.582 36.882 1.00 87.12 358 ASP A O 1
ATOM 2843 N N . LEU A 1 359 ? -17.039 3.059 34.911 1.00 86.62 359 LEU A N 1
ATOM 2844 C CA . LEU A 1 359 ? -15.926 2.200 34.471 1.00 86.62 359 LEU A CA 1
ATOM 2845 C C . LEU A 1 359 ? -14.556 2.906 34.498 1.00 86.62 359 LEU A C 1
ATOM 2847 O O . LEU A 1 359 ? -13.558 2.310 34.910 1.00 86.62 359 LEU A O 1
ATOM 2851 N N . LEU A 1 360 ? -14.494 4.166 34.060 1.00 86.69 360 LEU A N 1
ATOM 2852 C CA . LEU A 1 360 ? -13.256 4.950 34.030 1.00 86.69 360 LEU A CA 1
ATOM 2853 C C . LEU A 1 360 ? -12.799 5.352 35.438 1.00 86.69 360 LEU A C 1
ATOM 2855 O O . LEU A 1 360 ? -11.636 5.141 35.788 1.00 86.69 360 LEU A O 1
ATOM 2859 N N . PHE A 1 361 ? -13.705 5.915 36.241 1.00 86.62 361 PHE A N 1
ATOM 2860 C CA . PHE A 1 361 ? -13.368 6.486 37.545 1.00 86.62 361 PHE A CA 1
ATOM 2861 C C . PHE A 1 361 ? -13.309 5.441 38.661 1.00 86.62 361 PHE A C 1
ATOM 2863 O O . PHE A 1 361 ? -12.340 5.419 39.414 1.00 86.62 361 PHE A O 1
ATOM 2870 N N . ASP A 1 362 ? -14.293 4.546 38.736 1.00 84.88 362 ASP A N 1
ATOM 2871 C CA . ASP A 1 362 ? -14.378 3.526 39.787 1.00 84.88 362 ASP A CA 1
ATOM 2872 C C . ASP A 1 362 ? -13.648 2.227 39.396 1.00 84.88 362 ASP A C 1
ATOM 2874 O O . ASP A 1 362 ? -13.373 1.388 40.252 1.00 84.88 362 ASP A O 1
ATOM 2878 N N . GLY A 1 363 ? -13.340 2.036 38.107 1.00 83.31 363 GLY A N 1
ATOM 2879 C CA . GLY A 1 363 ? -12.636 0.856 37.596 1.00 83.31 363 GLY A CA 1
ATOM 2880 C C . GLY A 1 363 ? -11.137 1.088 37.457 1.00 83.31 363 GLY A C 1
ATOM 2881 O O . GLY A 1 363 ? -10.342 0.459 38.149 1.00 83.31 363 GLY A O 1
ATOM 2882 N N . ILE A 1 364 ? -10.744 1.987 36.550 1.00 84.25 364 ILE A N 1
ATOM 2883 C CA . ILE A 1 364 ? -9.329 2.256 36.245 1.00 84.25 364 ILE A CA 1
ATOM 2884 C C . ILE A 1 364 ? -8.716 3.227 37.262 1.00 84.25 364 ILE A C 1
ATOM 2886 O O . ILE A 1 364 ? -7.679 2.927 37.852 1.00 84.25 364 ILE A O 1
ATOM 2890 N N . TYR A 1 365 ? -9.373 4.356 37.534 1.00 85.88 365 TYR A N 1
ATOM 2891 C CA . TYR A 1 365 ? -8.881 5.385 38.460 1.00 85.88 365 TYR A CA 1
ATOM 2892 C C . TYR A 1 365 ? -9.274 5.145 39.934 1.00 85.88 365 TYR A C 1
ATOM 2894 O O . TYR A 1 365 ? -9.275 6.063 40.753 1.00 85.88 365 TYR A O 1
ATOM 2902 N N . HIS A 1 366 ? -9.564 3.894 40.297 1.00 80.44 366 HIS A N 1
ATOM 2903 C CA . HIS A 1 366 ? -10.024 3.517 41.636 1.00 80.44 366 HIS A CA 1
ATOM 2904 C C . HIS A 1 366 ? -9.053 3.919 42.763 1.00 80.44 366 HIS A C 1
ATOM 2906 O O . HIS A 1 366 ? -9.478 4.482 43.767 1.00 80.44 366 HIS A O 1
ATOM 2912 N N . ASP A 1 367 ? -7.748 3.708 42.564 1.00 79.81 367 ASP A N 1
ATOM 2913 C CA . ASP A 1 367 ? -6.698 3.998 43.551 1.00 79.81 367 ASP A CA 1
ATOM 2914 C C . ASP A 1 367 ? -6.439 5.500 43.757 1.00 79.81 367 ASP A C 1
ATOM 2916 O O . ASP A 1 367 ? -5.653 5.874 44.627 1.00 79.81 367 ASP A O 1
ATOM 2920 N N . ARG A 1 368 ? -7.031 6.368 42.918 1.00 82.81 368 ARG A N 1
ATOM 2921 C CA . ARG A 1 368 ? -6.851 7.835 42.911 1.00 82.81 368 ARG A CA 1
ATOM 2922 C C . ARG A 1 368 ? -5.395 8.310 43.052 1.00 82.81 368 ARG A C 1
ATOM 2924 O O . ARG A 1 368 ? -5.113 9.377 43.588 1.00 82.81 368 ARG A O 1
ATOM 2931 N N . SER A 1 369 ? -4.463 7.516 42.535 1.00 86.12 369 SER A N 1
ATOM 2932 C CA . SER A 1 369 ? -3.022 7.775 42.540 1.00 86.12 369 SER A CA 1
ATOM 2933 C C . SER A 1 369 ? -2.590 8.531 41.282 1.00 86.12 369 SER A C 1
ATOM 2935 O O . SER A 1 369 ? -3.206 8.385 40.224 1.00 86.12 369 SER A O 1
ATOM 2937 N N . GLU A 1 370 ? -1.471 9.259 41.347 1.00 84.94 370 GLU A N 1
ATOM 2938 C CA . GLU A 1 370 ? -0.810 9.832 40.163 1.00 84.94 370 GLU A CA 1
ATOM 2939 C C . GLU A 1 370 ? -0.528 8.774 39.089 1.00 84.94 370 GLU A C 1
ATOM 2941 O O . GLU A 1 370 ? -0.720 9.024 37.899 1.00 84.94 370 GLU A O 1
ATOM 2946 N N . LYS A 1 371 ? -0.146 7.556 39.498 1.00 84.62 371 LYS A N 1
ATOM 2947 C CA . LYS A 1 371 ? 0.078 6.449 38.563 1.00 84.62 371 LYS A CA 1
ATOM 2948 C C . LYS A 1 371 ? -1.216 6.046 37.853 1.00 84.62 371 LYS A C 1
ATOM 2950 O O . LYS A 1 371 ? -1.216 5.874 36.638 1.00 84.62 371 LYS A O 1
ATOM 2955 N N . ALA A 1 372 ? -2.320 5.937 38.591 1.00 84.06 372 ALA A N 1
ATOM 2956 C CA . ALA A 1 372 ? -3.625 5.603 38.025 1.00 84.06 372 ALA A CA 1
ATOM 2957 C C . ALA A 1 372 ? -4.137 6.714 37.090 1.00 84.06 372 ALA A C 1
ATOM 2959 O O . ALA A 1 372 ? -4.702 6.421 36.037 1.00 84.06 372 ALA A O 1
ATOM 2960 N N . ALA A 1 373 ? -3.885 7.984 37.430 1.00 86.56 373 ALA A N 1
ATOM 2961 C CA . ALA A 1 373 ? -4.180 9.116 36.553 1.00 86.56 373 ALA A CA 1
ATOM 2962 C C . ALA A 1 373 ? -3.373 9.032 35.249 1.00 86.56 373 ALA A C 1
ATOM 2964 O O . ALA A 1 373 ? -3.945 9.151 34.166 1.00 86.56 373 ALA A O 1
ATOM 2965 N N . ALA A 1 374 ? -2.063 8.776 35.331 1.00 86.88 374 ALA A N 1
ATOM 2966 C CA . ALA A 1 374 ? -1.205 8.626 34.157 1.00 86.88 374 ALA A CA 1
ATOM 2967 C C . ALA A 1 374 ? -1.666 7.473 33.247 1.00 86.88 374 ALA A C 1
ATOM 2969 O O . ALA A 1 374 ? -1.719 7.632 32.027 1.00 86.88 374 ALA A O 1
ATOM 2970 N N . GLU A 1 375 ? -2.060 6.336 33.829 1.00 85.38 375 GLU A N 1
ATOM 2971 C CA . GLU A 1 375 ? -2.607 5.199 33.082 1.00 85.38 375 GLU A CA 1
ATOM 2972 C C . GLU A 1 375 ? -3.941 5.531 32.397 1.00 85.38 375 GLU A C 1
ATOM 2974 O O . GLU A 1 375 ? -4.145 5.141 31.244 1.00 85.38 375 GLU A O 1
ATOM 2979 N N . LEU A 1 376 ? -4.824 6.288 33.059 1.00 88.62 376 LEU A N 1
ATOM 2980 C CA . LEU A 1 376 ? -6.084 6.758 32.479 1.00 88.62 376 LEU A CA 1
ATOM 2981 C C . LEU A 1 376 ? -5.843 7.722 31.306 1.00 88.62 376 LEU A C 1
ATOM 2983 O O . LEU A 1 376 ? -6.433 7.550 30.239 1.00 88.62 376 LEU A O 1
ATOM 2987 N N . PHE A 1 377 ? -4.950 8.705 31.463 1.00 89.12 377 PHE A N 1
ATOM 2988 C CA . PHE A 1 377 ? -4.590 9.629 30.381 1.00 89.12 377 PHE A CA 1
ATOM 2989 C C . PHE A 1 377 ? -3.957 8.909 29.195 1.00 89.12 377 PHE A C 1
ATOM 2991 O O . PHE A 1 377 ? -4.292 9.205 28.049 1.00 89.12 377 PHE A O 1
ATOM 2998 N N . GLN A 1 378 ? -3.082 7.935 29.452 1.00 87.38 378 GLN A N 1
ATOM 2999 C CA . GLN A 1 378 ? -2.510 7.111 28.394 1.00 87.38 378 GLN A CA 1
ATOM 3000 C C . GLN A 1 378 ? -3.596 6.321 27.653 1.00 87.38 378 GLN A C 1
ATOM 3002 O O . GLN A 1 378 ? -3.580 6.270 26.427 1.00 87.38 378 GLN A O 1
ATOM 3007 N N . MET A 1 379 ? -4.565 5.759 28.376 1.00 89.62 379 MET A N 1
ATOM 3008 C CA . MET A 1 379 ? -5.675 5.014 27.785 1.00 89.62 379 MET A CA 1
ATOM 3009 C C . MET A 1 379 ? -6.560 5.895 26.889 1.00 89.62 379 MET A C 1
ATOM 3011 O O . MET A 1 379 ? -6.913 5.468 25.788 1.00 89.62 379 MET A O 1
ATOM 3015 N N . MET A 1 380 ? -6.876 7.120 27.327 1.00 90.06 380 MET A N 1
ATOM 3016 C CA . MET A 1 380 ? -7.612 8.108 26.522 1.00 90.06 380 MET A CA 1
ATOM 3017 C C . MET A 1 380 ? -6.800 8.564 25.304 1.00 90.06 380 MET A C 1
ATOM 3019 O O . MET A 1 380 ? -7.341 8.729 24.213 1.00 90.06 380 MET A O 1
ATOM 3023 N N . ASN A 1 381 ? -5.486 8.731 25.460 1.00 89.38 381 ASN A N 1
ATOM 3024 C CA . ASN A 1 381 ? -4.601 9.025 24.339 1.00 89.38 381 ASN A CA 1
ATOM 3025 C C . ASN A 1 381 ? -4.617 7.887 23.305 1.00 89.38 381 ASN A C 1
ATOM 3027 O O . ASN A 1 381 ? -4.725 8.150 22.112 1.00 89.38 381 ASN A O 1
ATOM 3031 N N . ASP A 1 382 ? -4.568 6.628 23.745 1.00 88.38 382 ASP A N 1
ATOM 3032 C CA . ASP A 1 382 ? -4.648 5.461 22.860 1.00 88.38 382 ASP A CA 1
ATOM 3033 C C . ASP A 1 382 ? -6.017 5.351 22.164 1.00 88.38 382 ASP A C 1
ATOM 3035 O O . ASP A 1 382 ? -6.070 5.043 20.975 1.00 88.38 382 ASP A O 1
ATOM 3039 N N . GLU A 1 383 ? -7.118 5.680 22.850 1.00 91.12 383 GLU A N 1
ATOM 3040 C CA . GLU A 1 383 ? -8.464 5.774 22.259 1.00 91.12 383 GLU A CA 1
ATOM 3041 C C . GLU A 1 383 ? -8.514 6.790 21.105 1.00 91.12 383 GLU A C 1
ATOM 3043 O O . GLU A 1 383 ? -8.972 6.477 20.002 1.00 91.12 383 GLU A O 1
ATOM 3048 N N . VAL A 1 384 ? -8.007 8.005 21.339 1.00 89.12 384 VAL A N 1
ATOM 3049 C CA . VAL A 1 384 ? -7.955 9.059 20.316 1.00 89.12 384 VAL A CA 1
ATOM 3050 C C . VAL A 1 384 ? -6.995 8.677 19.190 1.00 89.12 384 VAL A C 1
ATOM 3052 O O . VAL A 1 384 ? -7.296 8.930 18.025 1.00 89.12 384 VAL A O 1
ATOM 3055 N N . ASN A 1 385 ? -5.879 8.011 19.498 1.00 84.44 385 ASN A N 1
ATOM 3056 C CA . ASN A 1 385 ? -4.962 7.498 18.481 1.00 84.44 385 ASN A CA 1
ATOM 3057 C C . ASN A 1 385 ? -5.651 6.487 17.565 1.00 84.44 385 ASN A C 1
ATOM 3059 O O . ASN A 1 385 ? -5.515 6.609 16.352 1.00 84.44 385 ASN A O 1
ATOM 3063 N N . PHE A 1 386 ? -6.442 5.550 18.099 1.00 86.69 386 PHE A N 1
ATOM 3064 C CA . PHE A 1 386 ? -7.235 4.640 17.269 1.00 86.69 386 PHE A CA 1
ATOM 3065 C C . PHE A 1 386 ? -8.209 5.399 16.360 1.00 86.69 386 PHE A C 1
ATOM 3067 O O . PHE A 1 386 ? -8.355 5.053 15.189 1.00 86.69 386 PHE A O 1
ATOM 3074 N N . LEU A 1 387 ? -8.836 6.468 16.858 1.00 84.62 387 LEU A N 1
ATOM 3075 C CA . LEU A 1 387 ? -9.723 7.310 16.054 1.00 84.62 387 LEU A CA 1
ATOM 3076 C C . LEU A 1 387 ? -8.979 8.025 14.919 1.00 84.62 387 LEU A C 1
ATOM 3078 O O . LEU A 1 387 ? -9.421 7.985 13.767 1.00 84.62 387 LEU A O 1
ATOM 3082 N N . CYS A 1 388 ? -7.843 8.647 15.232 1.00 79.38 388 CYS A N 1
ATOM 3083 C CA . CYS A 1 388 ? -6.987 9.298 14.248 1.00 79.38 388 CYS A CA 1
ATOM 3084 C C . CYS A 1 388 ? -6.485 8.291 13.212 1.00 79.38 388 CYS A C 1
ATOM 3086 O O . CYS A 1 388 ? -6.576 8.547 12.016 1.00 79.38 388 CYS A O 1
ATOM 3088 N N . GLU A 1 389 ? -6.025 7.120 13.645 1.00 77.62 389 GLU A N 1
ATOM 3089 C CA . GLU A 1 389 ? -5.590 6.047 12.757 1.00 77.62 389 GLU A CA 1
ATOM 3090 C C . GLU A 1 389 ? -6.736 5.565 11.866 1.00 77.62 389 GLU A C 1
ATOM 3092 O O . GLU A 1 389 ? -6.553 5.400 10.665 1.00 77.62 389 GLU A O 1
ATOM 3097 N N . TYR A 1 390 ? -7.947 5.420 12.390 1.00 78.75 390 TYR A N 1
ATOM 3098 C CA . TYR A 1 390 ? -9.086 4.987 11.588 1.00 78.75 390 TYR A CA 1
ATOM 3099 C C . TYR A 1 390 ? -9.420 5.957 10.440 1.00 78.75 390 TYR A C 1
ATOM 3101 O O . TYR A 1 390 ? -9.671 5.521 9.316 1.00 78.75 390 TYR A O 1
ATOM 3109 N N . TYR A 1 391 ? -9.411 7.269 10.703 1.00 75.06 391 TYR A N 1
ATOM 3110 C CA . TYR A 1 391 ? -9.781 8.280 9.704 1.00 75.06 391 TYR A CA 1
ATOM 3111 C C . TYR A 1 391 ? -8.611 8.791 8.853 1.00 75.06 391 TYR A C 1
ATOM 3113 O O . TYR A 1 391 ? -8.836 9.257 7.733 1.00 75.06 391 TYR A O 1
ATOM 3121 N N . HIS A 1 392 ? -7.378 8.720 9.359 1.00 65.81 392 HIS A N 1
ATOM 3122 C CA . HIS A 1 392 ? -6.198 9.308 8.722 1.00 65.81 392 HIS A CA 1
ATOM 3123 C C . HIS A 1 392 ? -5.094 8.310 8.366 1.00 65.81 392 HIS A C 1
ATOM 3125 O O . HIS A 1 392 ? -4.247 8.655 7.538 1.00 65.81 392 HIS A O 1
ATOM 3131 N N . SER A 1 393 ? -5.076 7.095 8.929 1.00 61.41 393 SER A N 1
ATOM 3132 C CA . SER A 1 393 ? -4.072 6.105 8.532 1.00 61.41 393 SER A CA 1
ATOM 3133 C C . SER A 1 393 ? -4.390 5.502 7.167 1.00 61.41 393 SER A C 1
ATOM 3135 O O . SER A 1 393 ? -5.533 5.416 6.709 1.00 61.41 393 SER A O 1
ATOM 3137 N N . VAL A 1 394 ? -3.326 5.072 6.496 1.00 57.56 394 VAL A N 1
ATOM 3138 C CA . VAL A 1 394 ? -3.430 4.296 5.266 1.00 57.56 394 VAL A CA 1
ATOM 3139 C C . VAL A 1 394 ? -4.083 2.954 5.620 1.00 57.56 394 VAL A C 1
ATOM 3141 O O . VAL A 1 394 ? -3.696 2.294 6.584 1.00 57.56 394 VAL A O 1
ATOM 3144 N N . ILE A 1 395 ? -5.063 2.557 4.807 1.00 58.69 395 ILE A N 1
ATOM 3145 C CA . ILE A 1 395 ? -6.024 1.452 4.990 1.00 58.69 395 ILE A CA 1
ATOM 3146 C C . ILE A 1 395 ? -5.453 0.107 5.534 1.00 58.69 395 ILE A C 1
ATOM 3148 O O . ILE A 1 395 ? -6.205 -0.591 6.218 1.00 58.69 395 ILE A O 1
ATOM 3152 N N . PRO A 1 396 ? -4.180 -0.302 5.306 1.00 59.34 396 PRO A N 1
ATOM 3153 C CA . PRO A 1 396 ? -3.661 -1.568 5.832 1.00 59.34 396 PRO A CA 1
ATOM 3154 C C . PRO A 1 396 ? -3.696 -1.704 7.357 1.00 59.34 396 PRO A C 1
ATOM 3156 O O . PRO A 1 396 ? -3.883 -2.812 7.849 1.00 59.34 396 PRO A O 1
ATOM 3159 N N . VAL A 1 397 ? -3.513 -0.607 8.101 1.00 66.88 397 VAL A N 1
ATOM 3160 C CA . VAL A 1 397 ? -3.362 -0.660 9.567 1.00 66.88 397 VAL A CA 1
ATOM 3161 C C . VAL A 1 397 ? -4.678 -1.023 10.251 1.00 66.88 397 VAL A C 1
ATOM 3163 O O . VAL A 1 397 ? -4.709 -1.862 11.142 1.00 66.88 397 VAL A O 1
ATOM 3166 N N . VAL A 1 398 ? -5.781 -0.448 9.780 1.00 66.25 398 VAL A N 1
ATOM 3167 C CA . VAL A 1 398 ? -7.116 -0.699 10.334 1.00 66.25 398 VAL A CA 1
ATOM 3168 C C . VAL A 1 398 ? -7.531 -2.160 10.133 1.00 66.25 398 VAL A C 1
ATOM 3170 O O . VAL A 1 398 ? -8.126 -2.760 11.014 1.00 66.25 398 VAL A O 1
ATOM 3173 N N . LEU A 1 399 ? -7.145 -2.777 9.012 1.00 75.00 399 LEU A N 1
ATOM 3174 C CA . LEU A 1 399 ? -7.440 -4.182 8.703 1.00 75.00 399 LEU A CA 1
ATOM 3175 C C . LEU A 1 399 ? -6.455 -5.176 9.349 1.00 75.00 399 LEU A C 1
ATOM 3177 O O . LEU A 1 399 ? -6.441 -6.357 8.978 1.00 75.00 399 LEU A O 1
ATOM 3181 N N . ALA A 1 400 ? -5.618 -4.721 10.287 1.00 78.31 400 ALA A N 1
ATOM 3182 C CA . ALA A 1 400 ? -4.553 -5.526 10.857 1.00 78.31 400 ALA A CA 1
ATOM 3183 C C . ALA A 1 400 ? -5.078 -6.754 11.601 1.00 78.31 400 ALA A C 1
ATOM 3185 O O . ALA A 1 400 ? -5.571 -6.695 12.722 1.00 78.31 400 ALA A O 1
ATOM 3186 N N . SER A 1 401 ? -4.912 -7.902 10.950 1.00 83.25 401 SER A N 1
ATOM 3187 C CA . SER A 1 401 ? -5.213 -9.223 11.484 1.00 83.25 401 SER A CA 1
ATOM 3188 C C . SER A 1 401 ? -4.173 -10.233 10.997 1.00 83.25 401 SER A C 1
ATOM 3190 O O . SER A 1 401 ? -3.565 -10.027 9.941 1.00 83.25 401 SER A O 1
ATOM 3192 N N . PRO A 1 402 ? -3.965 -11.358 11.706 1.00 83.94 402 PRO A N 1
ATOM 3193 C CA . PRO A 1 402 ? -3.031 -12.398 11.268 1.00 83.94 402 PRO A CA 1
ATOM 3194 C C . PRO A 1 402 ? -3.346 -12.956 9.873 1.00 83.94 402 PRO A C 1
ATOM 3196 O O . PRO A 1 402 ? -2.439 -13.249 9.096 1.00 83.94 402 PRO A O 1
ATOM 3199 N N . PHE A 1 403 ? -4.632 -13.068 9.527 1.00 84.94 403 PHE A N 1
ATOM 3200 C CA . PHE A 1 403 ? -5.054 -13.484 8.190 1.00 84.94 403 PHE A CA 1
ATOM 3201 C C . PHE A 1 403 ? -4.703 -12.431 7.134 1.00 84.94 403 PHE A C 1
ATOM 3203 O O . PHE A 1 403 ? -4.163 -12.770 6.083 1.00 84.94 403 PHE A O 1
ATOM 3210 N N . PHE A 1 404 ? -4.959 -11.151 7.422 1.00 86.44 404 PHE A N 1
ATOM 3211 C CA . PHE A 1 404 ? -4.609 -10.061 6.515 1.00 86.44 404 PHE A CA 1
ATOM 3212 C C . PHE A 1 404 ? -3.094 -9.949 6.306 1.00 86.44 404 PHE A C 1
ATOM 3214 O O . PHE A 1 404 ? -2.657 -9.720 5.181 1.00 86.44 404 PHE A O 1
ATOM 3221 N N . LEU A 1 405 ? -2.294 -10.185 7.354 1.00 87.50 405 LEU A N 1
ATOM 3222 C CA . LEU A 1 405 ? -0.835 -10.272 7.255 1.00 87.50 405 LEU A CA 1
ATOM 3223 C C . LEU A 1 405 ? -0.427 -11.311 6.206 1.00 87.50 405 LEU A C 1
ATOM 3225 O O . LEU A 1 405 ? 0.314 -10.994 5.277 1.00 87.50 405 LEU A O 1
ATOM 3229 N N . LEU A 1 406 ? -0.949 -12.536 6.331 1.00 87.12 406 LEU A N 1
ATOM 3230 C CA . LEU A 1 406 ? -0.658 -13.628 5.404 1.00 87.12 406 LEU A CA 1
ATOM 3231 C C . LEU A 1 406 ? -1.125 -13.295 3.980 1.00 87.12 406 LEU A C 1
ATOM 3233 O O . LEU A 1 406 ? -0.365 -13.445 3.025 1.00 87.12 406 LEU A O 1
ATOM 3237 N N . ALA A 1 407 ? -2.360 -12.820 3.829 1.00 87.44 407 ALA A N 1
ATOM 3238 C CA . ALA A 1 407 ? -2.938 -12.525 2.524 1.00 87.44 407 ALA A CA 1
ATOM 3239 C C . ALA A 1 407 ? -2.179 -11.402 1.796 1.00 87.44 407 ALA A C 1
ATOM 3241 O O . ALA A 1 407 ? -1.856 -11.540 0.618 1.00 87.44 407 ALA A O 1
ATOM 3242 N N . ASN A 1 408 ? -1.868 -10.305 2.489 1.00 87.81 408 ASN A N 1
ATOM 3243 C CA . ASN A 1 408 ? -1.309 -9.109 1.868 1.00 87.81 408 ASN A CA 1
ATOM 3244 C C . ASN A 1 408 ? 0.221 -9.100 1.771 1.00 87.81 408 ASN A C 1
ATOM 3246 O O . ASN A 1 408 ? 0.759 -8.591 0.795 1.00 87.81 408 ASN A O 1
ATOM 3250 N N . TYR A 1 409 ? 0.935 -9.618 2.770 1.00 88.00 409 TYR A N 1
ATOM 3251 C CA . TYR A 1 409 ? 2.399 -9.512 2.815 1.00 88.00 409 TYR A CA 1
ATOM 3252 C C . TYR A 1 409 ? 3.118 -10.814 2.459 1.00 88.00 409 TYR A C 1
ATOM 3254 O O . TYR A 1 409 ? 4.335 -10.803 2.304 1.00 88.00 409 TYR A O 1
ATOM 3262 N N . VAL A 1 410 ? 2.391 -11.923 2.280 1.00 89.38 410 VAL A N 1
ATOM 3263 C CA . VAL A 1 410 ? 2.969 -13.204 1.839 1.00 89.38 410 VAL A CA 1
ATOM 3264 C C . VAL A 1 410 ? 2.328 -13.667 0.535 1.00 89.38 410 VAL A C 1
ATOM 3266 O O . VAL A 1 410 ? 3.006 -13.762 -0.485 1.00 89.38 410 VAL A O 1
ATOM 3269 N N . LEU A 1 411 ? 1.015 -13.909 0.534 1.00 91.75 411 LEU A N 1
ATOM 3270 C CA . LEU A 1 411 ? 0.324 -14.468 -0.627 1.00 91.75 411 LEU A CA 1
ATOM 3271 C C . LEU A 1 411 ? 0.283 -13.484 -1.802 1.00 91.75 411 LEU A C 1
ATOM 3273 O O . LEU A 1 411 ? 0.569 -13.874 -2.930 1.00 91.75 411 LEU A O 1
ATOM 3277 N N . LEU A 1 412 ? -0.031 -12.210 -1.554 1.00 91.50 412 LEU A N 1
ATOM 3278 C CA . LEU A 1 412 ? -0.073 -11.197 -2.607 1.00 91.50 412 LEU A CA 1
ATOM 3279 C C . LEU A 1 412 ? 1.292 -11.036 -3.309 1.00 91.50 412 LEU A C 1
ATOM 3281 O O . LEU A 1 412 ? 1.295 -11.122 -4.533 1.00 91.50 412 LEU A O 1
ATOM 3285 N N . PRO A 1 413 ? 2.447 -10.893 -2.625 1.00 92.38 413 PRO A N 1
ATOM 3286 C CA . PRO A 1 413 ? 3.753 -10.906 -3.288 1.00 92.38 413 PRO A CA 1
ATOM 3287 C C . PRO A 1 413 ? 4.015 -12.153 -4.136 1.00 92.38 413 PRO A C 1
ATOM 3289 O O . PRO A 1 413 ? 4.568 -12.028 -5.225 1.00 92.38 413 PRO A O 1
ATOM 3292 N N . VAL A 1 414 ? 3.586 -13.340 -3.690 1.00 94.75 414 VAL A N 1
ATOM 3293 C CA . VAL A 1 414 ? 3.703 -14.582 -4.478 1.00 94.75 414 VAL A CA 1
ATOM 3294 C C . VAL A 1 414 ? 2.856 -14.507 -5.750 1.00 94.75 414 VAL A C 1
ATOM 3296 O O . VAL A 1 414 ? 3.341 -14.831 -6.833 1.00 94.75 414 VAL A O 1
ATOM 3299 N N . VAL A 1 415 ? 1.614 -14.028 -5.647 1.00 95.38 415 VAL A N 1
ATOM 3300 C CA . VAL A 1 415 ? 0.734 -13.822 -6.808 1.00 95.38 415 VAL A CA 1
ATOM 3301 C C . VAL A 1 415 ? 1.328 -12.787 -7.762 1.00 95.38 415 VAL A C 1
ATOM 3303 O O . VAL A 1 415 ? 1.368 -13.020 -8.966 1.00 95.38 415 VAL A O 1
ATOM 3306 N N . VAL A 1 416 ? 1.836 -11.670 -7.242 1.00 94.69 416 VAL A N 1
ATOM 3307 C CA . VAL A 1 416 ? 2.474 -10.608 -8.032 1.00 94.69 416 VAL A CA 1
ATOM 3308 C C . VAL A 1 416 ? 3.717 -11.127 -8.739 1.00 94.69 416 VAL A C 1
ATOM 3310 O O . VAL A 1 416 ? 3.886 -10.867 -9.925 1.00 94.69 416 VAL A O 1
ATOM 3313 N N . LEU A 1 417 ? 4.553 -11.910 -8.054 1.00 94.94 417 LEU A N 1
ATOM 3314 C CA . LEU A 1 417 ? 5.697 -12.574 -8.668 1.00 94.94 417 LEU A CA 1
ATOM 3315 C C . LEU A 1 417 ? 5.241 -13.489 -9.811 1.00 94.94 417 LEU A C 1
ATOM 3317 O O . LEU A 1 417 ? 5.801 -13.417 -10.902 1.00 94.94 417 LEU A O 1
ATOM 3321 N N . GLY A 1 418 ? 4.183 -14.275 -9.599 1.00 95.44 418 GLY A N 1
ATOM 3322 C CA . GLY A 1 418 ? 3.556 -15.083 -10.645 1.00 95.44 418 GLY A CA 1
ATOM 3323 C C . GLY A 1 418 ? 3.089 -14.249 -11.842 1.00 95.44 418 GLY A C 1
ATOM 3324 O O . GLY A 1 418 ? 3.414 -14.582 -12.977 1.00 95.44 418 GLY A O 1
ATOM 3325 N N . LEU A 1 419 ? 2.398 -13.127 -11.616 1.00 95.25 419 LEU A N 1
ATOM 3326 C CA . LEU A 1 419 ? 1.950 -12.215 -12.679 1.00 95.25 419 LEU A CA 1
ATOM 3327 C C . LEU A 1 419 ? 3.124 -11.573 -13.433 1.00 95.25 419 LEU A C 1
ATOM 3329 O O . LEU A 1 419 ? 3.066 -11.431 -14.656 1.00 95.25 419 LEU A O 1
ATOM 3333 N N . CYS A 1 420 ? 4.202 -11.224 -12.732 1.00 94.44 420 CYS A N 1
ATOM 3334 C CA . CYS A 1 420 ? 5.437 -10.732 -13.337 1.00 94.44 420 CYS A CA 1
ATOM 3335 C C . CYS A 1 420 ? 6.076 -11.803 -14.232 1.00 94.44 420 CYS A C 1
ATOM 3337 O O . CYS A 1 420 ? 6.389 -11.513 -15.385 1.00 94.44 420 CYS A O 1
ATOM 3339 N N . LEU A 1 421 ? 6.201 -13.046 -13.753 1.00 92.69 421 LEU A N 1
ATOM 3340 C CA . LEU A 1 421 ? 6.726 -14.169 -14.540 1.00 92.69 421 LEU A CA 1
ATOM 3341 C C . LEU A 1 421 ? 5.847 -14.461 -15.763 1.00 92.69 421 LEU A C 1
ATOM 3343 O O . LEU A 1 421 ? 6.362 -14.597 -16.871 1.00 92.69 421 LEU A O 1
ATOM 3347 N N . MET A 1 422 ? 4.524 -14.471 -15.595 1.00 91.75 422 MET A N 1
ATOM 3348 C CA . MET A 1 422 ? 3.582 -14.623 -16.707 1.00 91.75 422 MET A CA 1
ATOM 3349 C C . MET A 1 422 ? 3.740 -13.504 -17.735 1.00 91.75 422 MET A C 1
ATOM 3351 O O . MET A 1 422 ? 3.737 -13.767 -18.933 1.00 91.75 422 MET A O 1
ATOM 3355 N N . THR A 1 423 ? 3.943 -12.263 -17.289 1.00 91.56 423 THR A N 1
ATOM 3356 C CA . THR A 1 423 ? 4.189 -11.127 -18.187 1.00 91.56 423 THR A CA 1
ATOM 3357 C C . THR A 1 423 ? 5.482 -11.312 -18.981 1.00 91.56 423 THR A C 1
ATOM 3359 O O . THR A 1 423 ? 5.490 -11.052 -20.184 1.00 91.56 423 THR A O 1
ATOM 3362 N N . VAL A 1 424 ? 6.552 -11.812 -18.352 1.00 90.31 424 VAL A N 1
ATOM 3363 C CA . VAL A 1 424 ? 7.817 -12.138 -19.035 1.00 90.31 424 VAL A CA 1
ATOM 3364 C C . VAL A 1 424 ? 7.593 -13.193 -20.123 1.00 90.31 424 VAL A C 1
ATOM 3366 O O . VAL A 1 424 ? 7.978 -12.973 -21.271 1.00 90.31 424 VAL A O 1
ATOM 3369 N N . VAL A 1 425 ? 6.916 -14.296 -19.794 1.00 89.31 425 VAL A N 1
ATOM 3370 C CA . VAL A 1 425 ? 6.637 -15.394 -20.739 1.00 89.31 425 VAL A CA 1
ATOM 3371 C C . VAL A 1 425 ? 5.749 -14.932 -21.899 1.00 89.31 425 VAL A C 1
ATOM 3373 O O . VAL A 1 425 ? 6.038 -15.235 -23.056 1.00 89.31 425 VAL A O 1
ATOM 3376 N N . LEU A 1 426 ? 4.704 -14.146 -21.616 1.00 88.88 426 LEU A N 1
ATOM 3377 C CA . LEU A 1 426 ? 3.825 -13.570 -22.640 1.00 88.88 426 LEU A CA 1
ATOM 3378 C C . LEU A 1 426 ? 4.581 -12.621 -23.579 1.00 88.88 426 LEU A C 1
ATOM 3380 O O . LEU A 1 426 ? 4.321 -12.613 -24.781 1.00 88.88 426 LEU A O 1
ATOM 3384 N N . CYS A 1 427 ? 5.535 -11.841 -23.059 1.00 86.81 427 CYS A N 1
ATOM 3385 C CA . CYS A 1 427 ? 6.377 -10.981 -23.891 1.00 86.81 427 CYS A CA 1
ATOM 3386 C C . CYS A 1 427 ? 7.314 -11.784 -24.805 1.00 86.81 427 CYS A C 1
ATOM 3388 O O . CYS A 1 427 ? 7.623 -11.308 -25.893 1.00 86.81 427 CYS A O 1
ATOM 3390 N N . GLY A 1 428 ? 7.747 -12.976 -24.385 1.00 83.81 428 GLY A N 1
ATOM 3391 C CA . GLY A 1 428 ? 8.603 -13.881 -25.160 1.00 83.81 428 GLY A CA 1
ATOM 3392 C C . GLY A 1 428 ? 7.862 -14.866 -26.060 1.00 83.81 428 GLY A C 1
ATOM 3393 O O . GLY A 1 428 ? 8.443 -15.878 -26.436 1.00 83.81 428 GLY A O 1
ATOM 3394 N N . PHE A 1 429 ? 6.587 -14.613 -26.378 1.00 84.06 429 PHE A N 1
ATOM 3395 C CA . PHE A 1 429 ? 5.754 -15.487 -27.218 1.00 84.06 429 PHE A CA 1
ATOM 3396 C C . PHE A 1 429 ? 5.668 -16.946 -26.726 1.00 84.06 429 PHE A C 1
ATOM 3398 O O . PHE A 1 429 ? 5.459 -17.859 -27.520 1.00 84.06 429 PHE A O 1
ATOM 3405 N N . GLY A 1 430 ? 5.806 -17.172 -25.415 1.00 77.31 430 GLY A N 1
ATOM 3406 C CA . GLY A 1 430 ? 5.737 -18.504 -24.806 1.00 77.31 430 GLY A CA 1
ATOM 3407 C C . GLY A 1 430 ? 7.084 -19.206 -24.615 1.00 77.31 430 GLY A C 1
ATOM 3408 O O . GLY A 1 430 ? 7.125 -20.211 -23.908 1.00 77.31 430 GLY A O 1
ATOM 3409 N N . ASP A 1 431 ? 8.187 -18.674 -25.150 1.00 86.38 431 ASP A N 1
ATOM 3410 C CA . ASP A 1 431 ? 9.529 -19.191 -24.866 1.00 86.38 431 ASP A CA 1
ATOM 3411 C C . ASP A 1 431 ? 10.126 -18.487 -23.640 1.00 86.38 431 ASP A C 1
ATOM 3413 O O . ASP A 1 431 ? 10.641 -17.367 -23.705 1.00 86.38 431 ASP A O 1
ATOM 3417 N N . ALA A 1 432 ? 10.048 -19.162 -22.491 1.00 81.81 432 ALA A N 1
ATOM 3418 C CA . ALA A 1 432 ? 10.592 -18.652 -21.240 1.00 81.81 432 ALA A CA 1
ATOM 3419 C C . ALA A 1 432 ? 12.122 -18.494 -21.294 1.00 81.81 432 ALA A C 1
ATOM 3421 O O . ALA A 1 432 ? 12.644 -17.493 -20.804 1.00 81.81 432 ALA A O 1
ATOM 3422 N N . GLY A 1 433 ? 12.844 -19.441 -21.903 1.00 82.31 433 GLY A N 1
ATOM 3423 C CA . GLY A 1 433 ? 14.307 -19.412 -21.965 1.00 82.31 433 GLY A CA 1
ATOM 3424 C C . GLY A 1 433 ? 14.808 -18.224 -22.783 1.00 82.31 433 GLY A C 1
ATOM 3425 O O . GLY A 1 433 ? 15.668 -17.464 -22.326 1.00 82.31 433 GLY A O 1
ATOM 3426 N N . PHE A 1 434 ? 14.193 -18.007 -23.946 1.00 84.00 434 PHE A N 1
ATOM 3427 C CA . PHE A 1 434 ? 14.451 -16.832 -24.771 1.00 84.00 434 PHE A CA 1
ATOM 3428 C C . PHE A 1 434 ? 14.066 -15.530 -24.058 1.00 84.00 434 PHE A C 1
ATOM 3430 O O . PHE A 1 434 ? 14.847 -14.580 -24.076 1.00 84.00 434 PHE A O 1
ATOM 3437 N N . ALA A 1 435 ? 12.917 -15.476 -23.373 1.00 84.06 435 ALA A N 1
ATOM 3438 C CA . ALA A 1 435 ? 12.480 -14.278 -22.651 1.00 84.06 435 ALA A CA 1
ATOM 3439 C C . ALA A 1 435 ? 13.466 -13.865 -21.546 1.00 84.06 435 ALA A C 1
ATOM 3441 O O . ALA A 1 435 ? 13.845 -12.695 -21.460 1.00 84.06 435 ALA A O 1
ATOM 3442 N N . PHE A 1 436 ? 13.921 -14.817 -20.724 1.00 83.19 436 PHE A N 1
ATOM 3443 C CA . PHE A 1 436 ? 14.882 -14.537 -19.653 1.00 83.19 436 PHE A CA 1
ATOM 3444 C C . PHE A 1 436 ? 16.256 -14.137 -20.193 1.00 83.19 436 PHE A C 1
ATOM 3446 O O . PHE A 1 436 ? 16.864 -13.201 -19.672 1.00 83.19 436 PHE A O 1
ATOM 3453 N N . SER A 1 437 ? 16.726 -14.790 -21.259 1.00 84.50 437 SER A N 1
ATOM 3454 C CA . SER A 1 437 ? 17.974 -14.402 -21.922 1.00 84.50 437 SER A CA 1
ATOM 3455 C C . SER A 1 437 ? 17.866 -13.005 -22.546 1.00 84.50 437 SER A C 1
ATOM 3457 O O . SER A 1 437 ? 18.734 -12.161 -22.345 1.00 84.50 437 SER A O 1
ATOM 3459 N N . SER A 1 438 ? 16.745 -12.704 -23.203 1.00 85.06 438 SER A N 1
ATOM 3460 C CA . SER A 1 438 ? 16.478 -11.399 -23.810 1.00 85.06 438 SER A CA 1
ATOM 3461 C C . SER A 1 438 ? 16.439 -10.270 -22.772 1.00 85.06 438 SER A C 1
ATOM 3463 O O . SER A 1 438 ? 16.920 -9.173 -23.051 1.00 85.06 438 SER A O 1
ATOM 3465 N N . ILE A 1 439 ? 15.959 -10.517 -21.543 1.00 83.81 439 ILE A N 1
ATOM 3466 C CA . ILE A 1 439 ? 16.015 -9.523 -20.454 1.00 83.81 439 ILE A CA 1
ATOM 3467 C C . ILE A 1 439 ? 17.456 -9.111 -20.154 1.00 83.81 439 ILE A C 1
ATOM 3469 O O . ILE A 1 439 ? 17.720 -7.914 -20.027 1.00 83.81 439 ILE A O 1
ATOM 3473 N N . THR A 1 440 ? 18.386 -10.058 -20.040 1.00 80.38 440 THR A N 1
ATOM 3474 C CA . THR A 1 440 ? 19.780 -9.726 -19.720 1.00 80.38 440 THR A CA 1
ATOM 3475 C C . THR A 1 440 ? 20.511 -9.134 -20.918 1.00 80.38 440 THR A C 1
ATOM 3477 O O . THR A 1 440 ? 21.345 -8.255 -20.731 1.00 80.38 440 THR A O 1
ATOM 3480 N N . THR A 1 441 ? 20.187 -9.534 -22.150 1.00 80.25 441 THR A N 1
ATOM 3481 C CA . THR A 1 441 ? 20.877 -9.029 -23.347 1.00 80.25 441 THR A CA 1
ATOM 3482 C C . THR A 1 441 ? 20.366 -7.674 -23.835 1.00 80.25 441 THR A C 1
ATOM 3484 O O . THR A 1 441 ? 21.167 -6.874 -24.321 1.00 80.25 441 THR A O 1
ATOM 3487 N N . ASP A 1 442 ? 19.062 -7.399 -23.717 1.00 79.50 442 ASP A N 1
ATOM 3488 C CA . ASP A 1 442 ? 18.441 -6.164 -24.221 1.00 79.50 442 ASP A CA 1
ATOM 3489 C C . ASP A 1 442 ? 18.464 -5.008 -23.216 1.00 79.50 442 ASP A C 1
ATOM 3491 O O . ASP A 1 442 ? 18.286 -3.851 -23.610 1.00 79.50 442 ASP A O 1
ATOM 3495 N N . ASN A 1 443 ? 18.679 -5.288 -21.926 1.00 79.19 443 ASN A N 1
ATOM 3496 C CA . ASN A 1 443 ? 18.744 -4.261 -20.890 1.00 79.19 443 ASN A CA 1
ATOM 3497 C C . ASN A 1 443 ? 20.192 -3.980 -20.494 1.00 79.19 443 ASN A C 1
ATOM 3499 O O . ASN A 1 443 ? 20.834 -4.752 -19.785 1.00 79.19 443 ASN A O 1
ATOM 3503 N N . PHE A 1 444 ? 20.669 -2.808 -20.907 1.00 72.12 444 PHE A N 1
ATOM 3504 C CA . PHE A 1 444 ? 22.042 -2.354 -20.711 1.00 72.12 444 PHE A CA 1
ATOM 3505 C C . PHE A 1 444 ? 22.530 -2.447 -19.252 1.00 72.12 444 PHE A C 1
ATOM 3507 O O . PHE A 1 444 ? 23.539 -3.091 -18.979 1.00 72.12 444 PHE A O 1
ATOM 3514 N N . ALA A 1 445 ? 21.782 -1.862 -18.310 1.00 70.81 445 ALA A N 1
ATOM 3515 C CA . ALA A 1 445 ? 22.163 -1.832 -16.896 1.00 70.81 445 ALA A CA 1
ATOM 3516 C C . ALA A 1 445 ? 22.162 -3.223 -16.233 1.00 70.81 445 ALA A C 1
ATOM 3518 O O . ALA A 1 445 ? 22.878 -3.443 -15.260 1.00 70.81 445 ALA A O 1
ATOM 3519 N N . ILE A 1 446 ? 21.366 -4.164 -16.753 1.00 75.62 446 ILE A N 1
ATOM 3520 C CA . ILE A 1 446 ? 21.301 -5.539 -16.242 1.00 75.62 446 ILE A CA 1
ATOM 3521 C C . ILE A 1 446 ? 22.465 -6.358 -16.812 1.00 75.62 446 ILE A C 1
ATOM 3523 O O . ILE A 1 446 ? 23.108 -7.087 -16.063 1.00 75.62 446 ILE A O 1
ATOM 3527 N N . LYS A 1 447 ? 22.783 -6.184 -18.104 1.00 76.31 447 LYS A N 1
ATOM 3528 C CA . LYS A 1 447 ? 23.863 -6.896 -18.800 1.00 76.31 447 LYS A CA 1
ATOM 3529 C C . LYS A 1 447 ? 25.232 -6.688 -18.153 1.00 76.31 447 LYS A C 1
ATOM 3531 O O . LYS A 1 447 ? 25.935 -7.654 -17.886 1.00 76.31 447 LYS A O 1
ATOM 3536 N N . SER A 1 448 ? 25.601 -5.429 -17.922 1.00 70.44 448 SER A N 1
ATOM 3537 C CA . SER A 1 448 ? 26.916 -5.053 -17.379 1.00 70.44 448 SER A CA 1
ATOM 3538 C C . SER A 1 448 ? 26.948 -5.055 -15.843 1.00 70.44 448 SER A C 1
ATOM 3540 O O . SER A 1 448 ? 27.972 -4.747 -15.239 1.00 70.44 448 SER A O 1
ATOM 3542 N N . GLY A 1 449 ? 25.826 -5.394 -15.196 1.00 77.12 449 GLY A N 1
ATOM 3543 C CA . GLY A 1 449 ? 25.644 -5.307 -13.751 1.00 77.12 449 GLY A CA 1
ATOM 3544 C C . GLY A 1 449 ? 25.361 -3.876 -13.286 1.00 77.12 449 GLY A C 1
ATOM 3545 O O . GLY A 1 449 ? 26.113 -2.941 -13.571 1.00 77.12 449 GLY A O 1
ATOM 3546 N N . VAL A 1 450 ? 24.282 -3.703 -12.518 1.00 77.31 450 VAL A N 1
ATOM 3547 C CA . VAL A 1 450 ? 23.792 -2.379 -12.091 1.00 77.31 450 VAL A CA 1
ATOM 3548 C C . VAL A 1 450 ? 24.844 -1.631 -11.267 1.00 77.31 450 VAL A C 1
ATOM 3550 O O . VAL A 1 450 ? 25.054 -0.437 -11.472 1.00 77.31 450 VAL A O 1
ATOM 3553 N N . VAL A 1 451 ? 25.553 -2.334 -10.378 1.00 79.38 451 VAL A N 1
ATOM 3554 C CA . VAL A 1 451 ? 26.579 -1.746 -9.499 1.00 79.38 451 VAL A CA 1
ATOM 3555 C C . VAL A 1 451 ? 27.798 -1.281 -10.297 1.00 79.38 451 VAL A C 1
ATOM 3557 O O . VAL A 1 451 ? 28.208 -0.130 -10.162 1.00 79.38 451 VAL A O 1
ATOM 3560 N N . ASN A 1 452 ? 28.339 -2.137 -11.169 1.00 80.56 452 ASN A N 1
ATOM 3561 C CA . ASN A 1 452 ? 29.521 -1.819 -11.975 1.00 80.56 452 ASN A CA 1
ATOM 3562 C C . ASN A 1 452 ? 29.231 -0.678 -12.952 1.00 80.56 452 ASN A C 1
ATOM 3564 O O . ASN A 1 452 ? 29.997 0.277 -13.031 1.00 80.56 452 ASN A O 1
ATOM 3568 N N . THR A 1 453 ? 28.074 -0.724 -13.617 1.00 80.50 453 THR A N 1
ATOM 3569 C CA . THR A 1 453 ? 27.626 0.337 -14.530 1.00 80.50 453 THR A CA 1
ATOM 3570 C C . THR A 1 453 ? 27.509 1.681 -13.809 1.00 80.50 453 THR A C 1
ATOM 3572 O O . THR A 1 453 ? 27.995 2.692 -14.312 1.00 80.50 453 THR A O 1
ATOM 3575 N N . THR A 1 454 ? 26.914 1.695 -12.611 1.00 81.38 454 THR A N 1
ATOM 3576 C CA . THR A 1 454 ? 26.717 2.924 -11.824 1.00 81.38 454 THR A CA 1
ATOM 3577 C C . THR A 1 454 ? 28.044 3.501 -11.338 1.00 81.38 454 THR A C 1
ATOM 3579 O O . THR A 1 454 ? 28.295 4.691 -11.511 1.00 81.38 454 THR A O 1
ATOM 3582 N N . MET A 1 455 ? 28.924 2.666 -10.777 1.00 81.94 455 MET A N 1
ATOM 3583 C CA . MET A 1 455 ? 30.247 3.112 -10.327 1.00 81.94 455 MET A CA 1
ATOM 3584 C C . MET A 1 455 ? 31.103 3.600 -11.495 1.00 81.94 455 MET A C 1
ATOM 3586 O O . MET A 1 455 ? 31.779 4.619 -11.377 1.00 81.94 455 MET A O 1
ATOM 3590 N N . CYS A 1 456 ? 31.026 2.933 -12.648 1.00 83.75 456 CYS A N 1
ATOM 3591 C CA . CYS A 1 456 ? 31.779 3.352 -13.817 1.00 83.75 456 CYS A CA 1
ATOM 3592 C C . CYS A 1 456 ? 31.290 4.688 -14.399 1.00 83.75 456 CYS A C 1
ATOM 3594 O O . CYS A 1 456 ? 32.100 5.551 -14.750 1.00 83.75 456 CYS A O 1
ATOM 3596 N N . LEU A 1 457 ? 29.970 4.894 -14.446 1.00 84.56 457 LEU A N 1
ATOM 3597 C CA . LEU A 1 457 ? 29.367 6.174 -14.823 1.00 84.56 457 LEU A CA 1
ATOM 3598 C C . LEU A 1 457 ? 29.790 7.303 -13.875 1.00 84.56 457 LEU A C 1
ATOM 3600 O O . LEU A 1 457 ? 30.216 8.352 -14.353 1.00 84.56 457 LEU A O 1
ATOM 3604 N N . LEU A 1 458 ? 29.769 7.070 -12.556 1.00 84.69 458 LEU A N 1
ATOM 3605 C CA . LEU A 1 458 ? 30.205 8.049 -11.552 1.00 84.69 458 LEU A CA 1
ATOM 3606 C C . LEU A 1 458 ? 31.662 8.481 -11.748 1.00 84.69 458 LEU A C 1
ATOM 3608 O O . LEU A 1 458 ? 31.968 9.668 -11.665 1.00 84.69 458 LEU A O 1
ATOM 3612 N N . ILE A 1 459 ? 32.558 7.541 -12.056 1.00 83.88 459 ILE A N 1
ATOM 3613 C CA . ILE A 1 459 ? 33.968 7.862 -12.308 1.00 83.88 459 ILE A CA 1
ATOM 3614 C C . ILE A 1 459 ? 34.113 8.691 -13.598 1.00 83.88 459 ILE A C 1
ATOM 3616 O O . ILE A 1 459 ? 34.799 9.716 -13.608 1.00 83.88 459 ILE A O 1
ATOM 3620 N N . LYS A 1 460 ? 33.423 8.303 -14.682 1.00 82.38 460 LYS A N 1
ATOM 3621 C CA . LYS A 1 460 ? 33.456 9.035 -15.964 1.00 82.38 460 LYS A CA 1
ATOM 3622 C C . LYS A 1 460 ? 32.771 10.404 -15.902 1.00 82.38 460 LYS A C 1
ATOM 3624 O O . LYS A 1 460 ? 33.169 11.312 -16.635 1.00 82.38 460 LYS A O 1
ATOM 3629 N N . SER A 1 461 ? 31.801 10.580 -15.006 1.00 84.88 461 SER A N 1
ATOM 3630 C CA . SER A 1 461 ? 31.065 11.830 -14.789 1.00 84.88 461 SER A CA 1
ATOM 3631 C C . SER A 1 461 ? 31.964 13.015 -14.434 1.00 84.88 461 SER A C 1
ATOM 3633 O O . SER A 1 461 ? 31.592 14.152 -14.704 1.00 84.88 461 SER A O 1
ATOM 3635 N N . ILE A 1 462 ? 33.131 12.773 -13.832 1.00 81.50 462 ILE A N 1
ATOM 3636 C CA . ILE A 1 462 ? 34.076 13.832 -13.442 1.00 81.50 462 ILE A CA 1
ATOM 3637 C C . ILE A 1 462 ? 34.773 14.430 -14.674 1.00 81.50 462 ILE A C 1
ATOM 3639 O O . ILE A 1 462 ? 35.188 15.586 -14.663 1.00 81.50 462 ILE A O 1
ATOM 3643 N N . SER A 1 463 ? 34.913 13.643 -15.743 1.00 79.06 463 SER A N 1
ATOM 3644 C CA . SER A 1 463 ? 35.718 14.011 -16.912 1.00 79.06 463 SER A CA 1
ATOM 3645 C C . SER A 1 463 ? 34.897 14.348 -18.156 1.00 79.06 463 SER A C 1
ATOM 3647 O O . SER A 1 463 ? 35.433 14.978 -19.064 1.00 79.06 463 SER A O 1
ATOM 3649 N N . SER A 1 464 ? 33.624 13.941 -18.222 1.00 77.69 464 SER A N 1
ATOM 3650 C CA . SER A 1 464 ? 32.771 14.136 -19.399 1.00 77.69 464 SER A CA 1
ATOM 3651 C C . SER A 1 464 ? 31.403 14.735 -19.036 1.00 77.69 464 SER A C 1
ATOM 3653 O O . SER A 1 464 ? 30.664 14.114 -18.265 1.00 77.69 464 SER A O 1
ATOM 3655 N N . PRO A 1 465 ? 31.007 15.880 -19.635 1.00 76.69 465 PRO A N 1
ATOM 3656 C CA . PRO A 1 465 ? 29.679 16.466 -19.435 1.00 76.69 465 PRO A CA 1
ATOM 3657 C C . PRO A 1 465 ? 28.524 15.531 -19.830 1.00 76.69 465 PRO A C 1
ATOM 3659 O O . PRO A 1 465 ? 27.513 15.468 -19.138 1.00 76.69 465 PRO A O 1
ATOM 3662 N N . SER A 1 466 ? 28.676 14.744 -20.900 1.00 75.19 466 SER A N 1
ATOM 3663 C CA . SER A 1 466 ? 27.649 13.784 -21.340 1.00 75.19 466 SER A CA 1
ATOM 3664 C C . SER A 1 466 ? 27.460 12.631 -20.350 1.00 75.19 466 SER A C 1
ATOM 3666 O O . SER A 1 466 ? 26.337 12.196 -20.071 1.00 75.19 466 SER A O 1
ATOM 3668 N N . ALA A 1 467 ? 28.562 12.172 -19.752 1.00 79.12 467 ALA A N 1
ATOM 3669 C CA . ALA A 1 467 ? 28.524 11.176 -18.690 1.00 79.12 467 ALA A CA 1
ATOM 3670 C C . ALA A 1 467 ? 27.892 11.746 -17.413 1.00 79.12 467 ALA A C 1
ATOM 3672 O O . ALA A 1 467 ? 27.195 11.012 -16.715 1.00 79.12 467 ALA A O 1
ATOM 3673 N N . PHE A 1 468 ? 28.074 13.040 -17.128 1.00 82.81 468 PHE A N 1
ATOM 3674 C CA . PHE A 1 468 ? 27.436 13.707 -15.993 1.00 82.81 468 PHE A CA 1
ATOM 3675 C C . PHE A 1 468 ? 25.908 13.706 -16.098 1.00 82.81 468 PHE A C 1
ATOM 3677 O O . PHE A 1 468 ? 25.249 13.216 -15.183 1.00 82.81 468 PHE A O 1
ATOM 3684 N N . PHE A 1 469 ? 25.331 14.147 -17.221 1.00 80.12 469 PHE A N 1
ATOM 3685 C CA . PHE A 1 469 ? 23.869 14.120 -17.403 1.00 80.12 469 PHE A CA 1
ATOM 3686 C C . PHE A 1 469 ? 23.299 12.700 -17.302 1.00 80.12 469 PHE A C 1
ATOM 3688 O O . PHE A 1 469 ? 22.331 12.461 -16.583 1.00 80.12 469 PHE A O 1
ATOM 3695 N N . THR A 1 470 ? 23.973 11.728 -17.920 1.00 82.25 470 THR A N 1
ATOM 3696 C CA . THR A 1 470 ? 23.588 10.312 -17.813 1.00 82.25 470 THR A CA 1
ATOM 3697 C C . THR A 1 470 ? 23.672 9.795 -16.368 1.00 82.25 470 THR A C 1
ATOM 3699 O O . THR A 1 470 ? 22.854 8.982 -15.936 1.00 82.25 470 THR A O 1
ATOM 3702 N N . THR A 1 471 ? 24.647 10.271 -15.592 1.00 85.81 471 THR A N 1
ATOM 3703 C CA . THR A 1 471 ? 24.806 9.917 -14.175 1.00 85.81 471 THR A CA 1
ATOM 3704 C C . THR A 1 471 ? 23.674 10.492 -13.328 1.00 85.81 471 THR A C 1
ATOM 3706 O O . THR A 1 471 ? 23.144 9.784 -12.472 1.00 85.81 471 THR A O 1
ATOM 3709 N N . VAL A 1 472 ? 23.252 11.733 -13.593 1.00 85.50 472 VAL A N 1
ATOM 3710 C CA . VAL A 1 472 ? 22.080 12.348 -12.946 1.00 85.50 472 VAL A CA 1
ATOM 3711 C C . VAL A 1 472 ? 20.824 11.515 -13.214 1.00 85.50 472 VAL A C 1
ATOM 3713 O O . VAL A 1 472 ? 20.104 11.174 -12.277 1.00 85.50 472 VAL A O 1
ATOM 3716 N N . ASP A 1 473 ? 20.603 11.098 -14.459 1.00 85.69 473 ASP A N 1
ATOM 3717 C CA . ASP A 1 473 ? 19.459 10.269 -14.850 1.00 85.69 473 ASP A CA 1
ATOM 3718 C C . ASP A 1 473 ? 19.422 8.908 -14.119 1.00 85.69 473 ASP A C 1
ATOM 3720 O O . ASP A 1 473 ? 18.370 8.455 -13.639 1.00 85.69 473 ASP A O 1
ATOM 3724 N N . PHE A 1 474 ? 20.584 8.260 -13.978 1.00 85.94 474 PHE A N 1
ATOM 3725 C CA . PHE A 1 474 ? 20.736 7.034 -13.187 1.00 85.94 474 PHE A CA 1
ATOM 3726 C C . PHE A 1 474 ? 20.496 7.276 -11.694 1.00 85.94 474 PHE A C 1
ATOM 3728 O O . PHE A 1 474 ? 19.794 6.488 -11.057 1.00 85.94 474 PHE A O 1
ATOM 3735 N N . ALA A 1 475 ? 21.032 8.367 -11.142 1.00 88.25 475 ALA A N 1
ATOM 3736 C CA . ALA A 1 475 ? 20.866 8.726 -9.738 1.00 88.25 475 ALA A CA 1
ATOM 3737 C C . ALA A 1 475 ? 19.393 8.980 -9.388 1.00 88.25 475 ALA A C 1
ATOM 3739 O O . ALA A 1 475 ? 18.910 8.460 -8.384 1.00 88.25 475 ALA A O 1
ATOM 3740 N N . ILE A 1 476 ? 18.655 9.697 -10.244 1.00 89.94 476 ILE A N 1
ATOM 3741 C CA . ILE A 1 476 ? 17.205 9.904 -10.107 1.00 89.94 476 ILE A CA 1
ATOM 3742 C C . ILE A 1 476 ? 16.484 8.556 -10.067 1.00 89.94 476 ILE A C 1
ATOM 3744 O O . ILE A 1 476 ? 15.700 8.291 -9.157 1.00 89.94 476 ILE A O 1
ATOM 3748 N N . THR A 1 477 ? 16.759 7.684 -11.040 1.00 90.25 477 THR A N 1
ATOM 3749 C CA . THR A 1 477 ? 16.105 6.372 -11.145 1.00 90.25 477 THR A CA 1
ATOM 3750 C C . THR A 1 477 ? 16.368 5.513 -9.907 1.00 90.25 477 THR A C 1
ATOM 3752 O O . THR A 1 477 ? 15.441 4.918 -9.354 1.00 90.25 477 THR A O 1
ATOM 3755 N N . PHE A 1 478 ? 17.617 5.490 -9.436 1.00 88.81 478 PHE A N 1
ATOM 3756 C CA . PHE A 1 478 ? 18.004 4.787 -8.218 1.00 88.81 478 PHE A CA 1
ATOM 3757 C C . PHE A 1 478 ? 17.311 5.365 -6.979 1.00 88.81 478 PHE A C 1
ATOM 3759 O O . PHE A 1 478 ? 16.780 4.603 -6.174 1.00 88.81 478 PHE A O 1
ATOM 3766 N N . LEU A 1 479 ? 17.249 6.695 -6.850 1.00 89.81 479 LEU A N 1
ATOM 3767 C CA . LEU A 1 479 ? 16.576 7.366 -5.738 1.00 89.81 479 LEU A CA 1
ATOM 3768 C C . LEU A 1 479 ? 15.087 6.996 -5.687 1.00 89.81 479 LEU A C 1
ATOM 3770 O O . LEU A 1 479 ? 14.589 6.627 -4.629 1.00 89.81 479 LEU A O 1
ATOM 3774 N N . LEU A 1 480 ? 14.380 7.032 -6.821 1.00 90.50 480 LEU A N 1
ATOM 3775 C CA . LEU A 1 480 ? 12.958 6.670 -6.884 1.00 90.50 480 LEU A CA 1
ATOM 3776 C C . LEU A 1 480 ? 12.713 5.206 -6.495 1.00 90.50 480 LEU A C 1
ATOM 3778 O O . LEU A 1 480 ? 11.765 4.916 -5.765 1.00 90.50 480 LEU A O 1
ATOM 3782 N N . LEU A 1 481 ? 13.573 4.287 -6.946 1.00 90.00 481 LEU A N 1
ATOM 3783 C CA . LEU A 1 481 ? 13.510 2.877 -6.556 1.00 90.00 481 LEU A CA 1
ATOM 3784 C C . LEU A 1 481 ? 13.773 2.693 -5.058 1.00 90.00 481 LEU A C 1
ATOM 3786 O O . LEU A 1 481 ? 13.016 1.994 -4.388 1.00 90.00 481 LEU A O 1
ATOM 3790 N N . ALA A 1 482 ? 14.815 3.335 -4.525 1.00 89.19 482 ALA A N 1
ATOM 3791 C CA . ALA A 1 482 ? 15.157 3.269 -3.108 1.00 89.19 482 ALA A CA 1
ATOM 3792 C C . ALA A 1 482 ? 14.014 3.795 -2.231 1.00 89.19 482 ALA A C 1
ATOM 3794 O O . ALA A 1 482 ? 13.646 3.144 -1.255 1.00 89.19 482 ALA A O 1
ATOM 3795 N N . ILE A 1 483 ? 13.403 4.920 -2.622 1.00 86.75 483 ILE A N 1
ATOM 3796 C CA . ILE A 1 483 ? 12.215 5.465 -1.960 1.00 86.75 483 ILE A CA 1
ATOM 3797 C C . ILE A 1 483 ? 11.072 4.448 -2.000 1.00 86.75 483 ILE A C 1
ATOM 3799 O O . ILE A 1 483 ? 10.457 4.196 -0.970 1.00 86.75 483 ILE A O 1
ATOM 3803 N N . PHE A 1 484 ? 10.796 3.833 -3.154 1.00 87.19 484 PHE A N 1
ATOM 3804 C CA . PHE A 1 484 ? 9.727 2.841 -3.273 1.00 87.19 484 PHE A CA 1
ATOM 3805 C C . PHE A 1 484 ? 9.938 1.655 -2.322 1.00 87.19 484 PHE A C 1
ATOM 3807 O O . PHE A 1 484 ? 9.040 1.324 -1.552 1.00 87.19 484 PHE A O 1
ATOM 3814 N N . PHE A 1 485 ? 11.128 1.047 -2.312 1.00 87.19 485 PHE A N 1
ATOM 3815 C CA . PHE A 1 485 ? 11.418 -0.068 -1.403 1.00 87.19 485 PHE A CA 1
ATOM 3816 C C . PHE A 1 485 ? 11.356 0.348 0.068 1.00 87.19 485 PHE A C 1
ATOM 3818 O O . PHE A 1 485 ? 10.808 -0.383 0.891 1.00 87.19 485 PHE A O 1
ATOM 3825 N N . TYR A 1 486 ? 11.882 1.526 0.401 1.00 85.06 486 TYR A N 1
ATOM 3826 C CA . TYR A 1 486 ? 11.807 2.080 1.748 1.00 85.06 486 TYR A CA 1
ATOM 3827 C C . TYR A 1 486 ? 10.354 2.291 2.206 1.00 85.06 486 TYR A C 1
ATOM 3829 O O . TYR A 1 486 ? 10.007 1.937 3.334 1.00 85.06 486 TYR A O 1
ATOM 3837 N N . GLU A 1 487 ? 9.485 2.808 1.332 1.00 80.31 487 GLU A N 1
ATOM 3838 C CA . GLU A 1 487 ? 8.056 2.971 1.614 1.00 80.31 487 GLU A CA 1
ATOM 3839 C C . GLU A 1 487 ? 7.370 1.627 1.889 1.00 80.31 487 GLU A C 1
ATOM 3841 O O . GLU A 1 487 ? 6.666 1.497 2.891 1.00 80.31 487 GLU A O 1
ATOM 3846 N N . GLU A 1 488 ? 7.613 0.619 1.049 1.00 83.75 488 GLU A N 1
ATOM 3847 C CA . GLU A 1 488 ? 7.010 -0.712 1.185 1.00 83.75 488 GLU A CA 1
ATOM 3848 C C . GLU A 1 488 ? 7.456 -1.436 2.460 1.00 83.75 488 GLU A C 1
ATOM 3850 O O . GLU A 1 488 ? 6.628 -1.979 3.196 1.00 83.75 488 GLU A O 1
ATOM 3855 N N . MET A 1 489 ? 8.759 -1.408 2.760 1.00 84.38 489 MET A N 1
ATOM 3856 C CA . MET A 1 489 ? 9.294 -1.999 3.990 1.00 84.38 489 MET A CA 1
ATOM 3857 C C . MET A 1 489 ? 8.728 -1.309 5.230 1.00 84.38 489 MET A C 1
ATOM 3859 O O . MET A 1 489 ? 8.410 -1.966 6.220 1.00 84.38 489 MET A O 1
ATOM 3863 N N . TRP A 1 490 ? 8.573 0.012 5.185 1.00 80.94 490 TRP A N 1
ATOM 3864 C CA . TRP A 1 490 ? 8.040 0.755 6.317 1.00 80.94 490 TRP A CA 1
ATOM 3865 C C . TRP A 1 490 ? 6.544 0.532 6.529 1.00 80.94 490 TRP A C 1
ATOM 3867 O O . TRP A 1 490 ? 6.119 0.377 7.669 1.00 80.94 490 TRP A O 1
ATOM 3877 N N . GLU A 1 491 ? 5.742 0.461 5.458 1.00 79.81 491 GLU A N 1
ATOM 3878 C CA . GLU A 1 491 ? 4.317 0.102 5.546 1.00 79.81 491 GLU A CA 1
ATOM 3879 C C . GLU A 1 491 ? 4.149 -1.253 6.255 1.00 79.81 491 GLU A C 1
ATOM 3881 O O . GLU A 1 491 ? 3.273 -1.401 7.106 1.00 79.81 491 GLU A O 1
ATOM 3886 N N . PHE A 1 492 ? 5.033 -2.213 5.969 1.00 83.56 492 PHE A N 1
ATOM 3887 C CA . PHE A 1 492 ? 5.069 -3.509 6.646 1.00 83.56 492 PHE A CA 1
ATOM 3888 C C . PHE A 1 492 ? 5.478 -3.419 8.126 1.00 83.56 492 PHE A C 1
ATOM 3890 O O . PHE A 1 492 ? 4.831 -4.034 8.975 1.00 83.56 492 PHE A O 1
ATOM 3897 N N . ILE A 1 493 ? 6.511 -2.639 8.461 1.00 82.88 493 ILE A N 1
ATOM 3898 C CA . ILE A 1 493 ? 6.955 -2.452 9.855 1.00 82.88 493 ILE A CA 1
ATOM 3899 C C . ILE A 1 493 ? 5.856 -1.787 10.692 1.00 82.88 493 ILE A C 1
ATOM 3901 O O . ILE A 1 493 ? 5.532 -2.273 11.774 1.00 82.88 493 ILE A O 1
ATOM 3905 N N . VAL A 1 494 ? 5.242 -0.715 10.182 1.00 79.00 494 VAL A N 1
ATOM 3906 C CA . VAL A 1 494 ? 4.142 -0.009 10.861 1.00 79.00 494 VAL A CA 1
ATOM 3907 C C . VAL A 1 494 ? 2.943 -0.930 11.054 1.00 79.00 494 VAL A C 1
ATOM 3909 O O . VAL A 1 494 ? 2.332 -0.926 12.119 1.00 79.00 494 VAL A O 1
ATOM 3912 N N . PHE A 1 495 ? 2.622 -1.754 10.056 1.00 83.31 495 PHE A N 1
ATOM 3913 C CA . PHE A 1 495 ? 1.570 -2.756 10.175 1.00 83.31 495 PHE A CA 1
ATOM 3914 C C . PHE A 1 495 ? 1.855 -3.762 11.303 1.00 83.31 495 PHE A C 1
ATOM 3916 O O . PHE A 1 495 ? 0.992 -3.999 12.146 1.00 83.31 495 PHE A O 1
ATOM 3923 N N . LEU A 1 496 ? 3.069 -4.323 11.351 1.00 83.06 496 LEU A N 1
ATOM 3924 C CA . LEU A 1 496 ? 3.470 -5.304 12.365 1.00 83.06 496 LEU A CA 1
ATOM 3925 C C . LEU A 1 496 ? 3.491 -4.736 13.787 1.00 83.06 496 LEU A C 1
ATOM 3927 O O . LEU A 1 496 ? 3.150 -5.443 14.732 1.00 83.06 496 LEU A O 1
ATOM 3931 N N . LEU A 1 497 ? 3.917 -3.482 13.942 1.00 81.62 497 LEU A N 1
ATOM 3932 C CA . LEU A 1 497 ? 4.039 -2.817 15.242 1.00 81.62 497 LEU A CA 1
ATOM 3933 C C . LEU A 1 497 ? 2.765 -2.068 15.659 1.00 81.62 497 LEU A C 1
ATOM 3935 O O . LEU A 1 497 ? 2.754 -1.417 16.704 1.00 81.62 497 LEU A O 1
ATOM 3939 N N . SER A 1 498 ? 1.698 -2.145 14.862 1.00 83.06 498 SER A N 1
ATOM 3940 C CA . SER A 1 498 ? 0.464 -1.413 15.122 1.00 83.06 498 SER A CA 1
ATOM 3941 C C . SER A 1 498 ? -0.275 -1.923 16.361 1.00 83.06 498 SER A C 1
ATOM 3943 O O . SER A 1 498 ? -0.433 -3.128 16.585 1.00 83.06 498 SER A O 1
ATOM 3945 N N . ASN A 1 499 ? -0.855 -0.980 17.101 1.00 86.19 499 ASN A N 1
ATOM 3946 C CA . ASN A 1 499 ? -1.809 -1.255 18.167 1.00 86.19 499 ASN A CA 1
ATOM 3947 C C . ASN A 1 499 ? -3.031 -2.059 17.675 1.00 86.19 499 ASN A C 1
ATOM 3949 O O . ASN A 1 499 ? -3.524 -2.920 18.403 1.00 86.19 499 ASN A O 1
ATOM 3953 N N . TRP A 1 500 ? -3.480 -1.860 16.429 1.00 87.88 500 TRP A N 1
ATOM 3954 C CA . TRP A 1 500 ? -4.564 -2.644 15.816 1.00 87.88 500 TRP A CA 1
ATOM 3955 C C . TRP A 1 500 ? -4.184 -4.117 15.679 1.00 87.88 500 TRP A C 1
ATOM 3957 O O . TRP A 1 500 ? -4.949 -5.008 16.059 1.00 87.88 500 TRP A O 1
ATOM 3967 N N . PHE A 1 501 ? -2.965 -4.374 15.191 1.00 87.81 501 PHE A N 1
ATOM 3968 C CA . PHE A 1 501 ? -2.442 -5.729 15.055 1.00 87.81 501 PHE A CA 1
ATOM 3969 C C . PHE A 1 501 ? -2.327 -6.410 16.421 1.00 87.81 501 PHE A C 1
ATOM 3971 O O . PHE A 1 501 ? -2.709 -7.572 16.564 1.00 87.81 501 PHE A O 1
ATOM 3978 N N . MET A 1 502 ? -1.886 -5.670 17.443 1.00 87.06 502 MET A N 1
ATOM 3979 C CA . MET A 1 502 ? -1.825 -6.164 18.820 1.00 87.06 502 MET A CA 1
ATOM 3980 C C . MET A 1 502 ? -3.188 -6.573 19.369 1.00 87.06 502 MET A C 1
ATOM 3982 O O . MET A 1 502 ? -3.318 -7.674 19.904 1.00 87.06 502 MET A O 1
ATOM 3986 N N . VAL A 1 503 ? -4.217 -5.740 19.202 1.00 89.31 503 VAL A N 1
ATOM 3987 C CA . VAL A 1 503 ? -5.581 -6.086 19.632 1.00 89.31 503 VAL A CA 1
ATOM 3988 C C . VAL A 1 503 ? -6.087 -7.330 18.890 1.00 89.31 503 VAL A C 1
ATOM 3990 O O . VAL A 1 503 ? -6.671 -8.221 19.510 1.00 89.31 503 VAL A O 1
ATOM 3993 N N . SER A 1 504 ? -5.798 -7.461 17.591 1.00 89.06 504 SER A N 1
ATOM 3994 C CA . SER A 1 504 ? -6.173 -8.654 16.819 1.00 89.06 504 SER A CA 1
ATOM 3995 C C . SER A 1 504 ? -5.429 -9.922 17.254 1.00 89.06 504 SER A C 1
ATOM 3997 O O . SER A 1 504 ? -6.016 -11.009 17.306 1.00 89.06 504 SER A O 1
ATOM 3999 N N . LEU A 1 505 ? -4.150 -9.813 17.618 1.00 86.50 505 LEU A N 1
ATOM 4000 C CA . LEU A 1 505 ? -3.388 -10.917 18.205 1.00 86.50 505 LEU A CA 1
ATOM 4001 C C . LEU A 1 505 ? -3.970 -11.344 19.555 1.00 86.50 505 LEU A C 1
ATOM 4003 O O . LEU A 1 505 ? -4.083 -12.545 19.819 1.00 86.50 505 LEU A O 1
ATOM 4007 N N . VAL A 1 506 ? -4.379 -10.379 20.385 1.00 86.12 506 VAL A N 1
ATOM 4008 C CA . VAL A 1 506 ? -5.048 -10.662 21.658 1.00 86.12 506 VAL A CA 1
ATOM 4009 C C . VAL A 1 506 ? -6.363 -11.408 21.412 1.00 86.12 506 VAL A C 1
ATOM 4011 O O . VAL A 1 506 ? -6.578 -12.490 21.956 1.00 86.12 506 VAL A O 1
ATOM 4014 N N . HIS A 1 507 ? -7.209 -10.911 20.510 1.00 85.94 507 HIS A N 1
ATOM 4015 C CA . HIS A 1 507 ? -8.445 -11.599 20.122 1.00 85.94 507 HIS A CA 1
ATOM 4016 C C . HIS A 1 507 ? -8.214 -13.047 19.705 1.00 85.94 507 HIS A C 1
ATOM 4018 O O . HIS A 1 507 ? -8.821 -13.951 20.285 1.00 85.94 507 HIS A O 1
ATOM 4024 N N . ASN A 1 508 ? -7.287 -13.292 18.781 1.00 84.00 508 ASN A N 1
ATOM 4025 C CA . ASN A 1 508 ? -7.026 -14.643 18.291 1.00 84.00 508 ASN A CA 1
ATOM 4026 C C . ASN A 1 508 ? -6.498 -15.582 19.381 1.00 84.00 508 ASN A C 1
ATOM 4028 O O . ASN A 1 508 ? -6.844 -16.762 19.378 1.00 84.00 508 ASN A O 1
ATOM 4032 N N . TYR A 1 509 ? -5.692 -15.092 20.321 1.00 79.62 509 TYR A N 1
ATOM 4033 C CA . TYR A 1 509 ? -5.183 -15.944 21.393 1.00 79.62 509 TYR A CA 1
ATOM 4034 C C . TYR A 1 509 ? -6.239 -16.257 22.461 1.00 79.62 509 TYR A C 1
ATOM 4036 O O . TYR A 1 509 ? -6.306 -17.401 22.909 1.00 79.62 509 TYR A O 1
ATOM 4044 N N . VAL A 1 510 ? -7.066 -15.288 22.884 1.00 79.25 510 VAL A N 1
ATOM 4045 C CA . VAL A 1 510 ? -8.111 -15.559 23.895 1.00 79.25 510 VAL A CA 1
ATOM 4046 C C . VAL A 1 510 ? -9.145 -16.540 23.341 1.00 79.25 510 VAL A C 1
ATOM 4048 O O . VAL A 1 510 ? -9.578 -17.460 24.039 1.00 79.25 510 VAL A O 1
ATOM 4051 N N . THR A 1 511 ? -9.514 -16.368 22.073 1.00 75.94 511 THR A N 1
ATOM 4052 C CA . THR A 1 511 ? -10.614 -17.108 21.445 1.00 75.94 511 THR A CA 1
ATOM 4053 C C . THR A 1 511 ? -10.184 -18.478 20.926 1.00 75.94 511 THR A C 1
ATOM 4055 O O . THR A 1 511 ? -10.945 -19.439 21.035 1.00 75.94 511 THR A O 1
ATOM 4058 N N . LYS A 1 512 ? -8.955 -18.629 20.410 1.00 75.75 512 LYS A N 1
ATOM 4059 C CA . LYS A 1 512 ? -8.521 -19.878 19.773 1.00 75.75 512 LYS A CA 1
ATOM 4060 C C . LYS A 1 512 ? -7.595 -20.706 20.665 1.00 75.75 512 LYS A C 1
ATOM 4062 O O . LYS A 1 512 ? -6.438 -20.368 20.897 1.00 75.75 512 LYS A O 1
ATOM 4067 N N . ARG A 1 513 ? -8.080 -21.876 21.097 1.00 65.50 513 ARG A N 1
ATOM 4068 C CA . ARG A 1 513 ? -7.388 -22.773 22.046 1.00 65.50 513 ARG A CA 1
ATOM 4069 C C . ARG A 1 513 ? -5.989 -23.214 21.581 1.00 65.50 513 ARG A C 1
ATOM 4071 O O . ARG A 1 513 ? -5.044 -23.057 22.336 1.00 65.50 513 ARG A O 1
ATOM 4078 N N . TRP A 1 514 ? -5.834 -23.616 20.318 1.00 62.59 514 TRP A N 1
ATOM 4079 C CA . TRP A 1 514 ? -4.550 -24.018 19.710 1.00 62.59 514 TRP A CA 1
ATOM 4080 C C . TRP A 1 514 ? -3.438 -22.942 19.702 1.00 62.59 514 TRP A C 1
ATOM 4082 O O . TRP A 1 514 ? -2.262 -23.280 19.599 1.00 62.59 514 TRP A O 1
ATOM 4092 N N . TRP A 1 515 ? -3.768 -21.649 19.828 1.00 63.22 515 TRP A N 1
ATOM 4093 C CA . TRP A 1 515 ? -2.771 -20.571 19.890 1.00 63.22 515 TRP A CA 1
ATOM 4094 C C . TRP A 1 515 ? -2.232 -20.372 21.309 1.00 63.22 515 TRP A C 1
ATOM 4096 O O . TRP A 1 515 ? -1.104 -19.903 21.455 1.00 63.22 515 TRP A O 1
ATOM 4106 N N . ARG A 1 516 ? -2.988 -20.772 22.345 1.00 60.94 516 ARG A N 1
ATOM 4107 C CA . ARG A 1 516 ? -2.522 -20.734 23.742 1.00 60.94 516 ARG A CA 1
ATOM 4108 C C . ARG A 1 516 ? -1.347 -21.673 23.988 1.00 60.94 516 ARG A C 1
ATOM 4110 O O . ARG A 1 516 ? -0.454 -21.326 24.758 1.00 60.94 516 ARG A O 1
ATOM 4117 N N . ASP A 1 517 ? -1.325 -22.796 23.277 1.00 59.50 517 ASP A N 1
ATOM 4118 C CA . ASP A 1 517 ? -0.318 -23.849 23.434 1.00 59.50 517 ASP A CA 1
ATOM 4119 C C . ASP A 1 517 ? 0.924 -23.625 22.547 1.00 59.50 517 ASP A C 1
ATOM 4121 O O . ASP A 1 517 ? 1.948 -24.293 22.703 1.00 59.50 517 ASP A O 1
ATOM 4125 N N . SER A 1 518 ? 0.875 -22.655 21.625 1.00 59.56 518 SER A N 1
ATOM 4126 C CA . SER A 1 518 ? 1.962 -22.383 20.683 1.00 59.56 518 SER A CA 1
ATOM 4127 C C . SER A 1 518 ? 3.006 -21.412 21.249 1.00 59.56 518 SER A C 1
ATOM 4129 O O . SER A 1 518 ? 2.704 -20.281 21.636 1.00 59.56 518 SER A O 1
ATOM 4131 N N . LYS A 1 519 ? 4.288 -21.804 21.198 1.00 59.16 519 LYS A N 1
ATOM 4132 C CA . LYS A 1 519 ? 5.438 -20.930 21.528 1.00 59.16 519 LYS A CA 1
ATOM 4133 C C . LYS A 1 519 ? 5.562 -19.715 20.592 1.00 59.16 519 LYS A C 1
ATOM 4135 O O . LYS A 1 519 ? 6.238 -18.746 20.936 1.00 59.16 519 LYS A O 1
ATOM 4140 N N . MET A 1 520 ? 4.897 -19.750 19.436 1.00 54.41 520 MET A N 1
ATOM 4141 C CA . MET A 1 520 ? 4.963 -18.726 18.392 1.00 54.41 520 MET A CA 1
ATOM 4142 C C . MET A 1 520 ? 4.387 -17.379 18.861 1.00 54.41 520 MET A C 1
ATOM 4144 O O . MET A 1 520 ? 4.986 -16.343 18.593 1.00 54.41 520 MET A O 1
ATOM 4148 N N . PHE A 1 521 ? 3.317 -17.378 19.670 1.00 59.44 521 PHE A N 1
ATOM 4149 C CA . PHE A 1 521 ? 2.740 -16.142 20.221 1.00 59.44 521 PHE A CA 1
ATOM 4150 C C . PHE A 1 521 ? 3.722 -15.402 21.145 1.00 59.44 521 PHE A C 1
ATOM 4152 O O . PHE A 1 521 ? 3.892 -14.189 21.036 1.00 59.44 521 PHE A O 1
ATOM 4159 N N . ARG A 1 522 ? 4.442 -16.133 22.009 1.00 58.88 522 ARG A N 1
ATOM 4160 C CA . ARG A 1 522 ? 5.433 -15.542 22.928 1.00 58.88 522 ARG A CA 1
ATOM 4161 C C . ARG A 1 522 ? 6.577 -14.865 22.161 1.00 58.88 522 ARG A C 1
ATOM 4163 O O . ARG A 1 522 ? 7.016 -13.785 22.543 1.00 58.88 522 ARG A O 1
ATOM 4170 N N . SER A 1 523 ? 7.016 -15.476 21.059 1.00 56.81 523 SER A N 1
ATOM 4171 C CA . SER A 1 523 ? 8.073 -14.928 20.202 1.00 56.81 523 SER A CA 1
ATOM 4172 C C . SER A 1 523 ? 7.620 -13.740 19.349 1.00 56.81 523 SER A C 1
ATOM 4174 O O . SER A 1 523 ? 8.465 -12.936 18.975 1.00 56.81 523 SER A O 1
ATOM 4176 N N . SER A 1 524 ? 6.327 -13.612 19.031 1.00 57.12 524 SER A N 1
ATOM 4177 C CA . SER A 1 524 ? 5.794 -12.492 18.237 1.00 57.12 524 SER A CA 1
ATOM 4178 C C . SER A 1 524 ? 5.487 -11.243 19.072 1.00 57.12 524 SER A C 1
ATOM 4180 O O . SER A 1 524 ? 5.568 -10.134 18.550 1.00 57.12 524 SER A O 1
ATOM 4182 N N . VAL A 1 525 ? 5.182 -11.395 20.367 1.00 57.59 525 VAL A N 1
ATOM 4183 C CA . VAL A 1 525 ? 4.886 -10.257 21.261 1.00 57.59 525 VAL A CA 1
ATOM 4184 C C . VAL A 1 525 ? 6.162 -9.622 21.842 1.00 57.59 525 VAL A C 1
ATOM 4186 O O . VAL A 1 525 ? 6.222 -8.403 21.989 1.00 57.59 525 VAL A O 1
ATOM 4189 N N . HIS A 1 526 ? 7.219 -10.405 22.099 1.00 55.16 526 HIS A N 1
ATOM 4190 C CA . HIS A 1 526 ? 8.488 -9.901 22.656 1.00 55.16 526 HIS A CA 1
ATOM 4191 C C . HIS A 1 526 ? 9.210 -8.826 21.806 1.00 55.16 526 HIS A C 1
ATOM 4193 O O . HIS A 1 526 ? 9.692 -7.851 22.385 1.00 55.16 526 HIS A O 1
ATOM 4199 N N . PRO A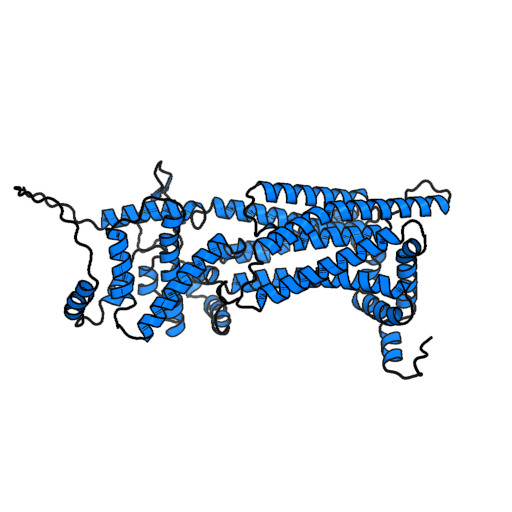 1 527 ? 9.300 -8.926 20.464 1.00 50.06 527 PRO A N 1
ATOM 4200 C CA . PRO A 1 527 ? 9.915 -7.888 19.632 1.00 50.06 527 PRO A CA 1
ATOM 4201 C C . PRO A 1 527 ? 9.193 -6.539 19.729 1.00 50.06 527 PRO A C 1
ATOM 4203 O O . PRO A 1 527 ? 9.835 -5.494 19.697 1.00 50.06 527 PRO A O 1
ATOM 4206 N N . CYS A 1 528 ? 7.875 -6.554 19.937 1.00 48.56 528 CYS A N 1
ATOM 4207 C CA . CYS A 1 528 ? 7.074 -5.341 20.094 1.00 48.56 528 CYS A CA 1
ATOM 4208 C C . CYS A 1 528 ? 7.193 -4.701 21.491 1.00 48.56 528 CYS A C 1
ATOM 4210 O O . CYS A 1 528 ? 6.722 -3.585 21.703 1.00 48.56 528 CYS A O 1
ATOM 4212 N N . GLN A 1 529 ? 7.836 -5.389 22.442 1.00 41.81 529 GLN A N 1
ATOM 4213 C CA . GLN A 1 529 ? 8.136 -4.893 23.790 1.00 41.81 529 GLN A CA 1
ATOM 4214 C C . GLN A 1 529 ? 9.421 -4.047 23.828 1.00 41.81 529 GLN A C 1
ATOM 4216 O O . GLN A 1 529 ? 9.531 -3.151 24.657 1.00 41.81 529 GLN A O 1
ATOM 4221 N N . LYS A 1 530 ? 10.390 -4.312 22.935 1.00 37.72 530 LYS A N 1
ATOM 4222 C CA . LYS A 1 530 ? 11.701 -3.631 22.911 1.00 37.72 530 LYS A CA 1
ATOM 4223 C C . LYS A 1 530 ? 11.740 -2.335 22.099 1.00 37.72 530 LYS A C 1
ATOM 4225 O O . LYS A 1 530 ? 12.770 -1.669 22.114 1.00 37.72 530 LYS A O 1
ATOM 4230 N N . ALA A 1 531 ? 10.659 -1.968 21.414 1.00 38.81 531 ALA A N 1
ATOM 4231 C CA . ALA A 1 531 ? 10.531 -0.640 20.826 1.00 38.81 531 ALA A CA 1
ATOM 4232 C C . ALA A 1 531 ? 10.128 0.350 21.942 1.00 38.81 531 ALA A C 1
ATOM 4234 O O . ALA A 1 531 ? 8.995 0.263 22.429 1.00 38.81 531 ALA A O 1
ATOM 4235 N N . PRO A 1 532 ? 11.027 1.245 22.403 1.00 33.47 532 PRO A N 1
ATOM 4236 C CA . PRO A 1 532 ? 10.659 2.279 23.362 1.00 33.47 532 PRO A CA 1
ATOM 4237 C C . PRO A 1 532 ? 9.612 3.167 22.695 1.00 33.47 532 PRO A C 1
ATOM 4239 O O . PRO A 1 532 ? 9.885 3.726 21.642 1.00 33.47 532 PRO A O 1
ATOM 4242 N N . ASN A 1 533 ? 8.417 3.252 23.286 1.00 40.12 533 ASN A N 1
ATOM 4243 C CA . ASN A 1 533 ? 7.236 3.870 22.682 1.00 40.12 533 ASN A CA 1
ATOM 4244 C C . ASN A 1 533 ? 6.920 3.282 21.296 1.00 40.12 533 ASN A C 1
ATOM 4246 O O . ASN A 1 533 ? 7.462 3.701 20.278 1.00 40.12 533 ASN A O 1
ATOM 4250 N N . THR A 1 534 ? 5.977 2.334 21.238 1.00 38.94 534 THR A N 1
ATOM 4251 C CA . THR A 1 534 ? 5.283 2.060 19.973 1.00 38.94 534 THR A CA 1
ATOM 4252 C C . THR A 1 534 ? 4.817 3.397 19.423 1.00 38.94 534 THR A C 1
ATOM 4254 O O . THR A 1 534 ? 4.113 4.120 20.140 1.00 38.94 534 THR A O 1
ATOM 4257 N N . PRO A 1 535 ? 5.224 3.757 18.211 1.00 34.97 535 PRO A N 1
ATOM 4258 C CA . PRO A 1 535 ? 4.833 5.026 17.671 1.00 34.97 535 PRO A CA 1
ATOM 4259 C C . PRO A 1 535 ? 3.345 4.978 17.357 1.00 34.97 535 PRO A C 1
ATOM 4261 O O . PRO A 1 535 ? 2.911 4.379 16.376 1.00 34.97 535 PRO A O 1
ATOM 4264 N N . SER A 1 536 ? 2.545 5.582 18.232 1.00 35.91 536 SER A N 1
ATOM 4265 C CA . SER A 1 536 ? 1.242 6.089 17.825 1.00 35.91 536 SER A CA 1
ATOM 4266 C C . SER A 1 536 ? 1.473 7.009 16.633 1.00 35.91 536 SER A C 1
ATOM 4268 O O . SER A 1 536 ? 2.466 7.732 16.636 1.00 35.91 536 SER A O 1
ATOM 4270 N N . TRP A 1 537 ? 0.558 7.073 15.673 1.00 36.38 537 TRP A N 1
ATOM 4271 C CA . TRP A 1 537 ? 0.620 8.065 14.586 1.00 36.38 537 TRP A CA 1
ATOM 4272 C C . TRP A 1 537 ? 0.741 9.538 15.053 1.00 36.38 537 TRP A C 1
ATOM 4274 O O . TRP A 1 537 ? 0.976 10.419 14.238 1.00 36.38 537 TRP A O 1
ATOM 4284 N N . ASN A 1 538 ? 0.594 9.811 16.356 1.00 32.03 538 ASN A N 1
ATOM 4285 C CA . ASN A 1 538 ? 0.832 11.113 16.991 1.00 32.03 538 ASN A CA 1
ATOM 4286 C C . ASN A 1 538 ? 2.210 11.250 17.684 1.00 32.03 538 ASN A C 1
ATOM 4288 O O . ASN A 1 538 ? 2.474 12.267 18.314 1.00 32.03 538 ASN A O 1
ATOM 4292 N N . ARG A 1 539 ? 3.065 10.222 17.616 1.00 30.33 539 ARG A N 1
ATOM 4293 C CA . ARG A 1 539 ? 4.459 10.202 18.108 1.00 30.33 539 ARG A CA 1
ATOM 4294 C C . ARG A 1 539 ? 5.454 9.728 17.026 1.00 30.33 539 ARG A C 1
ATOM 4296 O O . ARG A 1 539 ? 6.563 9.312 17.358 1.00 30.33 539 ARG A O 1
ATOM 4303 N N . LEU A 1 540 ? 5.014 9.722 15.758 1.00 32.62 540 LEU A N 1
ATOM 4304 C CA . LEU A 1 540 ? 5.818 9.602 14.533 1.00 32.62 540 LEU A CA 1
ATOM 4305 C C . LEU A 1 540 ? 5.212 10.403 13.385 1.00 32.62 540 LEU A C 1
ATOM 4307 O O . LEU A 1 540 ? 3.978 10.308 13.180 1.00 32.62 540 LEU A O 1
#

pLDDT: mean 74.31, std 17.7, range [23.52, 96.06]

Organism: Aegilops tauschii subsp. strangulata (NCBI:txid200361)

Radius of gyration: 31.27 Å; chains: 1; bounding box: 100×48×98 Å

Secondary structure (DSSP, 8-state):
---PPTT-HHHHHHHHHS-HHHHHHHHHHHHHHHTTTSSTTTHHHHHHHHHHHHHHHHHHHHHHHHTTT-SS-----HHHHHHHHHHHHHHHHHHHHHHHHHHHHHHHHHHHH---SSPPPPPHHHHHHHHHHHHHHHHHHHHHHSS--HHHHHHHHHHHHHHHHHHHHHH--SHHHHHHHHHHHHHHHHHHHHHHHHHHHHHH-TTTTTHHHHHHHHHHHHHHHTSPP-----------PPP-----TTHHHHHHTTTTT-TTHHHHHHHH---EEE-GGGGEEEEETTEEEE----TTSS-EEHHHHHHH--TTS-HHHHHHHHHHHHHHHHHHHHHHHHTTPSPPPHHHHHHHHHIIIIIISTT--HHHHHHHHHHHHHHHHHHHHHHHS-TTTTT--HHHHHIIIIIHHHHHHHHHHHHHHHHTTT-HHHHHHHHHHH-HHHHT-HHHHHHHHHHHTTT-HHHHHHHHHHHHHHHHHHHHHHHHHHHHHHHHT-HHHHHHHHHHHHH-HHHHS-HHHHHHHSGGGSSSS---TT--